Protein 2RH1 (pdb70)

Nearest PDB structures (foldseek):
  5d5a-assembly1_A  TM=1.002E+00  e=2.823E-59  Homo sapiens
  3pds-assembly1_A  TM=9.934E-01  e=1.084E-55  Homo sapiens
  6ps6-assembly1_A  TM=9.244E-01  e=1.200E-56  Homo sapiens
  5cxv-assembly1_A  TM=6.012E-01  e=7.253E-35  Homo sapiens
  8jwy-assembly1_A  TM=5.780E-01  e=2.180E-34  Homo sapiens

InterPro domains:
  IPR000276 G protein-coupled receptor, rhodopsin-like [PF00001] (50-326)
  IPR000276 G protein-coupled receptor, rhodopsin-like [PR00237] (35-59)
  IPR000276 G protein-coupled receptor, rhodopsin-like [PR00237] (68-89)
  IPR000276 G protein-coupled receptor, rhodopsin-like [PR00237] (113-135)
  IPR000276 G protein-coupled receptor, rhodopsin-like [PR00237] (149-170)
  IPR000276 G protein-coupled receptor, rhodopsin-like [PR00237] (200-223)
  IPR000276 G protein-coupled receptor, rhodopsin-like [PR00237] (271-295)
  IPR000276 G protein-coupled receptor, rhodopsin-like [PR00237] (308-334)
  IPR000276 G protein-coupled receptor, rhodopsin-like [PS00237] (119-135)
  IPR000276 G protein-coupled receptor, rhodopsin-like [SM01381] (45-340)
  IPR000332 Beta 2 adrenoceptor [PR00562] (10-30)
  IPR000332 Beta 2 adrenoceptor [PR00562] (234-251)
  IPR000332 Beta 2 adrenoceptor [PR00562] (252-268)
  IPR000332 Beta 2 adrenoceptor [PR00562] (294-310)
  IPR000332 Beta 2 adrenoceptor [PR00562] (342-360)
  IPR000332 Beta 2 adrenoceptor [PR00562] (361-380)
  IPR000332 Beta 2 adrenoceptor [PR00562] (387-406)
  IPR000332 Beta 2 adrenoceptor [cd15957] (34-336)
  IPR002233 Adrenoceptor family [PR01103] (88-99)
  IPR002233 Adrenoceptor family [PR01103] (141-149)

B-factor: mean 77.23, std 9.37, range [45.65, 137.48]

Radius of gyration: 29.07 Å; Cα contacts (8 Å, |Δi|>4): 532; chains: 1; bounding box: 46×91×55 Å

Sequence (442 aa):
DEVWVVGMGIVMSLIVLAIVFGNVLVITAIAKFERLQTVTNYFITSLACADLVMGLAVVPFGAAHILMKMWTFGNFWCEFWTSIDVLCVTASIETLCVIAVDRYFAITSPFKYQSLLTKNKARVIILMVWIVSGLTSFLPIQMHWYRATHQEAINCYAEETCCDFFTNQAYAIASSIVSFYVPLVIMVFVYSRVFQEAKRQLNIFEMLRIDEGLRLKIYKDTEGYYTIGIGHLLTKSPSLNAAKSELDKAIGRNTNGVITKDEAEKLFNQDVDAAVRGILRNAKLKPVYDSLDAVRRAALINMVFQMGETGVAGFTNSLRMLQQKRWDEAAVNLAKSRWYNQTPNRAKRVITTFRTGTWDAYKFCLKEHKALKTLGIIMGTFTLCWLPFFIVNIVHVIQDNLIRKEVYILLNWIGYVNSGFNPLIYCRSPDFRIAFQELLCL

Secondary structure (P-SEA, 3-state):
caaaaaaaaaaaaaaaaaaaaaaaaaaaaaacccccccaaaaaaaaaaaaaaaaacccaaaaaaaaaaccccccaaaaaaaaaaaaaaaaaaaaaaaaaaaaaaaaaaccccccccccaaaaaaaaaaaaaaaaaacaaaaaacccccccaaaaaaaaccccccccccaaaaaaaaaaacaaaaaaaaaaaaaaaaaaaaaccaaaaaaaacccccbbbbcccccccccccccccccccaaaaaaaaaaaacccccccccaaaaaaaaaaaaaaaaaaaaacccaaaaaaaccaaaaaaaaaaaacccaaaaaaaaaaaaaaaacaaaaaaaaaaacccccccaaaaaaaaaaaacccccccccccaaaaaaaaaaaaaaaaaaacaaaaaaaaaaaaccccccaaaaaaaaaaaaaccccccccccccaaaaaaaaaaacc

Organism: Homo sapiens (NCBI:txid9606)

Foldseek 3Di:
DLVVLVVLLVVLVVLLVLLQVLLVLLLCLCVPDPVNVALLSVLVNLLSVLLNCLSPLASVQLSVCVSVVWHDPWLVSLLVNQLSLQLSLLLNLLSLLVSLVQLLCQCVPPVHNRGPDDNVVSVVVSVVSSVVSSVLRVCCSVVVVFFDDDDVRVCLNPDTTHRDRHGDLVCLVVSLCVRPVVSLVSSVVSLVSSQVSVQVVDDLLLLLCLLQNAAFFWDQPPVGFTAHTSRHGQDRDNDPVSSQVSVCVQQVHRQVGGDDNVSSVVSVVVVLVVLVVVLCVDPQRNLLLVQDDRQLVSLLSSVCSVQNPVRSSVLNVLSVCSSVLVLVVSLVSLCPDPVCVVRVLSSVQSSVCSNPVGNVSSQCSDLVNVVSVLSVCLSVQLCVLQVVLSVLSNVCSVPNPPDPPVVNSVSVVSNSSSSSCSSVSCCSHPSSVVSSCVVVVD

Solvent-accessible surface area: 22737 Å² total; per-residue (Å²): 123,145,129,124,44,99,39,58,14,104,75,18,67,108,40,28,116,56,1,29,107,8,2,66,25,0,41,53,0,7,72,124,51,153,155,5,59,59,13,22,15,39,2,4,35,7,3,3,48,0,6,33,54,4,0,101,18,0,0,39,52,5,9,23,38,51,35,110,151,77,0,68,75,25,58,154,61,17,42,65,24,14,0,16,19,31,26,0,13,2,0,4,0,26,3,1,12,32,0,0,55,11,25,72,97,0,2,56,7,119,140,107,54,124,21,97,51,70,82,106,102,0,128,80,63,29,104,103,14,60,84,70,0,15,105,39,0,48,80,15,0,72,113,76,149,16,74,11,126,87,123,118,0,77,86,7,34,84,77,109,45,31,9,47,90,54,38,44,116,75,22,17,71,52,20,4,75,80,8,1,38,72,10,13,96,74,4,78,115,24,8,49,106,0,70,100,35,6,86,162,20,9,67,36,12,18,0,0,32,39,19,72,26,37,127,77,134,29,35,131,41,141,130,37,68,23,3,0,1,3,33,33,81,18,28,146,38,124,48,72,116,33,0,42,65,65,0,34,155,47,35,65,100,131,9,123,5,69,2,73,86,93,33,1,57,130,4,3,77,107,33,24,64,58,13,31,139,3,0,73,190,34,90,136,0,90,54,3,21,70,42,4,57,83,27,22,79,5,0,0,9,0,2,14,53,58,53,32,51,119,35,0,10,59,35,81,91,3,10,124,17,2,82,101,93,111,44,85,73,0,10,84,53,2,41,173,20,171,15,77,90,106,52,57,106,16,0,131,55,0,12,47,0,0,121,69,18,48,41,70,25,1,88,62,40,9,164,32,4,102,55,4,80,13,16,17,61,2,6,30,30,8,20,136,13,8,52,45,22,19,81,7,26,56,42,32,24,144,108,83,133,123,48,153,134,107,61,64,58,109,30,28,23,67,0,8,41,4,4,11,70,7,10,127,22,8,48,92,27,81,44,15,116,84,4,14,73,90,38,78,119,158

GO terms:
  GO:0005886 plasma membrane (C, IDA)
  GO:0071880 adenylate cyclase-activating adrenergic receptor signaling pathway (P, IC)
  GO:0004941 beta2-adrenergic receptor activity (F, IMP)
  GO:0001540 amyloid-beta binding (F, IDA)
  GO:1904646 cellular response to amyloid-beta (P, IGI)
  GO:1990911 response to psychosocial stress (P, TAS)
  GO:1900451 positive regulation of glutamate receptor signaling pathway (P, IGI)
  GO:0098990 AMPA selective glutamate receptor signaling pathway (P, IGI)
  GO:0071875 adrenergic receptor signaling pathway (P, IGI)
  GO:0071880 adenylate cyclase-activating adrenergic receptor signaling pathway (P, IGI)
  GO:0044877 protein-containing complex binding (F, IPI)
  GO:0043235 signaling receptor complex (C, IDA)
  GO:0051380 norepinephrine binding (F, IDA)
  GO:0004941 beta2-adrenergic receptor activity (F, IDA)
  GO:0043410 positive regulation of MAPK cascade (P, IDA)
  GO:0045744 negative regulation of G protein-coupled receptor signaling pathway (P, IDA)
  GO:0071880 adenylate cyclase-activating adrenergic receptor signaling pathway (P, IDA)
  GO:0006898 receptor-mediated endocytosis (P, IDA)
  GO:0005515 protein binding (F, IPI)
  GO:0042803 protein homodimerization activity (F, IPI)

Structure (mmCIF, N/CA/C/O backbone):
data_2RH1
#
_entry.id   2RH1
#
_cell.length_a   106.318
_cell.length_b   169.240
_cell.length_c   40.154
_cell.angle_alpha   90.00
_cell.angle_beta   105.62
_cell.angle_gamma   90.00
#
_symmetry.space_group_name_H-M   'C 1 2 1'
#
loop_
_entity.id
_entity.type
_entity.pdbx_description
1 polymer 'beta-2-adrenergic receptor/T4-lysozyme chimera'
2 branched alpha-D-glucopyranose-(1-4)-alpha-D-glucopyranose
3 non-polymer 'SULFATE ION'
4 non-polymer (2S)-1-(9H-Carbazol-4-yloxy)-3-(isopropylamino)propan-2-ol
5 non-polymer 1,4-BUTANEDIOL
6 non-polymer ACETAMIDE
7 non-polymer CHOLESTEROL
8 non-polymer 'PALMITIC ACID'
9 non-polymer 'DODECAETHYLENE GLYCOL'
10 water water
#
loop_
_atom_site.group_PDB
_atom_site.id
_atom_site.type_symbol
_atom_site.label_atom_id
_atom_site.label_alt_id
_atom_site.label_comp_id
_atom_site.label_asym_id
_atom_site.label_entity_id
_atom_site.label_seq_id
_atom_site.pdbx_PDB_ins_code
_atom_site.Cartn_x
_atom_site.Cartn_y
_atom_site.Cartn_z
_atom_site.occupancy
_atom_site.B_iso_or_equiv
_atom_site.auth_seq_id
_atom_site.auth_comp_id
_atom_site.auth_asym_id
_atom_site.auth_atom_id
_atom_site.pdbx_PDB_model_num
ATOM 1 N N . ASP A 1 36 ? -52.822 -1.611 23.137 1.00 98.48 29 ASP A N 1
ATOM 2 C CA . ASP A 1 36 ? -51.922 -2.262 22.148 1.00 98.06 29 ASP A CA 1
ATOM 3 C C . ASP A 1 36 ? -52.178 -1.713 20.742 1.00 97.74 29 ASP A C 1
ATOM 4 O O . ASP A 1 36 ? -51.291 -1.100 20.143 1.00 96.54 29 ASP A O 1
ATOM 6 N N . GLU A 1 37 ? -53.394 -1.944 20.236 1.00 98.37 30 GLU A N 1
ATOM 7 C CA . GLU A 1 37 ? -53.821 -1.515 18.887 1.00 98.17 30 GLU A CA 1
ATOM 8 C C . GLU A 1 37 ? -54.424 -0.104 18.879 1.00 98.57 30 GLU A C 1
ATOM 9 O O . GLU A 1 37 ? -54.197 0.649 17.943 1.00 99.79 30 GLU A O 1
ATOM 15 N N . VAL A 1 38 ? -55.190 0.248 19.918 1.00 97.89 31 VAL A N 1
ATOM 16 C CA . VAL A 1 38 ? -55.757 1.618 20.079 1.00 96.48 31 VAL A CA 1
ATOM 17 C C . VAL A 1 38 ? -54.643 2.678 20.185 1.00 95.12 31 VAL A C 1
ATOM 18 O O . VAL A 1 38 ? -54.838 3.837 19.803 1.00 93.37 31 VAL A O 1
ATOM 22 N N . TRP A 1 39 ? -53.486 2.259 20.709 1.00 95.21 32 TRP A N 1
ATOM 23 C CA . TRP A 1 39 ? -52.267 3.063 20.735 1.00 94.60 32 TRP A CA 1
ATOM 24 C C . TRP A 1 39 ? -51.837 3.491 19.319 1.00 93.60 32 TRP A C 1
ATOM 25 O O . TRP A 1 39 ? -51.335 4.603 19.140 1.00 91.48 32 TRP A O 1
ATOM 36 N N . VAL A 1 40 ? -52.036 2.600 18.332 1.00 92.39 33 VAL A N 1
ATOM 37 C CA . VAL A 1 40 ? -51.667 2.852 16.922 1.00 91.10 33 VAL A CA 1
ATOM 38 C C . VAL A 1 40 ? -52.435 4.017 16.332 1.00 89.89 33 VAL A C 1
ATOM 39 O O . VAL A 1 40 ? -51.827 4.918 15.748 1.00 88.01 33 VAL A O 1
ATOM 43 N N . VAL A 1 41 ? -53.762 3.986 16.490 1.00 88.20 34 VAL A N 1
ATOM 44 C CA . VAL A 1 41 ? -54.638 5.078 16.041 1.00 87.62 34 VAL A CA 1
ATOM 45 C C . VAL A 1 41 ? -54.145 6.388 16.649 1.00 87.34 34 VAL A C 1
ATOM 46 O O . VAL A 1 41 ? -53.871 7.334 15.921 1.00 88.42 34 VAL A O 1
ATOM 50 N N . GLY A 1 42 ? -54.036 6.413 17.981 1.00 86.61 35 GLY A N 1
ATOM 51 C CA . GLY A 1 42 ? -53.524 7.576 18.738 1.00 86.08 35 GLY A CA 1
ATOM 52 C C . GLY A 1 42 ? -52.123 8.048 18.358 1.00 85.30 35 GLY A C 1
ATOM 53 O O . GLY A 1 42 ? -51.837 9.245 18.408 1.00 85.51 35 GLY A O 1
ATOM 54 N N . MET A 1 43 ? -51.257 7.110 17.981 1.00 85.55 36 MET A N 1
ATOM 55 C CA . MET A 1 43 ? -49.919 7.431 17.486 1.00 84.86 36 MET A CA 1
ATOM 56 C C . MET A 1 43 ? -50.004 7.888 16.029 1.00 85.06 36 MET A C 1
ATOM 57 O O . MET A 1 43 ? -49.216 8.733 15.590 1.00 86.04 36 MET A O 1
ATOM 62 N N . GLY A 1 44 ? -50.959 7.324 15.287 1.00 83.06 37 GLY A N 1
ATOM 63 C CA . GLY A 1 44 ? -51.227 7.713 13.911 1.00 82.58 37 GLY A CA 1
ATOM 64 C C . GLY A 1 44 ? -51.710 9.144 13.811 1.00 81.74 37 GLY A C 1
ATOM 65 O O . GLY A 1 44 ? -51.171 9.912 13.024 1.00 83.08 37 GLY A O 1
ATOM 66 N N . ILE A 1 45 ? -52.724 9.494 14.611 1.00 81.34 38 ILE A N 1
ATOM 67 C CA . ILE A 1 45 ? -53.260 10.869 14.659 1.00 80.88 38 ILE A CA 1
ATOM 68 C C . ILE A 1 45 ? -52.153 11.874 15.003 1.00 80.13 38 ILE A C 1
ATOM 69 O O . ILE A 1 45 ? -52.121 12.964 14.453 1.00 81.84 38 ILE A O 1
ATOM 74 N N . VAL A 1 46 ? -51.255 11.496 15.911 1.00 79.45 39 VAL A N 1
ATOM 75 C CA . VAL A 1 46 ? -50.128 12.346 16.306 1.00 79.67 39 VAL A CA 1
ATOM 76 C C . VAL A 1 46 ? -49.166 12.575 15.154 1.00 79.83 39 VAL A C 1
ATOM 77 O O . VAL A 1 46 ? -48.803 13.717 14.863 1.00 81.09 39 VAL A O 1
ATOM 81 N N . MET A 1 47 ? -48.754 11.492 14.506 1.00 80.50 40 MET A N 1
ATOM 82 C CA . MET A 1 47 ? -47.881 11.589 13.320 1.00 80.67 40 MET A CA 1
ATOM 83 C C . MET A 1 47 ? -48.575 12.333 12.155 1.00 80.62 40 MET A C 1
ATOM 84 O O . MET A 1 47 ? -47.915 13.033 11.390 1.00 78.80 40 MET A O 1
ATOM 89 N N . SER A 1 48 ? -49.896 12.177 12.034 1.00 79.41 41 SER A N 1
ATOM 90 C CA . SER A 1 48 ? -50.672 12.898 11.020 1.00 79.83 41 SER A CA 1
ATOM 91 C C . SER A 1 48 ? -50.651 14.403 11.269 1.00 80.21 41 SER A C 1
ATOM 92 O O . SER A 1 48 ? -50.521 15.181 10.324 1.00 82.42 41 SER A O 1
ATOM 95 N N . LEU A 1 49 ? -50.778 14.805 12.534 1.00 79.85 42 LEU A N 1
ATOM 96 C CA . LEU A 1 49 ? -50.675 16.219 12.908 1.00 79.83 42 LEU A CA 1
ATOM 97 C C . LEU A 1 49 ? -49.256 16.752 12.687 1.00 78.29 42 LEU A C 1
ATOM 98 O O . LEU A 1 49 ? -49.093 17.917 12.355 1.00 80.15 42 LEU A O 1
ATOM 103 N N . ILE A 1 50 ? -48.243 15.902 12.876 1.00 77.38 43 ILE A N 1
ATOM 104 C CA . ILE A 1 50 ? -46.850 16.274 12.593 1.00 77.38 43 ILE A CA 1
ATOM 105 C C . ILE A 1 50 ? -46.683 16.604 11.112 1.00 77.46 43 ILE A C 1
ATOM 106 O O . ILE A 1 50 ? -46.072 17.608 10.771 1.00 77.58 43 ILE A O 1
ATOM 111 N N . VAL A 1 51 ? -47.229 15.750 10.247 1.00 77.58 44 VAL A N 1
ATOM 112 C CA . VAL A 1 51 ? -47.195 15.967 8.801 1.00 76.60 44 VAL A CA 1
ATOM 113 C C . VAL A 1 51 ? -47.951 17.251 8.416 1.00 78.14 44 VAL A C 1
ATOM 114 O O . VAL A 1 51 ? -47.445 18.053 7.629 1.00 76.84 44 VAL A O 1
ATOM 118 N N . LEU A 1 52 ? -49.150 17.434 8.972 1.00 78.66 45 LEU A N 1
ATOM 119 C CA . LEU A 1 52 ? -49.954 18.638 8.719 1.00 78.89 45 LEU A CA 1
ATOM 120 C C . LEU A 1 52 ? -49.219 19.901 9.163 1.00 79.68 45 LEU A C 1
ATOM 121 O O . LEU A 1 52 ? -49.246 20.900 8.460 1.00 80.46 45 LEU A O 1
ATOM 126 N N . ALA A 1 53 ? -48.571 19.830 10.330 1.00 78.89 46 ALA A N 1
ATOM 127 C CA . ALA A 1 53 ? -47.783 20.933 10.893 1.00 76.32 46 ALA A CA 1
ATOM 128 C C . ALA A 1 53 ? -46.639 21.352 9.985 1.00 75.76 46 ALA A C 1
ATOM 129 O O . ALA A 1 53 ? -46.453 22.539 9.731 1.00 78.99 46 ALA A O 1
ATOM 131 N N . ILE A 1 54 ? -45.885 20.371 9.505 1.00 72.82 47 ILE A N 1
ATOM 132 C CA . ILE A 1 54 ? -44.751 20.613 8.596 1.00 72.71 47 ILE A CA 1
ATOM 133 C C . ILE A 1 54 ? -45.206 21.216 7.267 1.00 69.65 47 ILE A C 1
ATOM 134 O O . ILE A 1 54 ? -44.651 22.209 6.815 1.00 68.44 47 ILE A O 1
ATOM 139 N N . VAL A 1 55 ? -46.216 20.606 6.659 1.00 68.32 48 VAL A N 1
ATOM 140 C CA . VAL A 1 55 ? -46.721 21.051 5.360 1.00 69.33 48 VAL A CA 1
ATOM 141 C C . VAL A 1 55 ? -47.390 22.440 5.463 1.00 71.00 48 VAL A C 1
ATOM 142 O O . VAL A 1 55 ? -47.115 23.305 4.638 1.00 72.48 48 VAL A O 1
ATOM 146 N N . PHE A 1 56 ? -48.248 22.640 6.468 1.00 70.84 49 PHE A N 1
ATOM 147 C CA . PHE A 1 56 ? -48.951 23.916 6.654 1.00 69.45 49 PHE A CA 1
ATOM 148 C C . PHE A 1 56 ? -47.994 25.077 6.803 1.00 71.34 49 PHE A C 1
ATOM 149 O O . PHE A 1 56 ? -48.039 26.025 6.017 1.00 71.00 49 PHE A O 1
ATOM 157 N N . GLY A 1 57 ? -47.133 24.985 7.821 1.00 71.43 50 GLY A N 1
ATOM 158 C CA . GLY A 1 57 ? -46.193 26.040 8.158 1.00 67.82 50 GLY A CA 1
ATOM 159 C C . GLY A 1 57 ? -45.210 26.409 7.066 1.00 68.17 50 GLY A C 1
ATOM 160 O O . GLY A 1 57 ? -44.952 27.592 6.852 1.00 67.71 50 GLY A O 1
ATOM 161 N N . ASN A 1 58 ? -44.662 25.402 6.381 1.00 66.99 51 ASN A N 1
ATOM 162 C CA . ASN A 1 58 ? -43.713 25.636 5.273 1.00 67.98 51 ASN A CA 1
ATOM 163 C C . ASN A 1 58 ? -44.414 26.145 3.998 1.00 71.16 51 ASN A C 1
ATOM 164 O O . ASN A 1 58 ? -43.847 26.968 3.274 1.00 69.41 51 ASN A O 1
ATOM 169 N N . VAL A 1 59 ? -45.631 25.656 3.730 1.00 67.56 52 VAL A N 1
ATOM 170 C CA . VAL A 1 59 ? -46.453 26.245 2.687 1.00 70.68 52 VAL A CA 1
ATOM 171 C C . VAL A 1 59 ? -46.616 27.731 2.994 1.00 71.64 52 VAL A C 1
ATOM 172 O O . VAL A 1 59 ? -46.463 28.558 2.108 1.00 72.88 52 VAL A O 1
ATOM 176 N N . LEU A 1 60 ? -46.921 28.049 4.256 1.00 73.15 53 LEU A N 1
ATOM 177 C CA . LEU A 1 60 ? -47.156 29.441 4.688 1.00 72.57 53 LEU A CA 1
ATOM 178 C C . LEU A 1 60 ? -45.913 30.335 4.500 1.00 73.72 53 LEU A C 1
ATOM 179 O O . LEU A 1 60 ? -46.043 31.494 4.120 1.00 76.55 53 LEU A O 1
ATOM 184 N N . VAL A 1 61 ? -44.723 29.789 4.765 1.00 72.68 54 VAL A N 1
ATOM 185 C CA . VAL A 1 61 ? -43.458 30.517 4.563 1.00 70.92 54 VAL A CA 1
ATOM 186 C C . VAL A 1 61 ? -43.183 30.795 3.076 1.00 72.46 54 VAL A C 1
ATOM 187 O O . VAL A 1 61 ? -42.786 31.903 2.711 1.00 72.67 54 VAL A O 1
ATOM 191 N N . ILE A 1 62 ? -43.395 29.787 2.233 1.00 69.98 55 ILE A N 1
ATOM 192 C CA . ILE A 1 62 ? -43.164 29.906 0.791 1.00 68.58 55 ILE A CA 1
ATOM 193 C C . ILE A 1 62 ? -44.076 30.960 0.177 1.00 69.05 55 ILE A C 1
ATOM 194 O O . ILE A 1 62 ? -43.606 31.844 -0.552 1.00 65.40 55 ILE A O 1
ATOM 199 N N . THR A 1 63 ? -45.369 30.840 0.491 1.00 70.28 56 THR A N 1
ATOM 200 C CA . THR A 1 63 ? -46.403 31.770 0.067 1.00 69.62 56 THR A CA 1
ATOM 201 C C . THR A 1 63 ? -46.078 33.211 0.454 1.00 71.19 56 THR A C 1
ATOM 202 O O . THR A 1 63 ? -46.188 34.089 -0.372 1.00 72.89 56 THR A O 1
ATOM 206 N N . ALA A 1 64 ? -45.678 33.423 1.714 1.00 71.45 57 ALA A N 1
ATOM 207 C CA . ALA A 1 64 ? -45.368 34.762 2.263 1.00 70.84 57 ALA A CA 1
ATOM 208 C C . ALA A 1 64 ? -44.180 35.464 1.584 1.00 71.90 57 ALA A C 1
ATOM 209 O O . ALA A 1 64 ? -44.220 36.665 1.339 1.00 70.99 57 ALA A O 1
ATOM 211 N N . ILE A 1 65 ? -43.128 34.712 1.289 1.00 71.62 58 ILE A N 1
ATOM 212 C CA . ILE A 1 65 ? -41.960 35.250 0.586 1.00 71.02 58 ILE A CA 1
ATOM 213 C C . ILE A 1 65 ? -42.294 35.462 -0.910 1.00 76.54 58 ILE A C 1
ATOM 214 O O . ILE A 1 65 ? -41.898 36.471 -1.503 1.00 79.19 58 ILE A O 1
ATOM 219 N N . ALA A 1 66 ? -43.016 34.511 -1.505 1.00 74.84 59 ALA A N 1
ATOM 220 C CA . ALA A 1 66 ? -43.420 34.599 -2.913 1.00 75.72 59 ALA A CA 1
ATOM 221 C C . ALA A 1 66 ? -44.422 35.722 -3.174 1.00 76.56 59 ALA A C 1
ATOM 222 O O . ALA A 1 66 ? -44.416 36.311 -4.256 1.00 77.62 59 ALA A O 1
ATOM 224 N N . LYS A 1 67 ? -45.271 36.012 -2.184 1.00 76.98 60 LYS A N 1
ATOM 225 C CA . LYS A 1 67 ? -46.336 37.010 -2.323 1.00 76.24 60 LYS A CA 1
ATOM 226 C C . LYS A 1 67 ? -45.932 38.438 -1.965 1.00 77.94 60 LYS A C 1
ATOM 227 O O . LYS A 1 67 ? -46.282 39.371 -2.694 1.00 75.40 60 LYS A O 1
ATOM 233 N N . PHE A 1 68 ? -45.209 38.597 -0.856 1.00 78.18 61 PHE A N 1
ATOM 234 C CA . PHE A 1 68 ? -44.861 39.919 -0.334 1.00 79.67 61 PHE A CA 1
ATOM 235 C C . PHE A 1 68 ? -43.457 40.379 -0.743 1.00 81.98 61 PHE A C 1
ATOM 236 O O . PHE A 1 68 ? -42.443 39.855 -0.253 1.00 78.47 61 PHE A O 1
ATOM 244 N N . GLU A 1 69 ? -43.450 41.369 -1.648 1.00 84.43 62 GLU A N 1
ATOM 245 C CA . GLU A 1 69 ? -42.247 42.031 -2.208 1.00 86.75 62 GLU A CA 1
ATOM 246 C C . GLU A 1 69 ? -41.256 42.491 -1.122 1.00 89.37 62 GLU A C 1
ATOM 247 O O . GLU A 1 69 ? -40.040 42.414 -1.313 1.00 90.84 62 GLU A O 1
ATOM 253 N N . ARG A 1 70 ? -41.798 42.964 0.003 1.00 90.60 63 ARG A N 1
ATOM 254 C CA . ARG A 1 70 ? -41.036 43.318 1.207 1.00 88.93 63 ARG A CA 1
ATOM 255 C C . ARG A 1 70 ? -40.139 42.177 1.705 1.00 88.02 63 ARG A C 1
ATOM 256 O O . ARG A 1 70 ? -39.007 42.409 2.131 1.00 88.49 63 ARG A O 1
ATOM 264 N N . LEU A 1 71 ? -40.658 40.955 1.648 1.00 85.74 64 LEU A N 1
ATOM 265 C CA . LEU A 1 71 ? -39.932 39.775 2.097 1.00 82.11 64 LEU A CA 1
ATOM 266 C C . LEU A 1 71 ? -39.032 39.168 1.011 1.00 81.55 64 LEU A C 1
ATOM 267 O O . LEU A 1 71 ? -38.378 38.184 1.272 1.00 78.38 64 LEU A O 1
ATOM 272 N N . GLN A 1 72 ? -38.992 39.745 -0.198 1.00 82.04 65 GLN A N 1
ATOM 273 C CA . GLN A 1 72 ? -38.174 39.189 -1.308 1.00 83.43 65 GLN A CA 1
ATOM 274 C C . GLN A 1 72 ? -36.720 39.672 -1.264 1.00 83.31 65 GLN A C 1
ATOM 275 O O . GLN A 1 72 ? -36.305 40.518 -2.060 1.00 86.84 65 GLN A O 1
ATOM 281 N N . THR A 1 73 ? -35.973 39.113 -0.320 1.00 80.37 66 THR A N 1
ATOM 282 C CA . THR A 1 73 ? -34.561 39.413 -0.090 1.00 79.80 66 THR A CA 1
ATOM 283 C C . THR A 1 73 ? -33.747 38.170 -0.355 1.00 79.26 66 THR A C 1
ATOM 284 O O . THR A 1 73 ? -34.306 37.105 -0.428 1.00 82.12 66 THR A O 1
ATOM 288 N N . VAL A 1 74 ? -32.431 38.303 -0.492 1.00 76.86 67 VAL A N 1
ATOM 289 C CA . VAL A 1 74 ? -31.561 37.138 -0.771 1.00 76.42 67 VAL A CA 1
ATOM 290 C C . VAL A 1 74 ? -31.679 36.080 0.342 1.00 76.58 67 VAL A C 1
ATOM 291 O O . VAL A 1 74 ? -31.869 34.888 0.050 1.00 76.26 67 VAL A O 1
ATOM 295 N N . THR A 1 75 ? -31.568 36.512 1.597 1.00 71.98 68 THR A N 1
ATOM 296 C CA . THR A 1 75 ? -31.754 35.609 2.736 1.00 72.07 68 THR A CA 1
ATOM 297 C C . THR A 1 75 ? -33.028 34.797 2.566 1.00 71.33 68 THR A C 1
ATOM 298 O O . THR A 1 75 ? -33.001 33.564 2.645 1.00 69.01 68 THR A O 1
ATOM 302 N N . ASN A 1 76 ? -34.139 35.488 2.321 1.00 71.44 69 ASN A N 1
ATOM 303 C CA . ASN A 1 76 ? -35.438 34.810 2.146 1.00 70.87 69 ASN A CA 1
ATOM 304 C C . ASN A 1 76 ? -35.534 33.842 0.957 1.00 71.14 69 ASN A C 1
ATOM 305 O O . ASN A 1 76 ? -36.425 32.981 0.941 1.00 73.32 69 ASN A O 1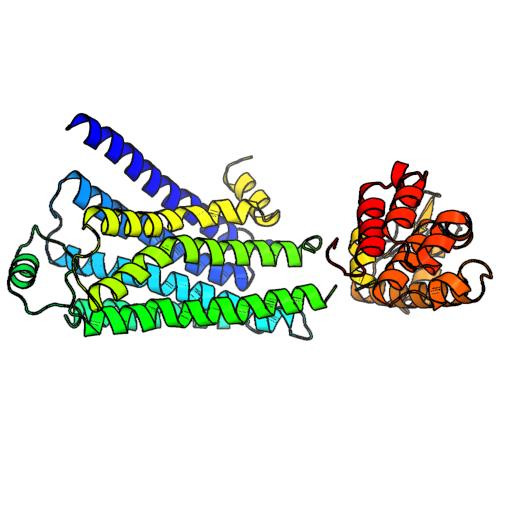
ATOM 310 N N . TYR A 1 77 ? -34.640 33.969 -0.023 1.00 72.21 70 TYR A N 1
ATOM 311 C CA . TYR A 1 77 ? -34.578 33.002 -1.133 1.00 73.01 70 TYR A CA 1
ATOM 312 C C . TYR A 1 77 ? -33.995 31.695 -0.599 1.00 73.34 70 TYR A C 1
ATOM 313 O O . TYR A 1 77 ? -34.479 30.630 -0.942 1.00 77.66 70 TYR A O 1
ATOM 322 N N . PHE A 1 78 ? -32.961 31.788 0.238 1.00 75.67 71 PHE A N 1
ATOM 323 C CA . PHE A 1 78 ? -32.384 30.609 0.904 1.00 73.91 71 PHE A CA 1
ATOM 324 C C . PHE A 1 78 ? -33.360 30.004 1.903 1.00 75.76 71 PHE A C 1
ATOM 325 O O . PHE A 1 78 ? -33.426 28.779 2.046 1.00 72.03 71 PHE A O 1
ATOM 333 N N . ILE A 1 79 ? -34.111 30.863 2.595 1.00 71.39 72 ILE A N 1
ATOM 334 C CA . ILE A 1 79 ? -35.160 30.393 3.485 1.00 71.36 72 ILE A CA 1
ATOM 335 C C . ILE A 1 79 ? -36.192 29.597 2.692 1.00 73.02 72 ILE A C 1
ATOM 336 O O . ILE A 1 79 ? -36.652 28.546 3.151 1.00 70.62 72 ILE A O 1
ATOM 341 N N . THR A 1 80 ? -36.554 30.100 1.506 1.00 70.93 73 THR A N 1
ATOM 342 C CA . THR A 1 80 ? -37.500 29.397 0.644 1.00 71.88 73 THR A CA 1
ATOM 343 C C . THR A 1 80 ? -36.937 28.040 0.264 1.00 73.34 73 THR A C 1
ATOM 344 O O . THR A 1 80 ? -37.663 27.045 0.296 1.00 77.13 73 THR A O 1
ATOM 348 N N . SER A 1 81 ? -35.654 28.000 -0.091 1.00 73.09 74 SER A N 1
ATOM 349 C CA . SER A 1 81 ? -34.981 26.740 -0.409 1.00 74.48 74 SER A CA 1
ATOM 350 C C . SER A 1 81 ? -35.030 25.775 0.800 1.00 74.98 74 SER A C 1
ATOM 351 O O . SER A 1 81 ? -35.270 24.570 0.638 1.00 78.94 74 SER A O 1
ATOM 354 N N . LEU A 1 82 ? -34.810 26.318 1.995 1.00 73.74 75 LEU A N 1
ATOM 355 C CA . LEU A 1 82 ? -34.911 25.567 3.255 1.00 72.08 75 LEU A CA 1
ATOM 356 C C . LEU A 1 82 ? -36.351 25.067 3.482 1.00 71.55 75 LEU A C 1
ATOM 357 O O . LEU A 1 82 ? -36.565 23.897 3.819 1.00 71.52 75 LEU A O 1
ATOM 362 N N . ALA A 1 83 ? -37.326 25.958 3.290 1.00 69.20 76 ALA A N 1
ATOM 363 C CA . ALA A 1 83 ? -38.758 25.610 3.373 1.00 70.43 76 ALA A CA 1
ATOM 364 C C . ALA A 1 83 ? -39.206 24.520 2.362 1.00 70.45 76 ALA A C 1
ATOM 365 O O . ALA A 1 83 ? -40.112 23.747 2.658 1.00 73.21 76 ALA A O 1
ATOM 367 N N . CYS A 1 84 ? -38.578 24.461 1.184 1.00 72.62 77 CYS A N 1
ATOM 368 C CA . CYS A 1 84 ? -38.911 23.411 0.176 1.00 72.54 77 CYS A CA 1
ATOM 369 C C . CYS A 1 84 ? -38.399 22.039 0.601 1.00 71.97 77 CYS A C 1
ATOM 370 O O . CYS A 1 84 ? -39.084 21.047 0.401 1.00 75.84 77 CYS A O 1
ATOM 373 N N . ALA A 1 85 ? -37.197 22.000 1.181 1.00 71.07 78 ALA A N 1
ATOM 374 C CA . ALA A 1 85 ? -36.609 20.774 1.704 1.00 70.88 78 ALA A CA 1
ATOM 375 C C . ALA A 1 85 ? -37.457 20.206 2.846 1.00 71.74 78 ALA A C 1
ATOM 376 O O . ALA A 1 85 ? -37.644 18.997 2.947 1.00 72.80 78 ALA A O 1
ATOM 378 N N . ASP A 1 86 ? -37.964 21.083 3.698 1.00 71.88 79 ASP A N 1
ATOM 379 C CA . ASP A 1 86 ? -38.859 20.676 4.783 1.00 71.72 79 ASP A CA 1
ATOM 380 C C . ASP A 1 86 ? -40.240 20.312 4.244 1.00 70.22 79 ASP A C 1
ATOM 381 O O . ASP A 1 86 ? -40.872 19.384 4.743 1.00 70.23 79 ASP A O 1
ATOM 386 N N . LEU A 1 87 ? -40.712 21.034 3.237 1.00 67.28 80 LEU A N 1
ATOM 387 C CA . LEU A 1 87 ? -42.008 20.683 2.616 1.00 68.96 80 LEU A CA 1
ATOM 388 C C . LEU A 1 87 ? -41.960 19.284 2.009 1.00 65.98 80 LEU A C 1
ATOM 389 O O . LEU A 1 87 ? -42.889 18.505 2.184 1.00 70.25 80 LEU A O 1
ATOM 394 N N . VAL A 1 88 ? -40.877 18.972 1.302 1.00 66.65 81 VAL A N 1
ATOM 395 C CA . VAL A 1 88 ? -40.686 17.628 0.713 1.00 68.44 81 VAL A CA 1
ATOM 396 C C . VAL A 1 88 ? -40.559 16.537 1.815 1.00 68.93 81 VAL A C 1
ATOM 397 O O . VAL A 1 88 ? -41.066 15.426 1.647 1.00 71.60 81 VAL A O 1
ATOM 401 N N . MET A 1 89 ? -39.889 16.859 2.923 1.00 67.67 82 MET A N 1
ATOM 402 C CA . MET A 1 89 ? -39.862 15.968 4.099 1.00 69.67 82 MET A CA 1
ATOM 403 C C . MET A 1 89 ? -41.282 15.658 4.578 1.00 67.76 82 MET A C 1
ATOM 404 O O . MET A 1 89 ? -41.632 14.503 4.804 1.00 66.68 82 MET A O 1
ATOM 409 N N . GLY A 1 90 ? -42.089 16.703 4.725 1.00 66.27 83 GLY A N 1
ATOM 410 C CA . GLY A 1 90 ? -43.480 16.564 5.170 1.00 68.36 83 GLY A CA 1
ATOM 411 C C . GLY A 1 90 ? -44.416 15.795 4.250 1.00 71.02 83 GLY A C 1
ATOM 412 O O . GLY A 1 90 ? -45.350 15.161 4.730 1.00 72.14 83 GLY A O 1
ATOM 413 N N . LEU A 1 91 ? -44.169 15.853 2.939 1.00 71.19 84 LEU A N 1
ATOM 414 C CA . LEU A 1 91 ? -45.010 15.170 1.939 1.00 73.59 84 LEU A CA 1
ATOM 415 C C . LEU A 1 91 ? -44.469 13.816 1.460 1.00 73.92 84 LEU A C 1
ATOM 416 O O . LEU A 1 91 ? -45.224 12.859 1.294 1.00 72.70 84 LEU A O 1
ATOM 421 N N . ALA A 1 92 ? -43.166 13.751 1.237 1.00 73.21 85 ALA A N 1
ATOM 422 C CA . ALA A 1 92 ? -42.540 12.584 0.628 1.00 73.60 85 ALA A CA 1
ATOM 423 C C . ALA A 1 92 ? -41.858 11.673 1.615 1.00 72.66 85 ALA A C 1
ATOM 424 O O . ALA A 1 92 ? -41.825 10.482 1.377 1.00 78.23 85 ALA A O 1
ATOM 426 N N . VAL A 1 93 ? -41.319 12.218 2.710 1.00 74.33 86 VAL A N 1
ATOM 427 C CA . VAL A 1 93 ? -40.544 11.419 3.678 1.00 71.85 86 VAL A CA 1
ATOM 428 C C . VAL A 1 93 ? -41.349 11.025 4.910 1.00 71.02 86 VAL A C 1
ATOM 429 O O . VAL A 1 93 ? -41.584 9.860 5.132 1.00 73.11 86 VAL A O 1
ATOM 433 N N . VAL A 1 94 ? -41.773 11.995 5.707 1.00 71.04 87 VAL A N 1
ATOM 434 C CA . VAL A 1 94 ? -42.455 11.692 7.002 1.00 71.84 87 VAL A CA 1
ATOM 435 C C . VAL A 1 94 ? -43.718 10.799 6.915 1.00 72.51 87 VAL A C 1
ATOM 436 O O . VAL A 1 94 ? -43.894 9.940 7.783 1.00 76.50 87 VAL A O 1
ATOM 440 N N . PRO A 1 95 ? -44.588 10.984 5.886 1.00 74.57 88 PRO A N 1
ATOM 441 C CA . PRO A 1 95 ? -45.792 10.131 5.828 1.00 73.89 88 PRO A CA 1
ATOM 442 C C . PRO A 1 95 ? -45.514 8.629 5.696 1.00 74.31 88 PRO A C 1
ATOM 443 O O . PRO A 1 95 ? -46.204 7.831 6.322 1.00 72.95 88 PRO A O 1
ATOM 447 N N . PHE A 1 96 ? -44.517 8.266 4.895 1.00 75.27 89 PHE A N 1
ATOM 448 C CA . PHE A 1 96 ? -44.153 6.857 4.707 1.00 76.82 89 PHE A CA 1
ATOM 449 C C . PHE A 1 96 ? -43.325 6.300 5.850 1.00 75.58 89 PHE A C 1
ATOM 450 O O . PHE A 1 96 ? -43.466 5.124 6.182 1.00 76.46 89 PHE A O 1
ATOM 458 N N . GLY A 1 97 ? -42.468 7.125 6.444 1.00 74.71 90 GLY A N 1
ATOM 459 C CA . GLY A 1 97 ? -41.738 6.731 7.650 1.00 75.06 90 GLY A CA 1
ATOM 460 C C . GLY A 1 97 ? -42.728 6.369 8.749 1.00 74.16 90 GLY A C 1
ATOM 461 O O . GLY A 1 97 ? -42.572 5.341 9.402 1.00 77.84 90 GLY A O 1
ATOM 462 N N . ALA A 1 98 ? -43.747 7.223 8.939 1.00 72.72 91 ALA A N 1
ATOM 463 C CA . ALA A 1 98 ? -44.835 6.994 9.912 1.00 72.43 91 ALA A CA 1
ATOM 464 C C . ALA A 1 98 ? -45.543 5.664 9.680 1.00 74.22 91 ALA A C 1
ATOM 465 O O . ALA A 1 98 ? -45.668 4.853 10.604 1.00 74.73 91 ALA A O 1
ATOM 467 N N . ALA A 1 99 ? -45.999 5.464 8.437 1.00 73.35 92 ALA A N 1
ATOM 468 C CA . ALA A 1 99 ? -46.699 4.241 8.013 1.00 74.78 92 ALA A CA 1
ATOM 469 C C . ALA A 1 99 ? -45.850 2.998 8.219 1.00 73.86 92 ALA A C 1
ATOM 470 O O . ALA A 1 99 ? -46.355 1.985 8.671 1.00 76.34 92 ALA A O 1
ATOM 472 N N . HIS A 1 100 ? -44.566 3.098 7.881 1.00 75.22 93 HIS A N 1
ATOM 473 C CA . HIS A 1 100 ? -43.592 2.022 8.080 1.00 75.74 93 HIS A CA 1
ATOM 474 C C . HIS A 1 100 ? -43.521 1.575 9.543 1.00 76.69 93 HIS A C 1
ATOM 475 O O . HIS A 1 100 ? -43.429 0.383 9.818 1.00 80.31 93 HIS A O 1
ATOM 482 N N . ILE A 1 101 ? -43.568 2.533 10.464 1.00 77.24 94 ILE A N 1
ATOM 483 C CA . ILE A 1 101 ? -43.534 2.243 11.901 1.00 77.99 94 ILE A CA 1
ATOM 484 C C . ILE A 1 101 ? -44.855 1.668 12.417 1.00 78.57 94 ILE A C 1
ATOM 485 O O . ILE A 1 101 ? -44.853 0.680 13.162 1.00 80.24 94 ILE A O 1
ATOM 490 N N . LEU A 1 102 ? -45.967 2.283 12.024 1.00 78.45 95 LEU A N 1
ATOM 491 C CA . LEU A 1 102 ? -47.302 1.855 12.478 1.00 79.09 95 LEU A CA 1
ATOM 492 C C . LEU A 1 102 ? -47.729 0.492 11.925 1.00 80.71 95 LEU A C 1
ATOM 493 O O . LEU A 1 102 ? -48.401 -0.271 12.626 1.00 82.74 95 LEU A O 1
ATOM 498 N N . MET A 1 103 ? -47.346 0.195 10.685 1.00 80.36 96 MET A N 1
ATOM 499 C CA . MET A 1 103 ? -47.635 -1.103 10.066 1.00 80.57 96 MET A CA 1
ATOM 500 C C . MET A 1 103 ? -46.592 -2.157 10.421 1.00 78.70 96 MET A C 1
ATOM 501 O O . MET A 1 103 ? -46.849 -3.336 10.242 1.00 75.20 96 MET A O 1
ATOM 506 N N . LYS A 1 104 ? -45.429 -1.717 10.918 1.00 80.00 97 LYS A N 1
ATOM 507 C CA . LYS A 1 104 ? -44.302 -2.598 11.317 1.00 81.41 97 LYS A CA 1
ATOM 508 C C . LYS A 1 104 ? -43.720 -3.385 10.128 1.00 79.08 97 LYS A C 1
ATOM 509 O O . LYS A 1 104 ? -43.216 -4.494 10.294 1.00 78.90 97 LYS A O 1
ATOM 515 N N . MET A 1 105 ? -43.797 -2.788 8.941 1.00 78.37 98 MET A N 1
ATOM 516 C CA . MET A 1 105 ? -43.317 -3.387 7.703 1.00 78.62 98 MET A CA 1
ATOM 517 C C . MET A 1 105 ? -43.508 -2.378 6.592 1.00 78.05 98 MET A C 1
ATOM 518 O O . MET A 1 105 ? -44.326 -1.458 6.720 1.00 80.11 98 MET A O 1
ATOM 523 N N . TRP A 1 106 ? -42.754 -2.552 5.510 1.00 77.49 99 TRP A N 1
ATOM 524 C CA . TRP A 1 106 ? -42.823 -1.681 4.333 1.00 75.69 99 TRP A CA 1
ATOM 525 C C . TRP A 1 106 ? -43.856 -2.268 3.372 1.00 73.64 99 TRP A C 1
ATOM 526 O O . TRP A 1 106 ? -43.802 -3.441 3.079 1.00 77.31 99 TRP A O 1
ATOM 537 N N . THR A 1 107 ? -44.795 -1.451 2.892 1.00 73.03 100 THR A N 1
ATOM 538 C CA . THR A 1 107 ? -45.840 -1.896 1.924 1.00 72.98 100 THR A CA 1
ATOM 539 C C . THR A 1 107 ? -45.766 -1.236 0.546 1.00 71.23 100 THR A C 1
ATOM 540 O O . THR A 1 107 ? -46.562 -1.571 -0.333 1.00 71.17 100 THR A O 1
ATOM 544 N N . PHE A 1 108 ? -44.829 -0.312 0.355 1.00 70.30 101 PHE A N 1
ATOM 545 C CA . PHE A 1 108 ? -44.748 0.499 -0.870 1.00 72.26 101 PHE A CA 1
ATOM 546 C C . PHE A 1 108 ? -43.772 -0.083 -1.920 1.00 74.09 101 PHE A C 1
ATOM 547 O O . PHE A 1 108 ? -43.621 0.485 -3.018 1.00 74.48 101 PHE A O 1
ATOM 555 N N . GLY A 1 109 ? -43.122 -1.207 -1.581 1.00 73.14 102 GLY A N 1
ATOM 556 C CA . GLY A 1 109 ? -42.234 -1.922 -2.502 1.00 73.21 102 GLY A CA 1
ATOM 557 C C . GLY A 1 109 ? -40.821 -1.391 -2.546 1.00 72.86 102 GLY A C 1
ATOM 558 O O . GLY A 1 109 ? -40.552 -0.299 -2.091 1.00 72.40 102 GLY A O 1
ATOM 559 N N . ASN A 1 110 ? -39.916 -2.184 -3.114 1.00 74.31 103 ASN A N 1
ATOM 560 C CA . ASN A 1 110 ? -38.484 -1.824 -3.165 1.00 74.88 103 ASN A CA 1
ATOM 561 C C . ASN A 1 110 ? -38.129 -0.574 -3.956 1.00 74.74 103 ASN A C 1
ATOM 562 O O . ASN A 1 110 ? -37.251 0.175 -3.515 1.00 76.17 103 ASN A O 1
ATOM 567 N N . PHE A 1 111 ? -38.782 -0.339 -5.098 1.00 74.65 104 PHE A N 1
ATOM 568 C CA . PHE A 1 111 ? -38.478 0.860 -5.884 1.00 75.28 104 PHE A CA 1
ATOM 569 C C . PHE A 1 111 ? -38.644 2.100 -5.041 1.00 75.71 104 PHE A C 1
ATOM 570 O O . PHE A 1 111 ? -37.710 2.895 -4.906 1.00 77.93 104 PHE A O 1
ATOM 578 N N . TRP A 1 112 ? -39.839 2.255 -4.478 1.00 76.21 105 TRP A N 1
ATOM 579 C CA . TRP A 1 112 ? -40.134 3.416 -3.670 1.00 75.91 105 TRP A CA 1
ATOM 580 C C . TRP A 1 112 ? -39.295 3.456 -2.357 1.00 76.37 105 TRP A C 1
ATOM 581 O O . TRP A 1 112 ? -38.972 4.534 -1.899 1.00 74.11 105 TRP A O 1
ATOM 592 N N . CYS A 1 113 ? -38.952 2.302 -1.775 1.00 74.15 106 CYS A N 1
ATOM 593 C CA . CYS A 1 113 ? -38.086 2.278 -0.573 1.00 75.23 106 CYS A CA 1
ATOM 594 C C . CYS A 1 113 ? -36.763 2.982 -0.834 1.00 74.63 106 CYS A C 1
ATOM 595 O O . CYS A 1 113 ? -36.332 3.831 -0.045 1.00 72.22 106 CYS A O 1
ATOM 598 N N . GLU A 1 114 ? -36.137 2.618 -1.946 1.00 74.18 107 GLU A N 1
ATOM 599 C CA . GLU A 1 114 ? -34.882 3.219 -2.380 1.00 73.95 107 GLU A CA 1
ATOM 600 C C . GLU A 1 114 ? -35.054 4.698 -2.773 1.00 73.77 107 GLU A C 1
ATOM 601 O O . GLU A 1 114 ? -34.185 5.521 -2.469 1.00 69.11 107 GLU A O 1
ATOM 607 N N . PHE A 1 115 ? -36.166 5.025 -3.445 1.00 72.86 108 PHE A N 1
ATOM 608 C CA . PHE A 1 115 ? -36.458 6.414 -3.816 1.00 70.73 108 PHE A CA 1
ATOM 609 C C . PHE A 1 115 ? -36.705 7.236 -2.556 1.00 68.58 108 PHE A C 1
ATOM 610 O O . PHE A 1 115 ? -36.073 8.275 -2.357 1.00 66.92 108 PHE A O 1
ATOM 618 N N . TRP A 1 116 ? -37.628 6.752 -1.723 1.00 66.71 109 TRP A N 1
ATOM 619 C CA . TRP A 1 116 ? -37.960 7.358 -0.431 1.00 68.89 109 TRP A CA 1
ATOM 620 C C . TRP A 1 116 ? -36.701 7.635 0.361 1.00 69.04 109 TRP A C 1
ATOM 621 O O . TRP A 1 116 ? -36.504 8.752 0.807 1.00 68.71 109 TRP A O 1
ATOM 632 N N . THR A 1 117 ? -35.861 6.607 0.518 1.00 64.06 110 THR A N 1
ATOM 633 C CA . THR A 1 117 ? -34.570 6.747 1.190 1.00 66.65 110 THR A CA 1
ATOM 634 C C . THR A 1 117 ? -33.707 7.863 0.621 1.00 68.41 110 THR A C 1
ATOM 635 O O . THR A 1 117 ? -33.116 8.624 1.385 1.00 71.70 110 THR A O 1
ATOM 639 N N . SER A 1 118 ? -33.636 7.959 -0.709 1.00 69.98 111 SER A N 1
ATOM 640 C CA . SER A 1 118 ? -32.849 9.017 -1.387 1.00 70.65 111 SER A CA 1
ATOM 641 C C . SER A 1 118 ? -33.343 10.443 -1.092 1.00 73.21 111 SER A C 1
ATOM 642 O O . SER A 1 118 ? -32.524 11.356 -0.899 1.00 76.91 111 SER A O 1
ATOM 645 N N . ILE A 1 119 ? -34.669 10.626 -1.063 1.00 72.31 112 ILE A N 1
ATOM 646 C CA . ILE A 1 119 ? -35.290 11.938 -0.786 1.00 70.06 112 ILE A CA 1
ATOM 647 C C . ILE A 1 119 ? -35.011 12.365 0.650 1.00 69.36 112 ILE A C 1
ATOM 648 O O . ILE A 1 119 ? -34.706 13.535 0.916 1.00 68.07 112 ILE A O 1
ATOM 653 N N . ASP A 1 120 ? -35.126 11.403 1.557 1.00 68.09 113 ASP A N 1
ATOM 654 C CA . ASP A 1 120 ? -34.823 11.584 2.973 1.00 69.93 113 ASP A CA 1
ATOM 655 C C . ASP A 1 120 ? -33.435 12.218 3.102 1.00 68.24 113 ASP A C 1
ATOM 656 O O . ASP A 1 120 ? -33.311 13.328 3.600 1.00 69.08 113 ASP A O 1
ATOM 661 N N . VAL A 1 121 ? -32.415 11.501 2.640 1.00 69.76 114 VAL A N 1
ATOM 662 C CA . VAL A 1 121 ? -31.016 11.951 2.687 1.00 69.79 114 VAL A CA 1
ATOM 663 C C . VAL A 1 121 ? -30.790 13.289 1.934 1.00 70.38 114 VAL A C 1
ATOM 664 O O . VAL A 1 121 ? -30.022 14.132 2.409 1.00 66.61 114 VAL A O 1
ATOM 668 N N . LEU A 1 122 ? -31.455 13.467 0.780 1.00 69.66 115 LEU A N 1
ATOM 669 C CA . LEU A 1 122 ? -31.356 14.717 -0.015 1.00 70.60 115 LEU A CA 1
ATOM 670 C C . LEU A 1 122 ? -31.817 15.929 0.773 1.00 72.08 115 LEU A C 1
ATOM 671 O O . LEU A 1 122 ? -31.084 16.909 0.895 1.00 71.75 115 LEU A O 1
ATOM 676 N N . CYS A 1 123 ? -33.039 15.841 1.297 1.00 72.44 116 CYS A N 1
ATOM 677 C CA . CYS A 1 123 ? -33.670 16.941 2.034 1.00 73.77 116 CYS A CA 1
ATOM 678 C C . CYS A 1 123 ? -32.868 17.364 3.251 1.00 74.35 116 CYS A C 1
ATOM 679 O O . CYS A 1 123 ? -32.711 18.570 3.492 1.00 75.14 116 CYS A O 1
ATOM 682 N N . VAL A 1 124 ? -32.365 16.391 4.010 1.00 72.36 117 VAL A N 1
ATOM 683 C CA . VAL A 1 124 ? -31.509 16.695 5.167 1.00 73.25 117 VAL A CA 1
ATOM 684 C C . VAL A 1 124 ? -30.188 17.351 4.725 1.00 75.09 117 VAL A C 1
ATOM 685 O O . VAL A 1 124 ? -29.729 18.311 5.369 1.00 76.15 117 VAL A O 1
ATOM 689 N N . THR A 1 125 ? -29.592 16.837 3.635 1.00 71.84 118 THR A N 1
ATOM 690 C CA . THR A 1 125 ? -28.329 17.366 3.096 1.00 71.32 118 THR A CA 1
ATOM 691 C C . THR A 1 125 ? -28.501 18.788 2.575 1.00 73.72 118 THR A C 1
ATOM 692 O O . THR A 1 125 ? -27.710 19.656 2.916 1.00 78.08 118 THR A O 1
ATOM 696 N N . ALA A 1 126 ? -29.534 19.013 1.752 1.00 72.84 119 ALA A N 1
ATOM 697 C CA . ALA A 1 126 ? -29.857 20.351 1.220 1.00 71.95 119 ALA A CA 1
ATOM 698 C C . ALA A 1 126 ? -30.142 21.361 2.334 1.00 71.48 119 ALA A C 1
ATOM 699 O O . ALA A 1 126 ? -29.750 22.521 2.226 1.00 73.66 119 ALA A O 1
ATOM 701 N N . SER A 1 127 ? -30.818 20.920 3.394 1.00 71.79 120 SER A N 1
ATOM 702 C CA . SER A 1 127 ? -31.124 21.803 4.531 1.00 71.94 120 SER A CA 1
ATOM 703 C C . SER A 1 127 ? -29.861 22.374 5.153 1.00 73.64 120 SER A C 1
ATOM 704 O O . SER A 1 127 ? -29.724 23.598 5.252 1.00 74.21 120 SER A O 1
ATOM 707 N N . ILE A 1 128 ? -28.945 21.500 5.562 1.00 74.66 121 ILE A N 1
ATOM 708 C CA . ILE A 1 128 ? -27.694 21.946 6.223 1.00 72.09 121 ILE A CA 1
ATOM 709 C C . ILE A 1 128 ? -26.767 22.684 5.253 1.00 74.47 121 ILE A C 1
ATOM 710 O O . ILE A 1 128 ? -26.066 23.606 5.668 1.00 72.06 121 ILE A O 1
ATOM 715 N N . GLU A 1 129 ? -26.758 22.289 3.977 1.00 71.61 122 GLU A N 1
ATOM 716 C CA . GLU A 1 129 ? -25.957 23.013 2.976 1.00 73.61 122 GLU A CA 1
ATOM 717 C C . GLU A 1 129 ? -26.477 24.430 2.815 1.00 71.97 122 GLU A C 1
ATOM 718 O O . GLU A 1 129 ? -25.684 25.357 2.719 1.00 73.76 122 GLU A O 1
ATOM 724 N N . THR A 1 130 ? -27.804 24.585 2.788 1.00 71.94 123 THR A N 1
ATOM 725 C CA . THR A 1 130 ? -28.437 25.916 2.693 1.00 71.90 123 THR A CA 1
ATOM 726 C C . THR A 1 130 ? -28.141 26.762 3.909 1.00 71.32 123 THR A C 1
ATOM 727 O O . THR A 1 130 ? -27.722 27.903 3.768 1.00 70.52 123 THR A O 1
ATOM 731 N N . LEU A 1 131 ? -28.364 26.197 5.099 1.00 69.53 124 LEU A N 1
ATOM 732 C CA . LEU A 1 131 ? -28.044 26.877 6.330 1.00 70.49 124 LEU A CA 1
ATOM 733 C C . LEU A 1 131 ? -26.624 27.353 6.294 1.00 69.98 124 LEU A C 1
ATOM 734 O O . LEU A 1 131 ? -26.349 28.465 6.684 1.00 72.08 124 LEU A O 1
ATOM 739 N N . CYS A 1 132 ? -25.726 26.509 5.822 1.00 72.50 125 CYS A N 1
ATOM 740 C CA . CYS A 1 132 ? -24.319 26.880 5.727 1.00 75.56 125 CYS A CA 1
ATOM 741 C C . CYS A 1 132 ? -24.087 28.030 4.746 1.00 73.80 125 CYS A C 1
ATOM 742 O O . CYS A 1 132 ? -23.222 28.868 4.985 1.00 74.28 125 CYS A O 1
ATOM 745 N N . VAL A 1 133 ? -24.860 28.059 3.652 1.00 76.58 126 VAL A N 1
ATOM 746 C CA . VAL A 1 133 ? -24.803 29.161 2.654 1.00 74.32 126 VAL A CA 1
ATOM 747 C C . VAL A 1 133 ? -25.327 30.458 3.269 1.00 74.06 126 VAL A C 1
ATOM 748 O O . VAL A 1 133 ? -24.820 31.529 2.959 1.00 74.99 126 VAL A O 1
ATOM 752 N N . ILE A 1 134 ? -26.341 30.352 4.138 1.00 73.19 127 ILE A N 1
ATOM 753 C CA . ILE A 1 134 ? -26.902 31.527 4.840 1.00 71.30 127 ILE A CA 1
ATOM 754 C C . ILE A 1 134 ? -25.846 32.137 5.724 1.00 69.71 127 ILE A C 1
ATOM 755 O O . ILE A 1 134 ? -25.706 33.342 5.750 1.00 73.08 127 ILE A O 1
ATOM 760 N N . ALA A 1 135 ? -25.105 31.298 6.440 1.00 70.03 128 ALA A N 1
ATOM 761 C CA . ALA A 1 135 ? -24.031 31.756 7.323 1.00 70.78 128 ALA A CA 1
ATOM 762 C C . ALA A 1 135 ? -22.929 32.481 6.577 1.00 70.23 128 ALA A C 1
ATOM 763 O O . ALA A 1 135 ? -22.493 33.544 7.004 1.00 70.16 128 ALA A O 1
ATOM 765 N N . VAL A 1 136 ? -22.480 31.905 5.463 1.00 73.67 129 VAL A N 1
ATOM 766 C CA . VAL A 1 136 ? -21.415 32.529 4.657 1.00 70.68 129 VAL A CA 1
ATOM 767 C C . VAL A 1 136 ? -21.923 33.853 4.062 1.00 70.47 129 VAL A C 1
ATOM 768 O O . VAL A 1 136 ? -21.212 34.853 4.092 1.00 73.60 129 VAL A O 1
ATOM 772 N N . ASP A 1 137 ? -23.149 33.836 3.536 1.00 72.22 130 ASP A N 1
ATOM 773 C CA . ASP A 1 137 ? -23.812 35.034 2.993 1.00 69.02 130 ASP A CA 1
ATOM 774 C C . ASP A 1 137 ? -23.965 36.125 4.036 1.00 68.79 130 ASP A C 1
ATOM 775 O O . ASP A 1 137 ? -23.668 37.270 3.758 1.00 66.69 130 ASP A O 1
ATOM 780 N N . ARG A 1 138 ? -24.434 35.770 5.243 1.00 69.55 131 ARG A N 1
ATOM 781 C CA . ARG A 1 138 ? -24.520 36.762 6.342 1.00 67.36 131 ARG A CA 1
ATOM 782 C C . ARG A 1 138 ? -23.143 37.268 6.778 1.00 67.63 131 ARG A C 1
ATOM 783 O O . ARG A 1 138 ? -23.021 38.445 7.169 1.00 65.43 131 ARG A O 1
ATOM 791 N N . TYR A 1 139 ? -22.112 36.414 6.716 1.00 66.25 132 TYR A N 1
ATOM 792 C CA . TYR A 1 139 ? -20.772 36.872 7.091 1.00 66.91 132 TYR A CA 1
ATOM 793 C C . TYR A 1 139 ? -20.300 37.951 6.123 1.00 69.24 132 TYR A C 1
ATOM 794 O O . TYR A 1 139 ? -19.816 38.995 6.553 1.00 74.15 132 TYR A O 1
ATOM 803 N N . PHE A 1 140 ? -20.435 37.715 4.827 1.00 69.93 133 PHE A N 1
ATOM 804 C CA . PHE A 1 140 ? -20.010 38.759 3.860 1.00 70.80 133 PHE A CA 1
ATOM 805 C C . PHE A 1 140 ? -20.920 39.992 3.920 1.00 69.98 133 PHE A C 1
ATOM 806 O O . PHE A 1 140 ? -20.427 41.103 3.794 1.00 70.63 133 PHE A O 1
ATOM 814 N N . ALA A 1 141 ? -22.221 39.790 4.120 1.00 69.44 134 ALA A N 1
ATOM 815 C CA . ALA A 1 141 ? -23.141 40.911 4.273 1.00 68.56 134 ALA A CA 1
ATOM 816 C C . ALA A 1 141 ? -22.724 41.816 5.416 1.00 68.68 134 ALA A C 1
ATOM 817 O O . ALA A 1 141 ? -22.633 43.022 5.229 1.00 71.94 134 ALA A O 1
ATOM 819 N N . ILE A 1 142 ? -22.465 41.241 6.589 1.00 68.84 135 ILE A N 1
ATOM 820 C CA . ILE A 1 142 ? -22.145 42.039 7.792 1.00 70.46 135 ILE A CA 1
ATOM 821 C C . ILE A 1 142 ? -20.732 42.639 7.824 1.00 73.76 135 ILE A C 1
ATOM 822 O O . ILE A 1 142 ? -20.483 43.567 8.604 1.00 77.85 135 ILE A O 1
ATOM 827 N N . THR A 1 143 ? -19.819 42.123 6.998 1.00 72.13 136 THR A N 1
ATOM 828 C CA . THR A 1 143 ? -18.450 42.658 6.911 1.00 72.48 136 THR A CA 1
ATOM 829 C C . THR A 1 143 ? -18.272 43.602 5.722 1.00 73.00 136 THR A C 1
ATOM 830 O O . THR A 1 143 ? -17.205 44.194 5.560 1.00 76.38 136 THR A O 1
ATOM 834 N N . SER A 1 144 ? -19.312 43.743 4.890 1.00 73.57 137 SER A N 1
ATOM 835 C CA . SER A 1 144 ? -19.224 44.546 3.673 1.00 71.50 137 SER A CA 1
ATOM 836 C C . SER A 1 144 ? -19.370 46.004 4.020 1.00 70.30 137 SER A C 1
ATOM 837 O O . SER A 1 144 ? -20.079 46.302 4.923 1.00 72.29 137 SER A O 1
ATOM 840 N N . PRO A 1 145 ? -18.693 46.924 3.292 1.00 73.40 138 PRO A N 1
ATOM 841 C CA . PRO A 1 145 ? -18.908 48.362 3.552 1.00 71.10 138 PRO A CA 1
ATOM 842 C C . PRO A 1 145 ? -20.342 48.823 3.196 1.00 72.24 138 PRO A C 1
ATOM 843 O O . PRO A 1 145 ? -20.791 49.845 3.689 1.00 73.27 138 PRO A O 1
ATOM 847 N N . PHE A 1 146 ? -21.030 48.053 2.343 1.00 75.02 139 PHE A N 1
ATOM 848 C CA . PHE A 1 146 ? -22.436 48.228 2.012 1.00 75.94 139 PHE A CA 1
ATOM 849 C C . PHE A 1 146 ? -23.097 47.194 2.924 1.00 81.11 139 PHE A C 1
ATOM 850 O O . PHE A 1 146 ? -23.703 46.209 2.451 1.00 82.84 139 PHE A O 1
ATOM 858 N N . LYS A 1 147 ? -22.970 47.430 4.239 1.00 82.78 140 LYS A N 1
ATOM 859 C CA . LYS A 1 147 ? -23.326 46.437 5.288 1.00 86.29 140 LYS A CA 1
ATOM 860 C C . LYS A 1 147 ? -24.732 45.890 5.161 1.00 84.99 140 LYS A C 1
ATOM 861 O O . LYS A 1 147 ? -25.668 46.622 4.835 1.00 84.00 140 LYS A O 1
ATOM 867 N N . TYR A 1 148 ? -24.836 44.589 5.424 1.00 85.69 141 TYR A N 1
ATOM 868 C CA . TYR A 1 148 ? -26.070 43.783 5.383 1.00 87.34 141 TYR A CA 1
ATOM 869 C C . TYR A 1 148 ? -26.642 43.451 3.984 1.00 87.45 141 TYR A C 1
ATOM 870 O O . TYR A 1 148 ? -27.393 42.477 3.859 1.00 87.44 141 TYR A O 1
ATOM 879 N N . GLN A 1 149 ? -26.313 44.220 2.958 1.00 83.88 142 GLN A N 1
ATOM 880 C CA . GLN A 1 149 ? -26.686 43.826 1.640 1.00 87.53 142 GLN A CA 1
ATOM 881 C C . GLN A 1 149 ? -25.823 42.632 1.368 1.00 85.35 142 GLN A C 1
ATOM 882 O O . GLN A 1 149 ? -24.602 42.682 1.609 1.00 85.83 142 GLN A O 1
ATOM 888 N N . SER A 1 150 ? -26.446 41.562 0.879 1.00 81.37 143 SER A N 1
ATOM 889 C CA . SER A 1 150 ? -25.716 40.420 0.415 1.00 78.53 143 SER A CA 1
ATOM 890 C C . SER A 1 150 ? -24.884 40.866 -0.772 1.00 77.76 143 SER A C 1
ATOM 891 O O . SER A 1 150 ? -25.320 41.731 -1.554 1.00 76.92 143 SER A O 1
ATOM 894 N N . LEU A 1 151 ? -23.695 40.284 -0.913 1.00 75.59 144 LEU A N 1
ATOM 895 C CA . LEU A 1 151 ? -22.854 40.541 -2.082 1.00 78.96 144 LEU A CA 1
ATOM 896 C C . LEU A 1 151 ? -23.461 39.937 -3.371 1.00 77.36 144 LEU A C 1
ATOM 897 O O . LEU A 1 151 ? -23.012 40.278 -4.477 1.00 79.84 144 LEU A O 1
ATOM 902 N N . LEU A 1 152 ? -24.466 39.056 -3.210 1.00 74.06 145 LEU A N 1
ATOM 903 C CA . LEU A 1 152 ? -25.162 38.394 -4.293 1.00 75.14 145 LEU A CA 1
ATOM 904 C C . LEU A 1 152 ? -26.417 39.116 -4.759 1.00 74.57 145 LEU A C 1
ATOM 905 O O . LEU A 1 152 ? -27.158 39.675 -3.951 1.00 76.73 145 LEU A O 1
ATOM 910 N N . THR A 1 153 ? -26.645 39.095 -6.070 1.00 74.52 146 THR A N 1
ATOM 911 C CA . THR A 1 153 ? -27.901 39.539 -6.654 1.00 76.04 146 THR A CA 1
ATOM 912 C C . THR A 1 153 ? -28.928 38.413 -6.482 1.00 75.70 146 THR A C 1
ATOM 913 O O . THR A 1 153 ? -28.574 37.282 -6.104 1.00 75.21 146 THR A O 1
ATOM 917 N N . LYS A 1 154 ? -30.193 38.719 -6.760 1.00 77.16 147 LYS A N 1
ATOM 918 C CA . LYS A 1 154 ? -31.279 37.718 -6.687 1.00 77.11 147 LYS A CA 1
ATOM 919 C C . LYS A 1 154 ? -30.999 36.539 -7.633 1.00 76.19 147 LYS A C 1
ATOM 920 O O . LYS A 1 154 ? -31.219 35.383 -7.267 1.00 73.96 147 LYS A O 1
ATOM 926 N N . ASN A 1 155 ? -30.512 36.843 -8.843 1.00 76.47 148 ASN A N 1
ATOM 927 C CA . ASN A 1 155 ? -30.199 35.809 -9.849 1.00 77.14 148 ASN A CA 1
ATOM 928 C C . ASN A 1 155 ? -29.023 34.912 -9.476 1.00 76.20 148 ASN A C 1
ATOM 929 O O . ASN A 1 155 ? -29.113 33.689 -9.647 1.00 74.96 148 ASN A O 1
ATOM 934 N N . LYS A 1 156 ? -27.933 35.503 -8.976 1.00 73.79 149 LYS A N 1
ATOM 935 C CA . LYS A 1 156 ? -26.801 34.706 -8.474 1.00 76.59 149 LYS A CA 1
ATOM 936 C C . LYS A 1 156 ? -27.254 33.809 -7.319 1.00 76.35 149 LYS A C 1
ATOM 937 O O . LYS A 1 156 ? -26.822 32.672 -7.232 1.00 81.05 149 LYS A O 1
ATOM 943 N N . ALA A 1 157 ? -28.120 34.331 -6.441 1.00 73.36 150 ALA A N 1
ATOM 944 C CA . ALA A 1 157 ? -28.684 33.545 -5.325 1.00 74.46 150 ALA A CA 1
ATOM 945 C C . ALA A 1 157 ? -29.457 32.309 -5.827 1.00 75.42 150 ALA A C 1
ATOM 946 O O . ALA A 1 157 ? -29.337 31.239 -5.245 1.00 79.11 150 AL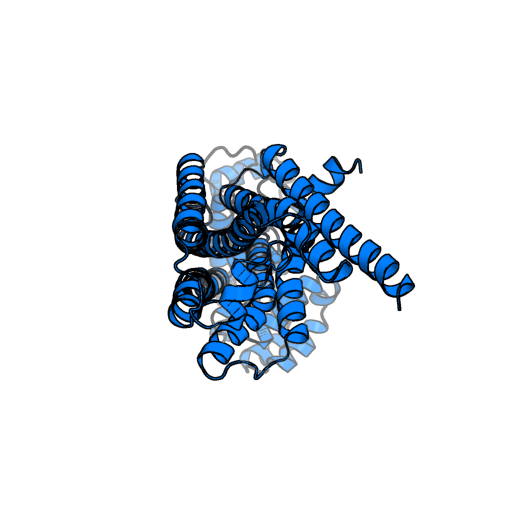A A O 1
ATOM 948 N N . ARG A 1 158 ? -30.243 32.465 -6.900 1.00 77.55 151 ARG A N 1
ATOM 949 C CA . ARG A 1 158 ? -30.945 31.314 -7.511 1.00 77.51 151 ARG A CA 1
ATOM 950 C C . ARG A 1 158 ? -29.983 30.249 -8.022 1.00 77.61 151 ARG A C 1
ATOM 951 O O . ARG A 1 158 ? -30.272 29.057 -7.913 1.00 77.15 151 ARG A O 1
ATOM 959 N N . VAL A 1 159 ? -28.852 30.684 -8.579 1.00 77.11 152 VAL A N 1
ATOM 960 C CA . VAL A 1 159 ? -27.825 29.767 -9.081 1.00 77.01 152 VAL A CA 1
ATOM 961 C C . VAL A 1 159 ? -27.144 29.030 -7.919 1.00 76.31 152 VAL A C 1
ATOM 962 O O . VAL A 1 159 ? -26.878 27.845 -8.023 1.00 73.81 152 VAL A O 1
ATOM 966 N N . ILE A 1 160 ? -26.874 29.734 -6.824 1.00 76.01 153 ILE A N 1
ATOM 967 C CA . ILE A 1 160 ? -26.278 29.102 -5.632 1.00 76.47 153 ILE A CA 1
ATOM 968 C C . ILE A 1 160 ? -27.235 28.053 -5.074 1.00 75.66 153 ILE A C 1
ATOM 969 O O . ILE A 1 160 ? -26.812 26.945 -4.733 1.00 74.99 153 ILE A O 1
ATOM 974 N N . ILE A 1 161 ? -28.517 28.416 -4.990 1.00 75.41 154 ILE A N 1
ATOM 975 C CA . ILE A 1 161 ? -29.570 27.497 -4.545 1.00 75.93 154 ILE A CA 1
ATOM 976 C C . ILE A 1 161 ? -29.645 26.286 -5.461 1.00 72.61 154 ILE A C 1
ATOM 977 O O . ILE A 1 161 ? -29.565 25.159 -5.001 1.00 70.17 154 ILE A O 1
ATOM 982 N N . LEU A 1 162 ? -29.793 26.521 -6.754 1.00 75.14 155 LEU A N 1
ATOM 983 C CA . LEU A 1 162 ? -29.826 25.411 -7.725 1.00 75.92 155 LEU A CA 1
ATOM 984 C C . LEU A 1 162 ? -28.604 24.497 -7.543 1.00 75.22 155 LEU A C 1
ATOM 985 O O . LEU A 1 162 ? -28.744 23.279 -7.543 1.00 73.02 155 LEU A O 1
ATOM 990 N N . MET A 1 163 ? -27.423 25.100 -7.384 1.00 76.89 156 MET A N 1
ATOM 991 C CA . MET A 1 163 ? -26.186 24.339 -7.184 1.00 77.43 156 MET A CA 1
ATOM 992 C C . MET A 1 163 ? -26.181 23.568 -5.871 1.00 76.37 156 MET A C 1
ATOM 993 O O . MET A 1 163 ? -25.571 22.504 -5.801 1.00 78.59 156 MET A O 1
ATOM 998 N N . VAL A 1 164 ? -26.851 24.094 -4.841 1.00 76.00 157 VAL A N 1
ATOM 999 C CA . VAL A 1 164 ? -27.000 23.370 -3.572 1.00 74.39 157 VAL A CA 1
ATOM 1000 C C . VAL A 1 164 ? -27.835 22.098 -3.784 1.00 74.09 157 VAL A C 1
ATOM 1001 O O . VAL A 1 164 ? -27.447 21.022 -3.327 1.00 74.06 157 VAL A O 1
ATOM 1005 N N . TRP A 1 165 ? -28.969 22.227 -4.472 1.00 74.10 158 TRP A N 1
ATOM 1006 C CA . TRP A 1 165 ? -29.817 21.046 -4.777 1.00 74.40 158 TRP A CA 1
ATOM 1007 C C . TRP A 1 165 ? -29.131 20.024 -5.683 1.00 75.32 158 TRP A C 1
ATOM 1008 O O . TRP A 1 165 ? -29.313 18.824 -5.482 1.00 78.30 158 TRP A O 1
ATOM 1019 N N . ILE A 1 166 ? -28.354 20.495 -6.663 1.00 76.28 159 ILE A N 1
ATOM 1020 C CA . ILE A 1 166 ? -27.572 19.595 -7.526 1.00 75.87 159 ILE A CA 1
ATOM 1021 C C . ILE A 1 166 ? -26.509 18.840 -6.713 1.00 76.85 159 ILE A C 1
ATOM 1022 O O . ILE A 1 166 ? -26.416 17.626 -6.830 1.00 76.71 159 ILE A O 1
ATOM 1027 N N . VAL A 1 167 ? -25.725 19.564 -5.903 1.00 74.32 160 VAL A N 1
ATOM 1028 C CA . VAL A 1 167 ? -24.672 18.947 -5.073 1.00 74.37 160 VAL A CA 1
ATOM 1029 C C . VAL A 1 167 ? -25.257 17.970 -4.047 1.00 76.12 160 VAL A C 1
ATOM 1030 O O . VAL A 1 167 ? -24.738 16.864 -3.877 1.00 72.86 160 VAL A O 1
ATOM 1034 N N . SER A 1 168 ? -26.332 18.388 -3.376 1.00 76.74 161 SER A N 1
ATOM 1035 C CA . SER A 1 168 ? -27.052 17.522 -2.436 1.00 76.33 161 SER A CA 1
ATOM 1036 C C . SER A 1 168 ? -27.588 16.253 -3.127 1.00 80.12 161 SER A C 1
ATOM 1037 O O . SER A 1 168 ? -27.565 15.175 -2.540 1.00 81.12 161 SER A O 1
ATOM 1040 N N . GLY A 1 169 ? -28.067 16.399 -4.367 1.00 78.97 162 GLY A N 1
ATOM 1041 C CA . GLY A 1 169 ? -28.559 15.268 -5.165 1.00 77.45 162 GLY A CA 1
ATOM 1042 C C . GLY A 1 169 ? -27.418 14.346 -5.559 1.00 75.17 162 GLY A C 1
ATOM 1043 O O . GLY A 1 169 ? -27.536 13.134 -5.495 1.00 72.75 162 GLY A O 1
ATOM 1044 N N . LEU A 1 170 ? -26.313 14.958 -5.965 1.00 76.45 163 LEU A N 1
ATOM 1045 C CA . LEU A 1 170 ? -25.098 14.253 -6.355 1.00 78.44 163 LEU A CA 1
ATOM 1046 C C . LEU A 1 170 ? -24.517 13.473 -5.171 1.00 79.50 163 LEU A C 1
ATOM 1047 O O . LEU A 1 170 ? -23.962 12.407 -5.356 1.00 80.46 163 LEU A O 1
ATOM 1052 N N . THR A 1 171 ? -24.650 14.007 -3.958 1.00 82.19 164 THR A N 1
ATOM 1053 C CA . THR A 1 171 ? -24.150 13.328 -2.751 1.00 84.31 164 THR A CA 1
ATOM 1054 C C . THR A 1 171 ? -25.196 12.399 -2.061 1.00 85.47 164 THR A C 1
ATOM 1055 O O . THR A 1 171 ? -24.814 11.585 -1.225 1.00 83.60 164 THR A O 1
ATOM 1059 N N . SER A 1 172 ? -26.485 12.525 -2.415 1.00 87.63 165 SER A N 1
ATOM 1060 C CA . SER A 1 172 ? -27.562 11.705 -1.832 1.00 88.01 165 SER A CA 1
ATOM 1061 C C . SER A 1 172 ? -28.057 10.621 -2.778 1.00 90.10 165 SER A C 1
ATOM 1062 O O . SER A 1 172 ? -28.029 9.438 -2.432 1.00 94.95 165 SER A O 1
ATOM 1065 N N . PHE A 1 173 ? -28.512 11.027 -3.967 1.00 87.60 166 PHE A N 1
ATOM 1066 C CA . PHE A 1 173 ? -29.078 10.078 -4.951 1.00 85.74 166 PHE A CA 1
ATOM 1067 C C . PHE A 1 173 ? -28.042 9.150 -5.573 1.00 85.31 166 PHE A C 1
ATOM 1068 O O . PHE A 1 173 ? -28.313 7.967 -5.704 1.00 85.33 166 PHE A O 1
ATOM 1076 N N . LEU A 1 174 ? -26.870 9.673 -5.954 1.00 83.84 167 LEU A N 1
ATOM 1077 C CA . LEU A 1 174 ? -25.839 8.813 -6.579 1.00 83.08 167 LEU A CA 1
ATOM 1078 C C . LEU A 1 174 ? -25.510 7.568 -5.738 1.00 83.34 167 LEU A C 1
ATOM 1079 O O . LEU A 1 174 ? -25.725 6.477 -6.235 1.00 84.70 167 LEU A O 1
ATOM 1084 N N . PRO A 1 175 ? -25.003 7.727 -4.480 1.00 82.18 168 PRO A N 1
ATOM 1085 C CA . PRO A 1 175 ? -24.657 6.540 -3.663 1.00 81.22 168 PRO A CA 1
ATOM 1086 C C . PRO A 1 175 ? -25.803 5.561 -3.419 1.00 80.15 168 PRO A C 1
ATOM 1087 O O . PRO A 1 175 ? -25.578 4.352 -3.439 1.00 79.49 168 PRO A O 1
ATOM 1091 N N . ILE A 1 176 ? -27.007 6.086 -3.191 1.00 80.34 169 ILE A N 1
ATOM 1092 C CA . ILE A 1 176 ? -28.181 5.246 -2.931 1.00 81.83 169 ILE A CA 1
ATOM 1093 C C . ILE A 1 176 ? -28.670 4.542 -4.207 1.00 83.09 169 ILE A C 1
ATOM 1094 O O . ILE A 1 176 ? -28.974 3.347 -4.167 1.00 85.69 169 ILE A O 1
ATOM 1099 N N . GLN A 1 177 ? -28.743 5.274 -5.322 1.00 83.76 170 GLN A N 1
ATOM 1100 C CA . GLN A 1 177 ? -29.161 4.691 -6.617 1.00 83.63 170 GLN A CA 1
ATOM 1101 C C . GLN A 1 177 ? -28.056 3.817 -7.243 1.00 83.39 170 GLN A C 1
ATOM 1102 O O . GLN A 1 177 ? -28.374 2.864 -7.960 1.00 86.11 170 GLN A O 1
ATOM 1108 N N . MET A 1 178 ? -26.777 4.134 -6.981 1.00 82.82 171 MET A N 1
ATOM 1109 C CA . MET A 1 178 ? -25.636 3.286 -7.436 1.00 83.78 171 MET A CA 1
ATOM 1110 C C . MET A 1 178 ? -25.340 2.113 -6.493 1.00 83.40 171 MET A C 1
ATOM 1111 O O . MET A 1 178 ? -24.487 1.279 -6.816 1.00 79.60 171 MET A O 1
ATOM 1116 N N . HIS A 1 179 ? -26.032 2.056 -5.346 1.00 83.18 172 HIS A N 1
ATOM 1117 C CA . HIS A 1 179 ? -25.909 0.954 -4.373 1.00 83.41 172 HIS A CA 1
ATOM 1118 C C . HIS A 1 179 ? -24.544 0.943 -3.621 1.00 83.06 172 HIS A C 1
ATOM 1119 O O . HIS A 1 179 ? -24.082 -0.107 -3.168 1.00 83.35 172 HIS A O 1
ATOM 1126 N N . TRP A 1 180 ? -23.915 2.116 -3.495 1.00 83.44 173 TRP A N 1
ATOM 1127 C CA . TRP A 1 180 ? -22.647 2.253 -2.758 1.00 83.86 173 TRP A CA 1
ATOM 1128 C C . TRP A 1 180 ? -22.823 2.178 -1.244 1.00 83.60 173 TRP A C 1
ATOM 1129 O O . TRP A 1 180 ? -21.888 1.833 -0.520 1.00 83.83 173 TRP A O 1
ATOM 1140 N N . TYR A 1 181 ? -24.018 2.505 -0.777 1.00 81.87 174 TYR A N 1
ATOM 1141 C CA . TYR A 1 181 ? -24.330 2.478 0.643 1.00 82.95 174 TYR A CA 1
ATOM 1142 C C . TYR A 1 181 ? -24.461 1.103 1.261 1.00 84.39 174 TYR A C 1
ATOM 1143 O O . TYR A 1 181 ? -24.328 0.993 2.451 1.00 85.16 174 TYR A O 1
ATOM 1152 N N . ARG A 1 182 ? -24.709 0.070 0.457 1.00 82.91 175 ARG A N 1
ATOM 1153 C CA . ARG A 1 182 ? -25.158 -1.227 0.984 1.00 81.71 175 ARG A CA 1
ATOM 1154 C C . ARG A 1 182 ? -24.093 -2.047 1.678 1.00 80.96 175 ARG A C 1
ATOM 1155 O O . ARG A 1 182 ? -22.922 -1.998 1.313 1.00 80.38 175 ARG A O 1
ATOM 1163 N N . ALA A 1 183 ? -24.539 -2.793 2.689 1.00 81.02 176 ALA A N 1
ATOM 1164 C CA . ALA A 1 183 ? -23.696 -3.687 3.454 1.00 81.16 176 ALA A CA 1
ATOM 1165 C C . ALA A 1 183 ? -23.664 -5.020 2.737 1.00 81.72 176 ALA A C 1
ATOM 1166 O O . ALA A 1 183 ? -24.541 -5.308 1.920 1.00 81.33 176 ALA A O 1
ATOM 1168 N N . THR A 1 184 ? -22.651 -5.821 3.056 1.00 81.43 177 THR A N 1
ATOM 1169 C CA . THR A 1 184 ? -22.421 -7.128 2.422 1.00 80.81 177 THR A CA 1
ATOM 1170 C C . THR A 1 184 ? -22.741 -8.348 3.319 1.00 81.25 177 THR A C 1
ATOM 1171 O O . THR A 1 184 ? -22.430 -9.481 2.947 1.00 81.14 177 THR A O 1
ATOM 1175 N N . HIS A 1 185 ? -23.358 -8.123 4.482 1.00 80.75 178 HIS A N 1
ATOM 1176 C CA . HIS A 1 185 ? -23.719 -9.227 5.397 1.00 80.59 178 HIS A CA 1
ATOM 1177 C C . HIS A 1 185 ? -25.129 -9.723 5.047 1.00 79.62 178 HIS A C 1
ATOM 1178 O O . HIS A 1 185 ? -25.924 -8.985 4.473 1.00 80.66 178 HIS A O 1
ATOM 1185 N N . GLN A 1 186 ? -25.413 -10.973 5.405 1.00 79.51 179 GLN A N 1
ATOM 1186 C CA . GLN A 1 186 ? -26.652 -11.670 4.994 1.00 79.05 179 GLN A CA 1
ATOM 1187 C C . GLN A 1 186 ? -27.968 -11.024 5.453 1.00 77.54 179 GLN A C 1
ATOM 1188 O O . GLN A 1 186 ? -28.903 -10.937 4.667 1.00 76.07 179 GLN A O 1
ATOM 1194 N N . GLU A 1 187 ? -28.026 -10.587 6.713 1.00 76.40 180 GLU A N 1
ATOM 1195 C CA . GLU A 1 187 ? -29.224 -9.915 7.278 1.00 76.08 180 GLU A CA 1
ATOM 1196 C C . GLU A 1 187 ? -29.656 -8.694 6.441 1.00 74.97 180 GLU A C 1
ATOM 1197 O O . GLU A 1 187 ? -30.854 -8.437 6.268 1.00 72.77 180 GLU A O 1
ATOM 1203 N N . ALA A 1 188 ? -28.666 -7.962 5.929 1.00 73.84 181 ALA A N 1
ATOM 1204 C CA . ALA A 1 188 ? -28.887 -6.814 5.061 1.00 74.58 181 ALA A CA 1
ATOM 1205 C C . ALA A 1 188 ? -29.359 -7.291 3.699 1.00 74.81 181 ALA A C 1
ATOM 1206 O O . ALA A 1 188 ? -30.389 -6.828 3.201 1.00 74.62 181 ALA A O 1
ATOM 1208 N N . ILE A 1 189 ? -28.592 -8.218 3.110 1.00 76.12 182 ILE A N 1
ATOM 1209 C CA . ILE A 1 189 ? -28.905 -8.843 1.800 1.00 76.87 182 ILE A CA 1
ATOM 1210 C C . ILE A 1 189 ? -30.356 -9.336 1.743 1.00 77.84 182 ILE A C 1
ATOM 1211 O O . ILE A 1 189 ? -31.047 -9.109 0.745 1.00 78.53 182 ILE A O 1
ATOM 1216 N N . ASN A 1 190 ? -30.796 -10.000 2.817 1.00 79.14 183 ASN A N 1
ATOM 1217 C CA . ASN A 1 190 ? -32.185 -10.442 2.958 1.00 79.97 183 ASN A CA 1
ATOM 1218 C C . ASN A 1 190 ? -33.152 -9.263 2.924 1.00 81.18 183 ASN A C 1
ATOM 1219 O O . ASN A 1 190 ? -34.160 -9.323 2.232 1.00 81.85 183 ASN A O 1
ATOM 1224 N N . CYS A 1 191 ? -32.835 -8.200 3.671 1.00 81.90 184 CYS A N 1
ATOM 1225 C CA . CYS A 1 191 ? -33.675 -6.990 3.698 1.00 81.53 184 CYS A CA 1
ATOM 1226 C C . CYS A 1 191 ? -33.742 -6.278 2.348 1.00 80.40 184 CYS A C 1
ATOM 1227 O O . CYS A 1 191 ? -34.791 -5.743 1.982 1.00 80.62 184 CYS A O 1
ATOM 1230 N N . TYR A 1 192 ? -32.630 -6.270 1.614 1.00 80.51 185 TYR A N 1
ATOM 1231 C CA . TYR A 1 192 ? -32.588 -5.626 0.289 1.00 80.30 185 TYR A CA 1
ATOM 1232 C C . TYR A 1 192 ? -33.500 -6.328 -0.693 1.00 80.59 185 TYR A C 1
ATOM 1233 O O . TYR A 1 192 ? -34.322 -5.683 -1.354 1.00 82.14 185 TYR A O 1
ATOM 1242 N N . ALA A 1 193 ? -33.344 -7.645 -0.776 1.00 79.03 186 ALA A N 1
ATOM 1243 C CA . ALA A 1 193 ? -34.189 -8.489 -1.622 1.00 78.43 186 ALA A CA 1
ATOM 1244 C C . ALA A 1 193 ? -35.659 -8.474 -1.178 1.00 78.71 186 ALA A C 1
ATOM 1245 O O . ALA A 1 193 ? -36.557 -8.506 -2.023 1.00 79.49 186 ALA A O 1
ATOM 1247 N N . GLU A 1 194 ? -35.887 -8.422 0.140 1.00 79.25 187 GLU A N 1
ATOM 1248 C CA . GLU A 1 194 ? -37.237 -8.399 0.713 1.00 79.62 187 GLU A CA 1
ATOM 1249 C C . GLU A 1 194 ? -37.976 -7.085 0.400 1.00 79.69 187 GLU A C 1
ATOM 1250 O O . GLU A 1 194 ? -37.549 -5.998 0.814 1.00 80.47 187 GLU A O 1
ATOM 1256 N N . GLU A 1 195 ? -39.081 -7.216 -0.334 1.00 79.07 188 GLU A N 1
ATOM 1257 C CA . GLU A 1 195 ? -39.930 -6.085 -0.751 1.00 79.55 188 GLU A CA 1
ATOM 1258 C C . GLU A 1 195 ? -40.619 -5.361 0.404 1.00 79.89 188 GLU A C 1
ATOM 1259 O O . GLU A 1 195 ? -40.897 -4.161 0.292 1.00 79.15 188 GLU A O 1
ATOM 1265 N N . THR A 1 196 ? -40.891 -6.089 1.496 1.00 77.96 189 THR A N 1
ATOM 1266 C CA . THR A 1 196 ? -41.533 -5.512 2.676 1.00 75.91 189 THR A CA 1
ATOM 1267 C C . THR A 1 196 ? -40.541 -5.063 3.755 1.00 76.43 189 THR A C 1
ATOM 1268 O O . THR A 1 196 ? -40.961 -4.656 4.836 1.00 76.97 189 THR A O 1
ATOM 1272 N N . CYS A 1 197 ? -39.242 -5.131 3.464 1.00 78.00 190 CYS A N 1
ATOM 1273 C CA . CYS A 1 197 ? -38.209 -4.690 4.377 1.00 77.37 190 CYS A CA 1
ATOM 1274 C C . CYS A 1 197 ? -37.588 -3.443 3.799 1.00 74.95 190 CYS A C 1
ATOM 1275 O O . CYS A 1 197 ? -37.131 -3.464 2.658 1.00 75.26 190 CYS A O 1
ATOM 1278 N N . CYS A 1 198 ? -37.574 -2.368 4.582 1.00 75.05 191 CYS A N 1
ATOM 1279 C CA . CYS A 1 198 ? -36.955 -1.110 4.175 1.00 77.17 191 CYS A CA 1
ATOM 1280 C C . CYS A 1 198 ? -36.140 -0.537 5.329 1.00 77.29 191 CYS A C 1
ATOM 1281 O O . CYS A 1 198 ? -36.450 0.523 5.856 1.00 81.42 191 CYS A O 1
ATOM 1284 N N . ASP A 1 199 ? -35.091 -1.270 5.703 1.00 78.03 192 ASP A N 1
ATOM 1285 C CA . ASP A 1 199 ? -34.141 -0.851 6.741 1.00 76.97 192 ASP A CA 1
ATOM 1286 C C . ASP A 1 199 ? -32.909 -0.347 6.054 1.00 75.94 192 ASP A C 1
ATOM 1287 O O . ASP A 1 199 ? -32.428 -0.979 5.114 1.00 77.63 192 ASP A O 1
ATOM 1292 N N . PHE A 1 200 ? -32.388 0.785 6.517 1.00 75.48 193 PHE A N 1
ATOM 1293 C CA . PHE A 1 200 ? -31.237 1.416 5.890 1.00 75.22 193 PHE A CA 1
ATOM 1294 C C . PHE A 1 200 ? -29.909 0.865 6.443 1.00 75.43 193 PHE A C 1
ATOM 1295 O O . PHE A 1 200 ? -29.160 1.573 7.133 1.00 73.54 193 PHE A O 1
ATOM 1303 N N . PHE A 1 201 ? -29.641 -0.409 6.127 1.00 74.51 194 PHE A N 1
ATOM 1304 C CA . PHE A 1 201 ? -28.376 -1.061 6.455 1.00 74.06 194 PHE A CA 1
ATOM 1305 C C . PHE A 1 201 ? -27.340 -0.493 5.527 1.00 74.74 194 PHE A C 1
ATOM 1306 O O . PHE A 1 201 ? -27.542 -0.522 4.308 1.00 73.83 194 PHE A O 1
ATOM 1314 N N . THR A 1 202 ? -26.241 0.022 6.087 1.00 73.91 195 THR A N 1
ATOM 1315 C CA . THR A 1 202 ? -25.157 0.559 5.278 1.00 72.89 195 THR A CA 1
ATOM 1316 C C . THR A 1 202 ? -23.811 -0.039 5.644 1.00 71.51 195 THR A C 1
ATOM 1317 O O . THR A 1 202 ? -23.636 -0.565 6.748 1.00 70.29 195 THR A O 1
ATOM 1321 N N . ASN A 1 203 ? -22.863 0.047 4.709 1.00 69.76 196 ASN A N 1
ATOM 1322 C CA . ASN A 1 203 ? -21.483 -0.332 4.996 1.00 70.25 196 ASN A CA 1
ATOM 1323 C C . ASN A 1 203 ? -20.870 0.823 5.783 1.00 70.56 196 ASN A C 1
ATOM 1324 O O . ASN A 1 203 ? -21.350 1.967 5.694 1.00 73.34 196 ASN A O 1
ATOM 1329 N N . GLN A 1 204 ? -19.824 0.524 6.544 1.00 69.71 197 GLN A N 1
ATOM 1330 C CA . GLN A 1 204 ? -19.195 1.507 7.446 1.00 69.84 197 GLN A CA 1
ATOM 1331 C C . GLN A 1 204 ? -18.570 2.687 6.711 1.00 68.45 197 GLN A C 1
ATOM 1332 O O . GLN A 1 204 ? -18.745 3.832 7.137 1.00 68.34 197 GLN A O 1
ATOM 1338 N N . ALA A 1 205 ? -17.855 2.400 5.617 1.00 67.03 198 ALA A N 1
ATOM 1339 C CA . ALA A 1 205 ? -17.222 3.430 4.772 1.00 67.06 198 ALA A CA 1
ATOM 1340 C C . ALA A 1 205 ? -18.229 4.480 4.309 1.00 68.00 198 ALA A C 1
ATOM 1341 O O . ALA A 1 205 ? -17.926 5.672 4.310 1.00 67.52 198 ALA A O 1
ATOM 1343 N N . TYR A 1 206 ? -19.420 4.027 3.916 1.00 67.41 199 TYR A N 1
ATOM 1344 C CA . TYR A 1 206 ? -20.503 4.925 3.544 1.00 68.01 199 TYR A CA 1
ATOM 1345 C C . TYR A 1 206 ? -21.001 5.678 4.753 1.00 66.60 199 TYR A C 1
ATOM 1346 O O . TYR A 1 206 ? -21.162 6.889 4.697 1.00 64.41 199 TYR A O 1
ATOM 1355 N N . ALA A 1 207 ? -21.245 4.942 5.840 1.00 67.80 200 ALA A N 1
ATOM 1356 C CA . ALA A 1 207 ? -21.723 5.531 7.100 1.00 66.98 200 ALA A CA 1
ATOM 1357 C C . ALA A 1 207 ? -20.840 6.697 7.533 1.00 65.35 200 ALA A C 1
ATOM 1358 O O . ALA A 1 207 ? -21.354 7.739 7.890 1.00 62.59 200 ALA A O 1
ATOM 1360 N N . ILE A 1 208 ? -19.520 6.505 7.489 1.00 66.75 201 ILE A N 1
ATOM 1361 C CA . ILE A 1 208 ? -18.559 7.565 7.830 1.00 69.39 201 ILE A CA 1
ATOM 1362 C C . ILE A 1 208 ? -18.514 8.680 6.785 1.00 70.99 201 ILE A C 1
ATOM 1363 O O . ILE A 1 208 ? -18.768 9.836 7.107 1.00 71.46 201 ILE A O 1
ATOM 1368 N N . ALA A 1 209 ? -18.191 8.311 5.542 1.00 71.53 202 ALA A N 1
ATOM 1369 C CA . ALA A 1 209 ? -18.001 9.273 4.438 1.00 70.39 202 ALA A CA 1
ATOM 1370 C C . ALA A 1 209 ? -19.228 10.112 4.136 1.00 71.21 202 ALA A C 1
ATOM 1371 O O . ALA A 1 209 ? -19.112 11.331 3.979 1.00 72.58 202 ALA A O 1
ATOM 1373 N N . SER A 1 210 ? -20.395 9.474 4.054 1.00 71.88 203 SER A N 1
ATOM 1374 C CA . SER A 1 210 ? -21.633 10.202 3.748 1.00 72.73 203 SER A CA 1
ATOM 1375 C C . SER A 1 210 ? -22.030 11.160 4.861 1.00 75.38 203 SER A C 1
ATOM 1376 O O . SER A 1 210 ? -22.457 12.274 4.579 1.00 76.69 203 SER A O 1
ATOM 1379 N N . SER A 1 211 ? -21.890 10.730 6.114 1.00 72.53 204 SER A N 1
ATOM 1380 C CA . SER A 1 211 ? -22.266 11.570 7.250 1.00 71.77 204 SER A CA 1
ATOM 1381 C C . SER A 1 211 ? -21.283 12.742 7.442 1.00 73.36 204 SER A C 1
ATOM 1382 O O . SER A 1 211 ? -21.695 13.822 7.863 1.00 73.43 204 SER A O 1
ATOM 1385 N N . ILE A 1 212 ? -19.998 12.537 7.137 1.00 73.22 205 ILE A N 1
ATOM 1386 C CA . ILE A 1 212 ? -19.020 13.638 7.213 1.00 73.31 205 ILE A CA 1
ATOM 1387 C C . ILE A 1 212 ? -19.284 14.674 6.118 1.00 76.06 205 ILE A C 1
ATOM 1388 O O . ILE A 1 212 ? -19.399 15.872 6.405 1.00 76.12 205 ILE A O 1
ATOM 1393 N N . VAL A 1 213 ? -19.380 14.201 4.877 1.00 74.65 206 VAL A N 1
ATOM 1394 C CA . VAL A 1 213 ? -19.591 15.081 3.713 1.00 77.11 206 VAL A CA 1
ATOM 1395 C C . VAL A 1 213 ? -20.972 15.757 3.665 1.00 75.89 206 VAL A C 1
ATOM 1396 O O . VAL A 1 213 ? -21.071 16.933 3.317 1.00 75.71 206 VAL A O 1
ATOM 1400 N N . SER A 1 214 ? -22.023 15.025 4.009 1.00 76.66 207 SER A N 1
ATOM 1401 C CA . SER A 1 214 ? -23.377 15.585 3.972 1.00 77.79 207 SER A CA 1
ATOM 1402 C C . SER A 1 214 ? -23.720 16.457 5.165 1.00 78.97 207 SER A C 1
ATOM 1403 O O . SER A 1 214 ? -24.437 17.437 4.995 1.00 83.06 207 SER A O 1
ATOM 1406 N N . PHE A 1 215 ? -23.216 16.103 6.356 1.00 79.98 208 PHE A N 1
ATOM 1407 C CA . PHE A 1 215 ? -23.601 16.771 7.609 1.00 77.07 208 PHE A CA 1
ATOM 1408 C C . PHE A 1 215 ? -22.463 17.477 8.319 1.00 78.35 208 PHE A C 1
ATOM 1409 O O . PHE A 1 215 ? -22.511 18.695 8.470 1.00 79.76 208 PHE A O 1
ATOM 1417 N N . TYR A 1 216 ? -21.450 16.739 8.756 1.00 78.29 209 TYR A N 1
ATOM 1418 C CA . TYR A 1 216 ? -20.386 17.351 9.593 1.00 78.96 209 TYR A CA 1
ATOM 1419 C C . TYR A 1 216 ? -19.583 18.463 8.941 1.00 78.89 209 TYR A C 1
ATOM 1420 O O . TYR A 1 216 ? -19.222 19.422 9.625 1.00 79.13 209 TYR A O 1
ATOM 1429 N N . VAL A 1 217 ? -19.304 18.351 7.645 1.00 78.18 210 VAL A N 1
ATOM 1430 C CA . VAL A 1 217 ? -18.557 19.404 6.944 1.00 77.41 210 VAL A CA 1
ATOM 1431 C C . VAL A 1 217 ? -19.350 20.740 6.944 1.00 77.38 210 VAL A C 1
ATOM 1432 O O . VAL A 1 217 ? -18.853 21.716 7.495 1.00 80.02 210 VAL A O 1
ATOM 1436 N N . PRO A 1 218 ? -20.557 20.780 6.339 1.00 75.78 211 PRO A N 1
ATOM 1437 C CA . PRO A 1 218 ? -21.304 22.033 6.379 1.00 76.70 211 PRO A CA 1
ATOM 1438 C C . PRO A 1 218 ? -21.721 22.509 7.793 1.00 78.77 211 PRO A C 1
ATOM 1439 O O . PRO A 1 218 ? -21.917 23.707 7.967 1.00 81.95 211 PRO A O 1
ATOM 1443 N N . LEU A 1 219 ? -21.848 21.598 8.767 1.00 77.02 212 LEU A N 1
ATOM 1444 C CA . LEU A 1 219 ? -22.178 21.965 10.159 1.00 75.25 212 LEU A CA 1
ATOM 1445 C C . LEU A 1 219 ? -21.034 22.723 10.815 1.00 75.40 212 LEU A C 1
ATOM 1446 O O . LEU A 1 219 ? -21.248 23.765 11.404 1.00 76.71 212 LEU A O 1
ATOM 1451 N N . VAL A 1 220 ? -19.826 22.183 10.711 1.00 76.14 213 VAL A N 1
ATOM 1452 C CA . VAL A 1 220 ? -18.636 22.808 11.311 1.00 76.70 213 VAL A CA 1
ATOM 1453 C C . VAL A 1 220 ? -18.372 24.190 10.713 1.00 77.08 213 VAL A C 1
ATOM 1454 O O . VAL A 1 220 ? -18.039 25.132 11.437 1.00 76.69 213 VAL A O 1
ATOM 1458 N N . ILE A 1 221 ? -18.528 24.295 9.396 1.00 74.65 214 ILE A N 1
ATOM 1459 C CA . ILE A 1 221 ? -18.372 25.561 8.690 1.00 74.83 214 ILE A CA 1
ATOM 1460 C C . ILE A 1 221 ? -19.423 26.574 9.162 1.00 72.99 214 ILE A C 1
ATOM 1461 O O . ILE A 1 221 ? -19.075 27.692 9.502 1.00 72.81 214 ILE A O 1
ATOM 1466 N N . MET A 1 222 ? -20.692 26.159 9.171 1.00 73.55 215 MET A N 1
ATOM 1467 C CA . MET A 1 222 ? -21.824 26.990 9.611 1.00 75.44 215 MET A CA 1
ATOM 1468 C C . MET A 1 222 ? -21.589 27.580 10.979 1.00 77.02 215 MET A C 1
ATOM 1469 O O . MET A 1 222 ? -21.690 28.787 11.150 1.00 79.77 215 MET A O 1
ATOM 1474 N N . VAL A 1 223 ? -21.281 26.709 11.938 1.00 73.57 216 VAL A N 1
ATOM 1475 C CA . VAL A 1 223 ? -21.029 27.111 13.319 1.00 77.98 216 VAL A CA 1
ATOM 1476 C C . VAL A 1 223 ? -19.847 28.077 13.424 1.00 78.25 216 VAL A C 1
ATOM 1477 O O . VAL A 1 223 ? -19.960 29.124 14.061 1.00 82.48 216 VAL A O 1
ATOM 1481 N N . PHE A 1 224 ? -18.724 27.724 12.802 1.00 78.36 217 PHE A N 1
ATOM 1482 C CA . PHE A 1 224 ? -17.559 28.595 12.820 1.00 77.83 217 PHE A CA 1
ATOM 1483 C C . PHE A 1 224 ? -17.880 29.962 12.227 1.00 74.98 217 PHE A C 1
ATOM 1484 O O . PHE A 1 224 ? -17.661 30.981 12.862 1.00 74.40 217 PHE A O 1
ATOM 1492 N N . VAL A 1 225 ? -18.400 29.958 11.009 1.00 72.95 218 VAL A N 1
ATOM 1493 C CA . VAL A 1 225 ? -18.693 31.202 10.299 1.00 72.35 218 VAL A CA 1
ATOM 1494 C C . VAL A 1 225 ? -19.739 32.039 11.007 1.00 70.18 218 VAL A C 1
ATOM 1495 O O . VAL A 1 225 ? -19.547 33.238 11.123 1.00 72.08 218 VAL A O 1
ATOM 1499 N N . TYR A 1 226 ? -20.822 31.428 11.479 1.00 69.91 219 TYR A N 1
ATOM 1500 C CA . TYR A 1 226 ? -21.867 32.204 12.154 1.00 70.79 219 TYR A CA 1
ATOM 1501 C C . TYR A 1 226 ? -21.482 32.646 13.561 1.00 72.41 219 TYR A C 1
ATOM 1502 O O . TYR A 1 226 ? -22.135 33.532 14.094 1.00 73.85 219 TYR A O 1
ATOM 1511 N N . SER A 1 227 ? -20.451 32.053 14.170 1.00 71.26 220 SER A N 1
ATOM 1512 C CA . SER A 1 227 ? -19.982 32.579 15.456 1.00 72.46 220 SER A CA 1
ATOM 1513 C C . SER A 1 227 ? -19.265 33.886 15.124 1.00 73.33 220 SER A C 1
ATOM 1514 O O . SER A 1 227 ? -19.384 34.833 15.876 1.00 71.17 220 SER A O 1
ATOM 1517 N N . ARG A 1 228 ? -18.539 33.924 13.990 1.00 71.00 221 ARG A N 1
ATOM 1518 C CA . ARG A 1 228 ? -17.878 35.164 13.507 1.00 71.92 221 ARG A CA 1
ATOM 1519 C C . ARG A 1 228 ? -18.847 36.268 13.102 1.00 71.03 221 ARG A C 1
ATOM 1520 O O . ARG A 1 228 ? -18.485 37.440 13.144 1.00 75.74 221 ARG A O 1
ATOM 1528 N N . VAL A 1 229 ? -20.065 35.898 12.705 1.00 72.12 222 VAL A N 1
ATOM 1529 C CA . VAL A 1 229 ? -21.114 36.862 12.390 1.00 70.08 222 VAL A CA 1
ATOM 1530 C C . VAL A 1 229 ? -21.544 37.555 13.680 1.00 72.52 222 VAL A C 1
ATOM 1531 O O . VAL A 1 229 ? -21.666 38.787 13.704 1.00 74.66 222 VAL A O 1
ATOM 1535 N N . PHE A 1 230 ? -21.771 36.782 14.752 1.00 72.29 223 PHE A N 1
ATOM 1536 C CA . PHE A 1 230 ? -22.115 37.388 16.054 1.00 71.42 223 PHE A CA 1
ATOM 1537 C C . PHE A 1 230 ? -21.020 38.303 16.562 1.00 69.83 223 PHE A C 1
ATOM 1538 O O . PHE A 1 230 ? -21.324 39.411 16.970 1.00 71.03 223 PHE A O 1
ATOM 1546 N N . GLN A 1 231 ? -19.766 37.854 16.534 1.00 70.23 224 GLN A N 1
ATOM 1547 C CA . GLN A 1 231 ? -18.632 38.724 16.916 1.00 71.28 224 GLN A CA 1
ATOM 1548 C C . GLN A 1 231 ? -18.655 40.034 16.155 1.00 72.34 224 GLN A C 1
ATOM 1549 O O . GLN A 1 231 ? -18.462 41.077 16.742 1.00 76.18 224 GLN A O 1
ATOM 1555 N N . GLU A 1 232 ? -18.892 39.969 14.839 1.00 74.23 225 GLU A N 1
ATOM 1556 C CA . GLU A 1 232 ? -18.986 41.187 14.026 1.00 73.90 225 GLU A CA 1
ATOM 1557 C C . GLU A 1 232 ? -20.161 42.043 14.442 1.00 72.00 225 GLU A C 1
ATOM 1558 O O . GLU A 1 232 ? -19.987 43.221 14.670 1.00 69.39 225 GLU A O 1
ATOM 1564 N N . ALA A 1 233 ? -21.336 41.439 14.537 1.00 70.43 226 ALA A N 1
ATOM 1565 C CA . ALA A 1 233 ? -22.521 42.145 14.988 1.00 71.14 226 ALA A CA 1
ATOM 1566 C C . ALA A 1 233 ? -22.238 42.861 16.326 1.00 70.13 226 ALA A C 1
ATOM 1567 O O . ALA A 1 233 ? -22.513 44.040 16.455 1.00 69.11 226 ALA A O 1
ATOM 1569 N N . LYS A 1 234 ? -21.686 42.139 17.298 1.00 70.92 227 LYS A N 1
ATOM 1570 C CA . LYS A 1 234 ? -21.345 42.716 18.619 1.00 72.35 227 LYS A CA 1
ATOM 1571 C C . LYS A 1 234 ? -20.374 43.880 18.510 1.00 70.68 227 LYS A C 1
ATOM 1572 O O . LYS A 1 234 ? -20.498 44.860 19.238 1.00 71.56 227 LYS A O 1
ATOM 1578 N N . ARG A 1 235 ? -19.419 43.749 17.591 1.00 71.06 228 ARG A N 1
ATOM 1579 C CA . ARG A 1 235 ? -18.380 44.749 17.349 1.00 71.67 228 ARG A CA 1
ATOM 1580 C C . ARG A 1 235 ? -18.909 46.028 16.696 1.00 66.45 228 ARG A C 1
ATOM 1581 O O . ARG A 1 235 ? -18.234 47.031 16.714 1.00 70.70 228 ARG A O 1
ATOM 1589 N N . GLN A 1 236 ? -20.105 46.002 16.127 1.00 67.44 229 GLN A N 1
ATOM 1590 C CA . GLN A 1 236 ? -20.718 47.217 15.562 1.00 69.07 229 GLN A CA 1
ATOM 1591 C C . GLN A 1 236 ? -21.324 48.107 16.630 1.00 68.99 229 GLN A C 1
ATOM 1592 O O . GLN A 1 236 ? -21.550 49.299 16.388 1.00 73.07 229 GLN A O 1
ATOM 1598 N N . LEU A 1 237 ? -21.594 47.546 17.804 1.00 65.76 230 LEU A N 1
ATOM 1599 C CA . LEU A 1 237 ? -22.180 48.318 18.887 1.00 66.37 230 LEU A CA 1
ATOM 1600 C C . LEU A 1 237 ? -21.228 49.424 19.268 1.00 62.49 230 LEU A C 1
ATOM 1601 O O . LEU A 1 237 ? -20.068 49.184 19.517 1.00 63.24 230 LEU A O 1
ATOM 1606 N N . ASN A 1 238 ? -21.745 50.645 19.298 1.00 65.96 1002 ASN A N 1
ATOM 1607 C CA . ASN A 1 238 ? -20.959 51.846 19.632 1.00 68.64 1002 ASN A CA 1
ATOM 1608 C C . ASN A 1 238 ? -21.911 52.946 20.059 1.00 68.56 1002 ASN A C 1
ATOM 1609 O O . ASN A 1 238 ? -23.125 52.706 20.134 1.00 70.46 1002 ASN A O 1
ATOM 1614 N N . ILE A 1 239 ? -21.390 54.139 20.330 1.00 69.49 1003 ILE A N 1
ATOM 1615 C CA . ILE A 1 239 ? -22.224 55.203 20.901 1.00 70.87 1003 ILE A CA 1
ATOM 1616 C C . ILE A 1 239 ? -23.404 55.572 20.013 1.00 70.78 1003 ILE A C 1
ATOM 1617 O O . ILE A 1 239 ? -24.472 55.886 20.521 1.00 74.04 1003 ILE A O 1
ATOM 1622 N N . PHE A 1 240 ? -23.204 55.527 18.695 1.00 73.63 1004 PHE A N 1
ATOM 1623 C CA . PHE A 1 240 ? -24.261 55.801 17.719 1.00 72.72 1004 PHE A CA 1
ATOM 1624 C C . PHE A 1 240 ? -25.409 54.841 17.835 1.00 73.43 1004 PHE A C 1
ATOM 1625 O O . PHE A 1 240 ? -26.574 55.255 17.872 1.00 71.77 1004 PHE A O 1
ATOM 1633 N N . GLU A 1 241 ? -25.074 53.559 17.889 1.00 72.98 1005 GLU A N 1
ATOM 1634 C CA . GLU A 1 241 ? -26.063 52.517 18.064 1.00 72.41 1005 GLU A CA 1
ATOM 1635 C C . GLU A 1 241 ? -26.733 52.619 19.416 1.00 74.97 1005 GLU A C 1
ATOM 1636 O O . GLU A 1 241 ? -27.949 52.434 19.517 1.00 74.19 1005 GLU A O 1
ATOM 1642 N N . MET A 1 242 ? -25.939 52.913 20.453 1.00 71.72 1006 MET A N 1
ATOM 1643 C CA . MET A 1 242 ? -26.467 53.101 21.783 1.00 72.95 1006 MET A CA 1
ATOM 1644 C C . MET A 1 242 ? -27.562 54.182 21.796 1.00 73.35 1006 MET A C 1
ATOM 1645 O O . MET A 1 242 ? -28.639 53.963 22.356 1.00 73.69 1006 MET A O 1
ATOM 1650 N N . LEU A 1 243 ? -27.286 55.335 21.179 1.00 72.95 1007 LEU A N 1
ATOM 1651 C CA . LEU A 1 243 ? -28.235 56.464 21.209 1.00 73.25 1007 LEU A CA 1
ATOM 1652 C C . LEU A 1 243 ? -29.347 56.268 20.193 1.00 74.44 1007 LEU A C 1
ATOM 1653 O O . LEU A 1 243 ? -30.441 56.795 20.352 1.00 75.83 1007 LEU A O 1
ATOM 1658 N N . ARG A 1 244 ? -29.069 55.514 19.149 1.00 77.47 1008 ARG A N 1
ATOM 1659 C CA . ARG A 1 244 ? -30.095 55.137 18.183 1.00 77.36 1008 ARG A CA 1
ATOM 1660 C C . ARG A 1 244 ? -31.138 54.231 18.865 1.00 76.88 1008 ARG A C 1
ATOM 1661 O O . ARG A 1 244 ? -32.311 54.329 18.575 1.00 75.51 1008 ARG A O 1
ATOM 1669 N N . ILE A 1 245 ? -30.678 53.355 19.773 1.00 78.10 1009 ILE A N 1
ATOM 1670 C CA . ILE A 1 245 ? -31.548 52.465 20.543 1.00 75.58 1009 ILE A CA 1
ATOM 1671 C C . ILE A 1 245 ? -32.251 53.251 21.658 1.00 78.69 1009 ILE A C 1
ATOM 1672 O O . ILE A 1 245 ? -33.455 53.134 21.826 1.00 81.42 1009 ILE A O 1
ATOM 1677 N N . ASP A 1 246 ? -31.492 54.049 22.412 1.00 81.55 1010 ASP A N 1
ATOM 1678 C CA . ASP A 1 246 ? -32.048 54.813 23.555 1.00 80.99 1010 ASP A CA 1
ATOM 1679 C C . ASP A 1 246 ? -32.892 56.045 23.199 1.00 82.41 1010 ASP A C 1
ATOM 1680 O O . ASP A 1 246 ? -33.892 56.302 23.876 1.00 83.53 1010 ASP A O 1
ATOM 1685 N N . GLU A 1 247 ? -32.499 56.790 22.163 1.00 81.15 1011 GLU A N 1
ATOM 1686 C CA . GLU A 1 247 ? -33.206 58.046 21.749 1.00 82.09 1011 GLU A CA 1
ATOM 1687 C C . GLU A 1 247 ? -34.075 57.898 20.499 1.00 82.84 1011 GLU A C 1
ATOM 1688 O O . GLU A 1 247 ? -35.124 58.541 20.397 1.00 86.08 1011 GLU A O 1
ATOM 1694 N N . GLY A 1 248 ? -33.648 57.067 19.550 1.00 77.24 1012 GLY A N 1
ATOM 1695 C CA . GLY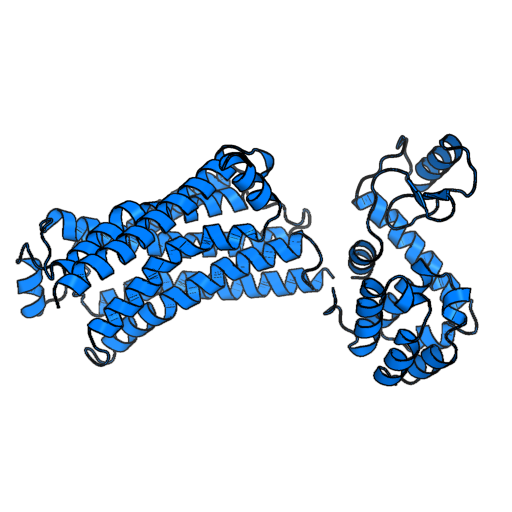 A 1 248 ? -34.407 56.839 18.336 1.00 75.19 1012 GLY A CA 1
ATOM 1696 C C . GLY A 1 248 ? -33.925 57.768 17.246 1.00 74.64 1012 GLY A C 1
ATOM 1697 O O . GLY A 1 248 ? -33.635 58.934 17.494 1.00 71.63 1012 GLY A O 1
ATOM 1698 N N . LEU A 1 249 ? -33.841 57.245 16.032 1.00 74.33 1013 LEU A N 1
ATOM 1699 C CA . LEU A 1 249 ? -33.402 58.024 14.892 1.00 73.75 1013 LEU A CA 1
ATOM 1700 C C . LEU A 1 249 ? -34.653 58.394 14.103 1.00 73.66 1013 LEU A C 1
ATOM 1701 O O . LEU A 1 249 ? -35.397 57.511 13.670 1.00 72.82 1013 LEU A O 1
ATOM 1706 N N . ARG A 1 250 ? -34.875 59.696 13.925 1.00 73.47 1014 ARG A N 1
ATOM 1707 C CA . ARG A 1 250 ? -36.005 60.206 13.143 1.00 75.08 1014 ARG A CA 1
ATOM 1708 C C . ARG A 1 250 ? -35.492 60.915 11.894 1.00 73.46 1014 ARG A C 1
ATOM 1709 O O . ARG A 1 250 ? -34.665 61.818 11.967 1.00 72.29 1014 ARG A O 1
ATOM 1717 N N . LEU A 1 251 ? -36.001 60.481 10.746 1.00 73.79 1015 LEU A N 1
ATOM 1718 C CA . LEU A 1 251 ? -35.566 60.969 9.444 1.00 73.57 1015 LEU A CA 1
ATOM 1719 C C . LEU A 1 251 ? -36.284 62.239 9.033 1.00 74.92 1015 LEU A C 1
ATOM 1720 O O . LEU A 1 251 ? -35.757 62.988 8.224 1.00 72.14 1015 LEU A O 1
ATOM 1725 N N . LYS A 1 252 ? -37.480 62.472 9.593 1.00 77.95 1016 LYS A N 1
ATOM 1726 C CA . LYS A 1 252 ? -38.274 63.678 9.327 1.00 75.82 1016 LYS A CA 1
ATOM 1727 C C . LYS A 1 252 ? -38.338 64.571 10.563 1.00 73.96 1016 LYS A C 1
ATOM 1728 O O . LYS A 1 252 ? -38.379 64.065 11.680 1.00 71.82 1016 LYS A O 1
ATOM 1734 N N . ILE A 1 253 ? -38.347 65.889 10.334 1.00 73.18 1017 ILE A N 1
ATOM 1735 C CA . ILE A 1 253 ? -38.511 66.900 11.372 1.00 72.14 1017 ILE A CA 1
ATOM 1736 C C . ILE A 1 253 ? -39.703 66.595 12.265 1.00 73.25 1017 ILE A C 1
ATOM 1737 O O . ILE A 1 253 ? -40.764 66.207 11.774 1.00 74.28 1017 ILE A O 1
ATOM 1742 N N . TYR A 1 254 ? -39.515 66.773 13.573 1.00 72.91 1018 TYR A N 1
ATOM 1743 C CA . TYR A 1 254 ? -40.571 66.562 14.552 1.00 74.12 1018 TYR A CA 1
ATOM 1744 C C . TYR A 1 254 ? -40.391 67.540 15.700 1.00 73.99 1018 TYR A C 1
ATOM 1745 O O . TYR A 1 254 ? -39.304 68.091 15.883 1.00 75.95 1018 TYR A O 1
ATOM 1754 N N . LYS A 1 255 ? -41.461 67.746 16.459 1.00 73.71 1019 LYS A N 1
ATOM 1755 C CA . LYS A 1 255 ? -41.427 68.597 17.636 1.00 74.41 1019 LYS A CA 1
ATOM 1756 C C . LYS A 1 255 ? -41.056 67.729 18.826 1.00 75.37 1019 LYS A C 1
ATOM 1757 O O . LYS A 1 255 ? -41.715 66.718 19.073 1.00 77.13 1019 LYS A O 1
ATOM 1763 N N . ASP A 1 256 ? -40.012 68.112 19.561 1.00 76.71 1020 ASP A N 1
ATOM 1764 C CA . ASP A 1 256 ? -39.610 67.388 20.776 1.00 78.54 1020 ASP A CA 1
ATOM 1765 C C . ASP A 1 256 ? -40.629 67.615 21.913 1.00 78.53 1020 ASP A C 1
ATOM 1766 O O . ASP A 1 256 ? -41.693 68.205 21.698 1.00 79.88 1020 ASP A O 1
ATOM 1771 N N . THR A 1 257 ? -40.297 67.147 23.112 1.00 81.31 1021 THR A N 1
ATOM 1772 C CA . THR A 1 257 ? -41.163 67.303 24.299 1.00 81.40 1021 THR A CA 1
ATOM 1773 C C . THR A 1 257 ? -41.464 68.771 24.674 1.00 81.89 1021 THR A C 1
ATOM 1774 O O . THR A 1 257 ? -42.562 69.085 25.152 1.00 83.48 1021 THR A O 1
ATOM 1778 N N . GLU A 1 258 ? -40.488 69.653 24.447 1.00 81.25 1022 GLU A N 1
ATOM 1779 C CA . GLU A 1 258 ? -40.617 71.091 24.720 1.00 80.42 1022 GLU A CA 1
ATOM 1780 C C . GLU A 1 258 ? -41.256 71.863 23.534 1.00 79.28 1022 GLU A C 1
ATOM 1781 O O . GLU A 1 258 ? -41.339 73.093 23.576 1.00 79.62 1022 GLU A O 1
ATOM 1787 N N . GLY A 1 259 ? -41.696 71.146 22.491 1.00 79.51 1023 GLY A N 1
ATOM 1788 C CA . GLY A 1 259 ? -42.310 71.743 21.302 1.00 78.42 1023 GLY A CA 1
ATOM 1789 C C . GLY A 1 259 ? -41.324 72.232 20.244 1.00 78.89 1023 GLY A C 1
ATOM 1790 O O . GLY A 1 259 ? -41.750 72.842 19.255 1.00 79.69 1023 GLY A O 1
ATOM 1791 N N . TYR A 1 260 ? -40.021 71.971 20.436 1.00 77.49 1024 TYR A N 1
ATOM 1792 C CA . TYR A 1 260 ? -38.981 72.476 19.532 1.00 76.94 1024 TYR A CA 1
ATOM 1793 C C . TYR A 1 260 ? -38.694 71.548 18.363 1.00 77.71 1024 TYR A C 1
ATOM 1794 O O . TYR A 1 260 ? -38.686 70.321 18.524 1.00 79.61 1024 TYR A O 1
ATOM 1803 N N . TYR A 1 261 ? -38.452 72.145 17.191 1.00 74.53 1025 TYR A N 1
ATOM 1804 C CA . TYR A 1 261 ? -38.176 71.387 15.969 1.00 73.53 1025 TYR A CA 1
ATOM 1805 C C . TYR A 1 261 ? -36.849 70.657 16.050 1.00 68.58 1025 TYR A C 1
ATOM 1806 O O . TYR A 1 261 ? -35.801 71.285 16.188 1.00 69.06 1025 TYR A O 1
ATOM 1815 N N . THR A 1 262 ? -36.923 69.330 15.960 1.00 68.83 1026 THR A N 1
ATOM 1816 C CA . THR A 1 262 ? -35.783 68.431 16.129 1.00 69.83 1026 THR A CA 1
ATOM 1817 C C . THR A 1 262 ? -35.730 67.408 15.000 1.00 71.01 1026 THR A C 1
ATOM 1818 O O . THR A 1 262 ? -36.752 67.153 14.338 1.00 75.69 1026 THR A O 1
ATOM 1822 N N . ILE A 1 263 ? -34.552 66.825 14.769 1.00 69.80 1027 ILE A N 1
ATOM 1823 C CA . ILE A 1 263 ? -34.397 65.788 13.737 1.00 72.31 1027 ILE A CA 1
ATOM 1824 C C . ILE A 1 263 ? -33.259 64.836 14.091 1.00 73.35 1027 ILE A C 1
ATOM 1825 O O . ILE A 1 263 ? -32.339 65.215 14.794 1.00 74.44 1027 ILE A O 1
ATOM 1830 N N . GLY A 1 264 ? -33.331 63.596 13.601 1.00 72.50 1028 GLY A N 1
ATOM 1831 C CA . GLY A 1 264 ? -32.287 62.599 13.863 1.00 71.73 1028 GLY A CA 1
ATOM 1832 C C . GLY A 1 264 ? -32.366 62.107 15.292 1.00 71.31 1028 GLY A C 1
ATOM 1833 O O . GLY A 1 264 ? -33.455 61.891 15.807 1.00 70.02 1028 GLY A O 1
ATOM 1834 N N . ILE A 1 265 ? -31.202 61.935 15.918 1.00 73.01 1029 ILE A N 1
ATOM 1835 C CA . ILE A 1 265 ? -31.090 61.460 17.295 1.00 72.52 1029 ILE A CA 1
ATOM 1836 C C . ILE A 1 265 ? -31.167 62.687 18.232 1.00 74.59 1029 ILE A C 1
ATOM 1837 O O . ILE A 1 265 ? -30.158 63.152 18.782 1.00 77.27 1029 ILE A O 1
ATOM 1842 N N . GLY A 1 266 ? -32.378 63.195 18.397 1.00 72.49 1030 GLY A N 1
ATOM 1843 C CA . GLY A 1 266 ? -32.622 64.375 19.197 1.00 72.04 1030 GLY A CA 1
ATOM 1844 C C . GLY A 1 266 ? -31.760 65.582 18.861 1.00 73.16 1030 GLY A C 1
ATOM 1845 O O . GLY A 1 266 ? -31.349 66.291 19.755 1.00 72.16 1030 GLY A O 1
ATOM 1846 N N . HIS A 1 267 ? -31.480 65.821 17.574 1.00 75.22 1031 HIS A N 1
ATOM 1847 C CA . HIS A 1 267 ? -30.705 67.007 17.192 1.00 74.36 1031 HIS A CA 1
ATOM 1848 C C . HIS A 1 267 ? -31.668 68.175 17.134 1.00 75.22 1031 HIS A C 1
ATOM 1849 O O . HIS A 1 267 ? -32.614 68.137 16.371 1.00 78.88 1031 HIS A O 1
ATOM 1856 N N . LEU A 1 268 ? -31.420 69.209 17.937 1.00 74.86 1032 LEU A N 1
ATOM 1857 C CA . LEU A 1 268 ? -32.271 70.400 17.966 1.00 75.57 1032 LEU A CA 1
ATOM 1858 C C . LEU A 1 268 ? -31.871 71.334 16.840 1.00 75.37 1032 LEU A C 1
ATOM 1859 O O . LEU A 1 268 ? -30.681 71.654 16.690 1.00 76.52 1032 LEU A O 1
ATOM 1864 N N . LEU A 1 269 ? -32.857 71.770 16.057 1.00 74.07 1033 LEU A N 1
ATOM 1865 C CA . LEU A 1 269 ? -32.610 72.675 14.928 1.00 73.31 1033 LEU A CA 1
ATOM 1866 C C . LEU A 1 269 ? -32.684 74.147 15.331 1.00 72.89 1033 LEU A C 1
ATOM 1867 O O . LEU A 1 269 ? -31.789 74.937 15.003 1.00 70.82 1033 LEU A O 1
ATOM 1872 N N . THR A 1 270 ? -33.751 74.502 16.039 1.00 73.89 1034 THR A N 1
ATOM 1873 C CA . THR A 1 270 ? -33.986 75.873 16.494 1.00 71.83 1034 THR A CA 1
ATOM 1874 C C . THR A 1 270 ? -35.070 75.849 17.538 1.00 73.47 1034 THR A C 1
ATOM 1875 O O . THR A 1 270 ? -35.849 74.896 17.591 1.00 74.91 1034 THR A O 1
ATOM 1879 N N . LYS A 1 271 ? -35.120 76.892 18.365 1.00 73.16 1035 LYS A N 1
ATOM 1880 C CA . LYS A 1 271 ? -36.190 77.037 19.352 1.00 74.56 1035 LYS A CA 1
ATOM 1881 C C . LYS A 1 271 ? -37.402 77.824 18.786 1.00 74.05 1035 LYS A C 1
ATOM 1882 O O . LYS A 1 271 ? -38.435 77.955 19.456 1.00 73.29 1035 LYS A O 1
ATOM 1888 N N . SER A 1 272 ? -37.256 78.330 17.559 1.00 73.73 1036 SER A N 1
ATOM 1889 C CA . SER A 1 272 ? -38.296 79.089 16.869 1.00 73.96 1036 SER A CA 1
ATOM 1890 C C . SER A 1 272 ? -39.540 78.248 16.553 1.00 73.14 1036 SER A C 1
ATOM 1891 O O . SER A 1 272 ? -39.420 77.055 16.331 1.00 75.32 1036 SER A O 1
ATOM 1894 N N . PRO A 1 273 ? -40.740 78.874 16.532 1.00 73.94 1037 PRO A N 1
ATOM 1895 C CA . PRO A 1 273 ? -41.968 78.169 16.153 1.00 73.36 1037 PRO A CA 1
ATOM 1896 C C . PRO A 1 273 ? -42.157 78.061 14.632 1.00 74.22 1037 PRO A C 1
ATOM 1897 O O . PRO A 1 273 ? -43.072 77.365 14.184 1.00 76.00 1037 PRO A O 1
ATOM 1901 N N . SER A 1 274 ? -41.308 78.744 13.855 1.00 73.88 1038 SER A N 1
ATOM 1902 C CA . SER A 1 274 ? -41.346 78.688 12.406 1.00 73.57 1038 SER A CA 1
ATOM 1903 C C . SER A 1 274 ? -40.709 77.399 11.934 1.00 74.14 1038 SER A C 1
ATOM 1904 O O . SER A 1 274 ? -39.552 77.122 12.271 1.00 73.16 1038 SER A O 1
ATOM 1907 N N . LEU A 1 275 ? -41.463 76.617 11.163 1.00 72.03 1039 LEU A N 1
ATOM 1908 C CA . LEU A 1 275 ? -40.961 75.378 10.590 1.00 72.88 1039 LEU A CA 1
ATOM 1909 C C . LEU A 1 275 ? -39.905 75.704 9.557 1.00 72.75 1039 LEU A C 1
ATOM 1910 O O . LEU A 1 275 ? -38.836 75.100 9.543 1.00 74.58 1039 LEU A O 1
ATOM 1915 N N . ASN A 1 276 ? -40.218 76.665 8.694 1.00 74.45 1040 ASN A N 1
ATOM 1916 C CA . ASN A 1 276 ? -39.282 77.148 7.665 1.00 74.48 1040 ASN A CA 1
ATOM 1917 C C . ASN A 1 276 ? -37.918 77.589 8.246 1.00 74.80 1040 ASN A C 1
ATOM 1918 O O . ASN A 1 276 ? -36.899 77.499 7.561 1.00 76.00 1040 ASN A O 1
ATOM 1923 N N . ALA A 1 277 ? -37.918 78.058 9.500 1.00 74.86 1041 ALA A N 1
ATOM 1924 C CA . ALA A 1 277 ? -36.689 78.402 10.228 1.00 75.02 1041 ALA A CA 1
ATOM 1925 C C . ALA A 1 277 ? -35.886 77.139 10.604 1.00 75.73 1041 ALA A C 1
ATOM 1926 O O . ALA A 1 277 ? -34.664 77.155 10.555 1.00 75.98 1041 ALA A O 1
ATOM 1928 N N . ALA A 1 278 ? -36.583 76.061 10.975 1.00 75.31 1042 ALA A N 1
ATOM 1929 C CA . ALA A 1 278 ? -35.953 74.762 11.236 1.00 74.13 1042 ALA A CA 1
ATOM 1930 C C . ALA A 1 278 ? -35.329 74.212 9.956 1.00 75.51 1042 ALA A C 1
ATOM 1931 O O . ALA A 1 278 ? -34.152 73.844 9.946 1.00 75.22 1042 ALA A O 1
ATOM 1933 N N . LYS A 1 279 ? -36.135 74.164 8.887 1.00 75.74 1043 LYS A N 1
ATOM 1934 C CA . LYS A 1 279 ? -35.689 73.728 7.547 1.00 76.54 1043 LYS A CA 1
ATOM 1935 C C . LYS A 1 279 ? -34.445 74.481 7.067 1.00 76.74 1043 LYS A C 1
ATOM 1936 O O . LYS A 1 279 ? -33.526 73.869 6.530 1.00 78.09 1043 LYS A O 1
ATOM 1942 N N . SER A 1 280 ? -34.430 75.798 7.267 1.00 75.27 1044 SER A N 1
ATOM 1943 C CA . SER A 1 280 ? -33.272 76.626 6.931 1.00 75.10 1044 SER A CA 1
ATOM 1944 C C . SER A 1 280 ? -32.023 76.175 7.694 1.00 75.62 1044 SER A C 1
ATOM 1945 O O . SER A 1 280 ? -30.957 76.023 7.097 1.00 77.80 1044 SER A O 1
ATOM 1948 N N . GLU A 1 281 ? -32.166 75.966 9.006 1.00 73.82 1045 GLU A N 1
ATOM 1949 C CA . GLU A 1 281 ? -31.062 75.471 9.836 1.00 73.20 1045 GLU A CA 1
ATOM 1950 C C . GLU A 1 281 ? -30.641 74.064 9.456 1.00 71.02 1045 GLU A C 1
ATOM 1951 O O . GLU A 1 281 ? -29.448 73.752 9.494 1.00 71.07 1045 GLU A O 1
ATOM 1957 N N . LEU A 1 282 ? -31.615 73.224 9.100 1.00 70.49 1046 LEU A N 1
ATOM 1958 C CA . LEU A 1 282 ? -31.342 71.839 8.710 1.00 73.29 1046 LEU A CA 1
ATOM 1959 C C . LEU A 1 282 ? -30.492 71.807 7.455 1.00 73.52 1046 LEU A C 1
ATOM 1960 O O . LEU A 1 282 ? -29.453 71.144 7.434 1.00 74.73 1046 LEU A O 1
ATOM 1965 N N . ASP A 1 283 ? -30.945 72.529 6.426 1.00 72.94 1047 ASP A N 1
ATOM 1966 C CA . ASP A 1 283 ? -30.225 72.645 5.148 1.00 75.39 1047 ASP A CA 1
ATOM 1967 C C . ASP A 1 283 ? -28.812 73.161 5.343 1.00 74.85 1047 ASP A C 1
ATOM 1968 O O . ASP A 1 283 ? -27.875 72.634 4.758 1.00 76.38 1047 ASP A O 1
ATOM 1973 N N . LYS A 1 284 ? -28.677 74.193 6.168 1.00 75.86 1048 LYS A N 1
ATOM 1974 C CA . LYS A 1 284 ? -27.379 74.779 6.494 1.00 75.59 1048 LYS A CA 1
ATOM 1975 C C . LYS A 1 284 ? -26.464 73.779 7.248 1.00 75.44 1048 LYS A C 1
ATOM 1976 O O . LYS A 1 284 ? -25.241 73.810 7.088 1.00 75.09 1048 LYS A O 1
ATOM 1982 N N . ALA A 1 285 ? -27.073 72.903 8.055 1.00 73.58 1049 ALA A N 1
ATOM 1983 C CA . ALA A 1 285 ? -26.345 71.870 8.804 1.00 74.82 1049 ALA A CA 1
ATOM 1984 C C . ALA A 1 285 ? -25.950 70.699 7.909 1.00 75.13 1049 ALA A C 1
ATOM 1985 O O . ALA A 1 285 ? -24.797 70.271 7.913 1.00 75.27 1049 ALA A O 1
ATOM 1987 N N . ILE A 1 286 ? -26.924 70.194 7.152 1.00 73.31 1050 ILE A N 1
ATOM 1988 C CA . ILE A 1 286 ? -26.746 69.038 6.255 1.00 73.24 1050 ILE A CA 1
ATOM 1989 C C . ILE A 1 286 ? -25.994 69.378 4.951 1.00 72.49 1050 ILE A C 1
ATOM 1990 O O . ILE A 1 286 ? -25.155 68.602 4.500 1.00 72.34 1050 ILE A O 1
ATOM 1995 N N . GLY A 1 287 ? -26.304 70.530 4.362 1.00 70.45 1051 GLY A N 1
ATOM 1996 C CA . GLY A 1 287 ? -25.628 71.022 3.152 1.00 69.29 1051 GLY A CA 1
ATOM 1997 C C . GLY A 1 287 ? -26.371 70.810 1.841 1.00 68.84 1051 GLY A C 1
ATOM 1998 O O . GLY A 1 287 ? -25.741 70.624 0.800 1.00 64.99 1051 GLY A O 1
ATOM 1999 N N . ARG A 1 288 ? -27.703 70.841 1.900 1.00 66.56 1052 ARG A N 1
ATOM 2000 C CA . ARG A 1 288 ? -28.563 70.680 0.730 1.00 67.90 1052 ARG A CA 1
ATOM 2001 C C . ARG A 1 288 ? -29.995 71.012 1.090 1.00 68.30 1052 ARG A C 1
ATOM 2002 O O . ARG A 1 288 ? -30.309 71.175 2.261 1.00 71.80 1052 ARG A O 1
ATOM 2010 N N . ASN A 1 289 ? -30.856 71.108 0.083 1.00 67.63 1053 ASN A N 1
ATOM 2011 C CA . ASN A 1 289 ? -32.289 71.307 0.299 1.00 69.73 1053 ASN A CA 1
ATOM 2012 C C . ASN A 1 289 ? -32.876 69.984 0.719 1.00 69.35 1053 ASN A C 1
ATOM 2013 O O . ASN A 1 289 ? -33.005 69.075 -0.095 1.00 69.80 1053 ASN A O 1
ATOM 2018 N N . THR A 1 290 ? -33.228 69.880 1.996 1.00 72.38 1054 THR A N 1
ATOM 2019 C CA . THR A 1 290 ? -33.753 68.647 2.552 1.00 72.53 1054 THR A CA 1
ATOM 2020 C C . THR A 1 290 ? -35.266 68.588 2.510 1.00 73.02 1054 THR A C 1
ATOM 2021 O O . THR A 1 290 ? -35.826 67.516 2.305 1.00 77.21 1054 THR A O 1
ATOM 2025 N N . ASN A 1 291 ? -35.908 69.737 2.702 1.00 75.24 1055 ASN A N 1
ATOM 2026 C CA . ASN A 1 291 ? -37.360 69.842 2.815 1.00 76.78 1055 ASN A CA 1
ATOM 2027 C C . ASN A 1 291 ? -37.876 69.053 4.046 1.00 76.94 1055 ASN A C 1
ATOM 2028 O O . ASN A 1 291 ? -38.985 68.522 4.044 1.00 82.59 1055 ASN A O 1
ATOM 2033 N N . GLY A 1 292 ? -37.054 68.984 5.091 1.00 76.49 1056 GLY A N 1
ATOM 2034 C CA . GLY A 1 292 ? -37.403 68.283 6.314 1.00 76.60 1056 GLY A CA 1
ATOM 2035 C C . GLY A 1 292 ? -36.995 66.832 6.409 1.00 74.80 1056 GLY A C 1
ATOM 2036 O O . GLY A 1 292 ? -37.028 66.298 7.489 1.00 77.03 1056 GLY A O 1
ATOM 2037 N N . VAL A 1 293 ? -36.610 66.192 5.301 1.00 74.21 1057 VAL A N 1
ATOM 2038 C CA . VAL A 1 293 ? -36.246 64.770 5.320 1.00 73.68 1057 VAL A CA 1
ATOM 2039 C C . VAL A 1 293 ? -34.745 64.554 5.095 1.00 73.15 1057 VAL A C 1
ATOM 2040 O O . VAL A 1 293 ? -34.181 65.114 4.151 1.00 77.13 1057 VAL A O 1
ATOM 2044 N N . ILE A 1 294 ? -34.120 63.742 5.963 1.00 71.83 1058 ILE A N 1
ATOM 2045 C CA . ILE A 1 294 ? -32.698 63.347 5.843 1.00 71.92 1058 ILE A CA 1
ATOM 2046 C C . ILE A 1 294 ? -32.520 61.833 5.872 1.00 73.30 1058 ILE A C 1
ATOM 2047 O O . ILE A 1 294 ? -33.382 61.111 6.370 1.00 76.64 1058 ILE A O 1
ATOM 2052 N N . THR A 1 295 ? -31.392 61.362 5.343 1.00 72.25 1059 THR A N 1
ATOM 2053 C CA . THR A 1 295 ? -31.070 59.932 5.345 1.00 71.10 1059 THR A CA 1
ATOM 2054 C C . THR A 1 295 ? -30.533 59.545 6.712 1.00 70.11 1059 THR A C 1
ATOM 2055 O O . THR A 1 295 ? -30.166 60.405 7.495 1.00 71.12 1059 THR A O 1
ATOM 2059 N N . LYS A 1 296 ? -30.493 58.244 6.972 1.00 70.88 1060 LYS A N 1
ATOM 2060 C CA . LYS A 1 296 ? -29.950 57.684 8.208 1.00 71.95 1060 LYS A CA 1
ATOM 2061 C C . LYS A 1 296 ? -28.481 58.087 8.416 1.00 72.94 1060 LYS A C 1
ATOM 2062 O O . LYS A 1 296 ? -28.082 58.452 9.536 1.00 71.54 1060 LYS A O 1
ATOM 2068 N N . ASP A 1 297 ? -27.706 58.010 7.330 1.00 68.84 1061 ASP A N 1
ATOM 2069 C CA . ASP A 1 297 ? -26.282 58.339 7.320 1.00 68.20 1061 ASP A CA 1
ATOM 2070 C C . ASP A 1 297 ? -26.043 59.814 7.586 1.00 66.58 1061 ASP A C 1
ATOM 2071 O O . ASP A 1 297 ? -25.076 60.148 8.255 1.00 70.66 1061 ASP A O 1
ATOM 2076 N N . GLU A 1 298 ? -26.909 60.687 7.071 1.00 60.10 1062 GLU A N 1
ATOM 2077 C CA . GLU A 1 298 ? -26.856 62.113 7.437 1.00 62.56 1062 GLU A CA 1
ATOM 2078 C C . GLU A 1 298 ? -27.203 62.317 8.955 1.00 64.45 1062 GLU A C 1
ATOM 2079 O O . GLU A 1 298 ? -26.559 63.127 9.619 1.00 62.28 1062 GLU A O 1
ATOM 2085 N N . ALA A 1 299 ? -28.197 61.590 9.485 1.00 64.40 1063 ALA A N 1
ATOM 2086 C CA . ALA A 1 299 ? -28.494 61.647 10.955 1.00 68.01 1063 ALA A CA 1
ATOM 2087 C C . ALA A 1 299 ? -27.251 61.296 11.748 1.00 69.72 1063 ALA A C 1
ATOM 2088 O O . ALA A 1 299 ? -26.948 61.940 12.745 1.00 79.20 1063 ALA A O 1
ATOM 2090 N N . GLU A 1 300 ? -26.529 60.269 11.298 1.00 73.91 1064 GLU A N 1
ATOM 2091 C CA . GLU A 1 300 ? -25.261 59.873 11.920 1.00 71.50 1064 GLU A CA 1
ATOM 2092 C C . GLU A 1 300 ? -24.218 60.973 11.815 1.00 72.04 1064 GLU A C 1
ATOM 2093 O O . GLU A 1 300 ? -23.465 61.158 12.747 1.00 76.73 1064 GLU A O 1
ATOM 2099 N N . LYS A 1 301 ? -24.168 61.701 10.695 1.00 73.67 1065 LYS A N 1
ATOM 2100 C CA . LYS A 1 301 ? -23.204 62.821 10.568 1.00 73.69 1065 LYS A CA 1
ATOM 2101 C C . LYS A 1 301 ? -23.466 63.903 11.620 1.00 70.10 1065 LYS A C 1
ATOM 2102 O O . LYS A 1 301 ? -22.553 64.325 12.310 1.00 68.11 1065 LYS A O 1
ATOM 2108 N N . LEU A 1 302 ? -24.718 64.335 11.723 1.00 69.54 1066 LEU A N 1
ATOM 2109 C CA . LEU A 1 302 ? -25.133 65.305 12.748 1.00 71.70 1066 LEU A CA 1
ATOM 2110 C C . LEU A 1 302 ? -24.854 64.804 14.165 1.00 70.08 1066 LEU A C 1
ATOM 2111 O O . LEU A 1 302 ? -24.476 65.572 15.033 1.00 68.08 1066 LEU A O 1
ATOM 2116 N N . PHE A 1 303 ? -25.049 63.513 14.373 1.00 71.17 1067 PHE A N 1
ATOM 2117 C CA . PHE A 1 303 ? -24.844 62.899 15.673 1.00 71.75 1067 PHE A CA 1
ATOM 2118 C C . PHE A 1 303 ? -23.383 62.902 16.104 1.00 71.56 1067 PHE A C 1
ATOM 2119 O O . PHE A 1 303 ? -23.098 63.171 17.275 1.00 76.85 1067 PHE A O 1
ATOM 2127 N N . ASN A 1 304 ? -22.464 62.611 15.188 1.00 72.06 1068 ASN A N 1
ATOM 2128 C CA . ASN A 1 304 ? -21.035 62.658 15.520 1.00 72.87 1068 ASN A CA 1
ATOM 2129 C C . ASN A 1 304 ? -20.611 64.092 15.888 1.00 74.75 1068 ASN A C 1
ATOM 2130 O O . ASN A 1 304 ? -19.722 64.272 16.716 1.00 76.41 1068 ASN A O 1
ATOM 2135 N N . GLN A 1 305 ? -21.244 65.094 15.275 1.00 73.62 1069 GLN A N 1
ATOM 2136 C CA . GLN A 1 305 ? -20.982 66.487 15.631 1.00 73.62 1069 GLN A CA 1
ATOM 2137 C C . GLN A 1 305 ? -21.541 66.803 17.020 1.00 73.06 1069 GLN A C 1
ATOM 2138 O O . GLN A 1 305 ? -20.874 67.455 17.802 1.00 68.92 1069 GLN A O 1
ATOM 2144 N N . ASP A 1 306 ? -22.759 66.341 17.304 1.00 69.64 1070 ASP A N 1
ATOM 2145 C CA . ASP A 1 306 ? -23.362 66.549 18.615 1.00 70.15 1070 ASP A CA 1
ATOM 2146 C C . ASP A 1 306 ? -22.510 65.879 19.689 1.00 70.56 1070 ASP A C 1
ATOM 2147 O O . ASP A 1 306 ? -22.272 66.486 20.737 1.00 71.26 1070 ASP A O 1
ATOM 2152 N N . VAL A 1 307 ? -22.058 64.649 19.426 1.00 67.27 1071 VAL A N 1
ATOM 2153 C CA . VAL A 1 307 ? -21.150 63.948 20.341 1.00 69.23 1071 VAL A CA 1
ATOM 2154 C C . VAL A 1 307 ? -19.906 64.780 20.577 1.00 70.51 1071 VAL A C 1
ATOM 2155 O O . VAL A 1 307 ? -19.509 64.968 21.714 1.00 71.56 1071 VAL A O 1
ATOM 2159 N N . ASP A 1 308 ? -19.294 65.280 19.500 1.00 74.44 1072 ASP A N 1
ATOM 2160 C CA . ASP A 1 308 ? -18.128 66.154 19.623 1.00 73.07 1072 ASP A CA 1
ATOM 2161 C C . ASP A 1 308 ? -18.410 67.321 20.555 1.00 74.85 1072 ASP A C 1
ATOM 2162 O O . ASP A 1 308 ? -17.628 67.585 21.464 1.00 78.47 1072 ASP A O 1
ATOM 2167 N N . ALA A 1 309 ? -19.530 68.003 20.316 1.00 70.34 1073 ALA A N 1
ATOM 2168 C CA . ALA A 1 309 ? -19.981 69.126 21.153 1.00 71.13 1073 ALA A CA 1
ATOM 2169 C C . ALA A 1 309 ? -20.178 68.742 22.643 1.00 72.31 1073 ALA A C 1
ATOM 2170 O O . ALA A 1 309 ? -19.771 69.495 23.520 1.00 72.64 1073 ALA A O 1
ATOM 2172 N N . ALA A 1 310 ? -20.797 67.584 22.890 1.00 69.54 1074 ALA A N 1
ATOM 2173 C CA . ALA A 1 310 ? -21.085 67.096 24.244 1.00 71.93 1074 ALA A CA 1
ATOM 2174 C C . ALA A 1 310 ? -19.795 66.903 25.028 1.00 72.36 1074 ALA A C 1
ATOM 2175 O O . ALA A 1 310 ? -19.684 67.378 26.149 1.00 77.33 1074 ALA A O 1
ATOM 2177 N N . VAL A 1 311 ? -18.836 66.207 24.415 1.00 72.46 1075 VAL A N 1
ATOM 2178 C CA . VAL A 1 311 ? -17.511 65.973 24.995 1.00 74.25 1075 VAL A CA 1
ATOM 2179 C C . VAL A 1 311 ? -16.752 67.262 25.348 1.00 74.70 1075 VAL A C 1
ATOM 2180 O O . VAL A 1 311 ? -16.163 67.345 26.429 1.00 74.40 1075 VAL A O 1
ATOM 2184 N N . ARG A 1 312 ? -16.768 68.246 24.455 1.00 72.53 1076 ARG A N 1
ATOM 2185 C CA . ARG A 1 312 ? -16.124 69.546 24.726 1.00 74.21 1076 ARG A CA 1
ATOM 2186 C C . ARG A 1 312 ? -16.766 70.230 25.911 1.00 74.53 1076 ARG A C 1
ATOM 2187 O O . ARG A 1 312 ? -16.070 70.838 26.735 1.00 74.38 1076 ARG A O 1
ATOM 2195 N N . GLY A 1 313 ? -18.091 70.120 25.977 1.00 72.90 1077 GLY A N 1
ATOM 2196 C CA . GLY A 1 313 ? -18.865 70.656 27.059 1.00 73.02 1077 GLY A CA 1
ATOM 2197 C C . GLY A 1 313 ? -18.543 69.995 28.392 1.00 72.32 1077 GLY A C 1
ATOM 2198 O O . GLY A 1 313 ? -18.322 70.690 29.387 1.00 73.12 1077 GLY A O 1
ATOM 2199 N N . ILE A 1 314 ? -18.523 68.661 28.399 1.00 72.41 1078 ILE A N 1
ATOM 2200 C CA . ILE A 1 314 ? -18.104 67.858 29.564 1.00 73.34 1078 ILE A CA 1
ATOM 2201 C C . ILE A 1 314 ? -16.739 68.293 30.083 1.00 71.54 1078 ILE A C 1
ATOM 2202 O O . ILE A 1 314 ? -16.577 68.522 31.280 1.00 76.16 1078 ILE A O 1
ATOM 2207 N N . LEU A 1 315 ? -15.775 68.407 29.177 1.00 72.22 1079 LEU A N 1
ATOM 2208 C CA . LEU A 1 315 ? -14.407 68.819 29.512 1.00 73.11 1079 LEU A CA 1
ATOM 2209 C C . LEU A 1 315 ? -14.278 70.275 30.001 1.00 73.92 1079 LEU A C 1
ATOM 2210 O O . LEU A 1 315 ? -13.281 70.613 30.627 1.00 78.75 1079 LEU A O 1
ATOM 2215 N N . ARG A 1 316 ? -15.269 71.118 29.714 1.00 73.61 1080 ARG A N 1
ATOM 2216 C CA . ARG A 1 316 ? -15.330 72.490 30.251 1.00 74.19 1080 ARG A CA 1
ATOM 2217 C C . ARG A 1 316 ? -16.039 72.537 31.609 1.00 72.82 1080 ARG A C 1
ATOM 2218 O O . ARG A 1 316 ? -15.894 73.505 32.331 1.00 72.73 1080 ARG A O 1
ATOM 2226 N N . ASN A 1 317 ? -16.800 71.495 31.946 1.00 72.20 1081 ASN A N 1
ATOM 2227 C CA . ASN A 1 317 ? -17.553 71.464 33.183 1.00 70.14 1081 ASN A CA 1
ATOM 2228 C C . ASN A 1 317 ? -16.680 70.903 34.293 1.00 70.99 1081 ASN A C 1
ATOM 2229 O O . ASN A 1 317 ? -16.295 69.733 34.252 1.00 70.87 1081 ASN A O 1
ATOM 2234 N N . ALA A 1 318 ? -16.374 71.750 35.281 1.00 69.81 1082 ALA A N 1
ATOM 2235 C CA . ALA A 1 318 ? -15.539 71.386 36.459 1.00 71.34 1082 ALA A CA 1
ATOM 2236 C C . ALA A 1 318 ? -15.942 70.101 37.203 1.00 70.68 1082 ALA A C 1
ATOM 2237 O O . ALA A 1 318 ? -15.081 69.426 37.748 1.00 77.40 1082 ALA A O 1
ATOM 2239 N N . LYS A 1 319 ? -17.233 69.784 37.213 1.00 68.55 1083 LYS A N 1
ATOM 2240 C CA . LYS A 1 319 ? -17.776 68.623 37.931 1.00 69.05 1083 LYS A CA 1
ATOM 2241 C C . LYS A 1 319 ? -17.798 67.337 37.093 1.00 72.30 1083 LYS A C 1
ATOM 2242 O O . LYS A 1 319 ? -17.732 66.243 37.649 1.00 76.42 1083 LYS A O 1
ATOM 2248 N N . LEU A 1 320 ? -17.891 67.460 35.765 1.00 68.40 1084 LEU A N 1
ATOM 2249 C CA . LEU A 1 320 ? -17.898 66.286 34.894 1.00 70.90 1084 LEU A CA 1
ATOM 2250 C C . LEU A 1 320 ? -16.518 65.924 34.402 1.00 70.17 1084 LEU A C 1
ATOM 2251 O O . LEU A 1 320 ? -16.247 64.740 34.205 1.00 72.79 1084 LEU A O 1
ATOM 2256 N N . LYS A 1 321 ? -15.650 66.917 34.205 1.00 68.34 1085 LYS A N 1
ATOM 2257 C CA . LYS A 1 321 ? -14.316 66.663 33.652 1.00 68.63 1085 LYS A CA 1
ATOM 2258 C C . LYS A 1 321 ? -13.538 65.559 34.383 1.00 68.76 1085 LYS A C 1
ATOM 2259 O O . LYS A 1 321 ? -13.070 64.643 33.723 1.00 75.06 1085 LYS A O 1
ATOM 2265 N N . PRO A 1 322 ? -13.399 65.636 35.740 1.00 69.24 1086 PRO A N 1
ATOM 2266 C CA . PRO A 1 322 ? -12.637 64.586 36.440 1.00 69.18 1086 PRO A CA 1
ATOM 2267 C C . PRO A 1 322 ? -13.226 63.190 36.261 1.00 68.97 1086 PRO A C 1
ATOM 2268 O O . PRO A 1 322 ? -12.488 62.197 36.199 1.00 69.99 1086 PRO A O 1
ATOM 2272 N N . VAL A 1 323 ? -14.549 63.136 36.184 1.00 68.84 1087 VAL A N 1
ATOM 2273 C CA . VAL A 1 323 ? -15.265 61.885 36.092 1.00 72.28 1087 VAL A CA 1
ATOM 2274 C C . VAL A 1 323 ? -14.985 61.291 34.743 1.00 73.91 1087 VAL A C 1
ATOM 2275 O O . VAL A 1 323 ? -14.480 60.176 34.672 1.00 77.11 1087 VAL A O 1
ATOM 2279 N N . TYR A 1 324 ? -15.310 62.047 33.691 1.00 76.42 1088 TYR A N 1
ATOM 2280 C CA . TYR A 1 324 ? -15.087 61.660 32.290 1.00 74.22 1088 TYR A CA 1
ATOM 2281 C C . TYR A 1 324 ? -13.655 61.241 32.054 1.00 73.79 1088 TYR A C 1
ATOM 2282 O O . TYR A 1 324 ? -13.414 60.184 31.502 1.00 71.26 1088 TYR A O 1
ATOM 2291 N N . ASP A 1 325 ? -12.708 62.082 32.483 1.00 73.28 1089 ASP A N 1
ATOM 2292 C CA . ASP A 1 325 ? -11.262 61.780 32.399 1.00 72.57 1089 ASP A CA 1
ATOM 2293 C C . ASP A 1 325 ? -10.880 60.403 32.936 1.00 71.20 1089 ASP A C 1
ATOM 2294 O O . ASP A 1 325 ? -9.987 59.755 32.407 1.00 70.55 1089 ASP A O 1
ATOM 2299 N N . SER A 1 326 ? -11.562 59.969 33.993 1.00 72.25 1090 SER A N 1
ATOM 2300 C CA . SER A 1 326 ? -11.244 58.711 34.670 1.00 71.13 1090 SER A CA 1
ATOM 2301 C C . SER A 1 326 ? -11.893 57.495 34.027 1.00 69.01 1090 SER A C 1
ATOM 2302 O O . SER A 1 326 ? -11.411 56.383 34.199 1.00 69.79 1090 SER A O 1
ATOM 2305 N N . LEU A 1 327 ? -12.979 57.703 33.293 1.00 72.26 1091 LEU A N 1
ATOM 2306 C CA . LEU A 1 327 ? -13.727 56.593 32.729 1.00 70.30 1091 LEU A CA 1
ATOM 2307 C C . LEU A 1 327 ? -13.092 56.023 31.462 1.00 73.59 1091 LEU A C 1
ATOM 2308 O O . LEU A 1 327 ? -12.420 56.715 30.705 1.00 75.14 1091 LEU A O 1
ATOM 2313 N N . ASP A 1 328 ? -13.324 54.735 31.257 1.00 73.36 1092 ASP A N 1
ATOM 2314 C CA . ASP A 1 328 ? -12.955 54.046 30.017 1.00 74.54 1092 ASP A CA 1
ATOM 2315 C C . ASP A 1 328 ? -13.910 54.480 28.927 1.00 72.07 1092 ASP A C 1
ATOM 2316 O O . ASP A 1 328 ? -14.938 55.088 29.230 1.00 69.09 1092 ASP A O 1
ATOM 2321 N N . ALA A 1 329 ? -13.561 54.156 27.677 1.00 71.26 1093 ALA A N 1
ATOM 2322 C CA . ALA A 1 329 ? -14.332 54.530 26.455 1.00 72.91 1093 ALA A CA 1
ATOM 2323 C C . ALA A 1 329 ? -15.817 54.185 26.482 1.00 72.49 1093 ALA A C 1
ATOM 2324 O O . ALA A 1 329 ? -16.642 55.016 26.143 1.00 77.77 1093 ALA A O 1
ATOM 2326 N N . VAL A 1 330 ? -16.152 52.959 26.882 1.00 74.25 1094 VAL A N 1
ATOM 2327 C CA . VAL A 1 330 ? -17.566 52.517 26.970 1.00 76.09 1094 VAL A CA 1
ATOM 2328 C C . VAL A 1 330 ? -18.388 53.297 28.021 1.00 74.99 1094 VAL A C 1
ATOM 2329 O O . VAL A 1 330 ? -19.550 53.686 27.760 1.00 74.98 1094 VAL A O 1
ATOM 2333 N N . ARG A 1 331 ? -17.804 53.527 29.192 1.00 74.55 1095 ARG A N 1
ATOM 2334 C CA . ARG A 1 331 ? -18.502 54.306 30.245 1.00 72.87 1095 ARG A CA 1
ATOM 2335 C C . ARG A 1 331 ? -18.564 55.792 29.877 1.00 70.86 1095 ARG A C 1
ATOM 2336 O O . ARG A 1 331 ? -19.529 56.471 30.224 1.00 70.60 1095 ARG A O 1
ATOM 2344 N N . ARG A 1 332 ? -17.550 56.304 29.176 1.00 70.40 1096 ARG A N 1
ATOM 2345 C CA . ARG A 1 332 ? -17.646 57.654 28.616 1.00 72.78 1096 ARG A CA 1
ATOM 2346 C C . ARG A 1 332 ? -18.895 57.781 27.683 1.00 75.95 1096 ARG A C 1
ATOM 2347 O O . ARG A 1 332 ? -19.603 58.790 27.741 1.00 76.20 1096 ARG A O 1
ATOM 2355 N N . ALA A 1 333 ? -19.154 56.767 26.842 1.00 74.52 1097 ALA A N 1
ATOM 2356 C CA . ALA A 1 333 ? -20.381 56.762 25.993 1.00 75.40 1097 ALA A CA 1
ATOM 2357 C C . ALA A 1 333 ? -21.606 56.787 26.899 1.00 74.68 1097 ALA A C 1
ATOM 2358 O O . ALA A 1 333 ? -22.596 57.444 26.594 1.00 75.19 1097 ALA A O 1
ATOM 2360 N N . ALA A 1 334 ? -21.538 56.068 28.019 1.00 77.29 1098 ALA A N 1
ATOM 2361 C CA . ALA A 1 334 ? -22.627 56.110 29.004 1.00 77.63 1098 ALA A CA 1
ATOM 2362 C C . ALA A 1 334 ? -22.855 57.549 29.425 1.00 75.46 1098 ALA A C 1
ATOM 2363 O O . ALA A 1 334 ? -23.953 58.037 29.306 1.00 77.90 1098 ALA A O 1
ATOM 2365 N N . LEU A 1 335 ? -21.808 58.215 29.906 1.00 74.27 1099 LEU A N 1
ATOM 2366 C CA . LEU A 1 335 ? -21.935 59.610 30.389 1.00 73.67 1099 LEU A CA 1
ATOM 2367 C C . LEU A 1 335 ? -22.493 60.542 29.329 1.00 73.73 1099 LEU A C 1
ATOM 2368 O O . LEU A 1 335 ? -23.412 61.328 29.602 1.00 73.92 1099 LEU A O 1
ATOM 2373 N N . ILE A 1 336 ? -21.941 60.454 28.115 1.00 72.03 1100 ILE A N 1
ATOM 2374 C CA . ILE A 1 336 ? -22.430 61.252 26.986 1.00 70.39 1100 ILE A CA 1
ATOM 2375 C C . ILE A 1 336 ? -23.908 60.998 26.758 1.00 69.34 1100 ILE A C 1
ATOM 2376 O O . ILE A 1 336 ? -24.674 61.941 26.552 1.00 70.67 1100 ILE A O 1
ATOM 2381 N N . ASN A 1 337 ? -24.305 59.727 26.798 1.00 69.64 1101 ASN A N 1
ATOM 2382 C CA . ASN A 1 337 ? -25.716 59.340 26.656 1.00 71.15 1101 ASN A CA 1
ATOM 2383 C C . ASN A 1 337 ? -26.587 60.154 27.596 1.00 73.26 1101 ASN A C 1
ATOM 2384 O O . ASN A 1 337 ? -27.606 60.720 27.158 1.00 73.01 1101 ASN A O 1
ATOM 2389 N N . MET A 1 338 ? -26.191 60.217 28.876 1.00 73.18 1102 MET A N 1
ATOM 2390 C CA . MET A 1 338 ? -26.922 60.986 29.894 1.00 73.53 1102 MET A CA 1
ATOM 2391 C C . MET A 1 338 ? -26.897 62.472 29.579 1.00 72.72 1102 MET A C 1
ATOM 2392 O O . MET A 1 338 ? -27.909 63.130 29.719 1.00 75.34 1102 MET A O 1
ATOM 2397 N N . VAL A 1 339 ? -25.743 62.997 29.160 1.00 73.08 1103 VAL A N 1
ATOM 2398 C CA . VAL A 1 339 ? -25.650 64.430 28.774 1.00 75.10 1103 VAL A CA 1
ATOM 2399 C C . VAL A 1 339 ? -26.605 64.736 27.585 1.00 74.50 1103 VAL A C 1
ATOM 2400 O O . VAL A 1 339 ? -27.280 65.769 27.587 1.00 74.33 1103 VAL A O 1
ATOM 2404 N N . PHE A 1 340 ? -26.648 63.838 26.598 1.00 72.50 1104 PHE A N 1
ATOM 2405 C CA . PHE A 1 340 ? -27.641 63.937 25.507 1.00 77.14 1104 PHE A CA 1
ATOM 2406 C C . PHE A 1 340 ? -29.050 64.133 26.087 1.00 77.59 1104 PHE A C 1
ATOM 2407 O O . PHE A 1 340 ? -29.746 65.023 25.684 1.00 78.04 1104 PHE A O 1
ATOM 2415 N N . GLN A 1 341 ? -29.446 63.296 27.039 1.00 76.01 1105 GLN A N 1
ATOM 2416 C CA . GLN A 1 341 ? -30.818 63.335 27.575 1.00 75.44 1105 GLN A CA 1
ATOM 2417 C C . GLN A 1 341 ? -31.159 64.480 28.544 1.00 74.63 1105 GLN A C 1
ATOM 2418 O O . GLN A 1 341 ? -32.249 65.043 28.455 1.00 75.26 1105 GLN A O 1
ATOM 2424 N N . MET A 1 342 ? -30.250 64.819 29.456 1.00 76.62 1106 MET A N 1
ATOM 2425 C CA . MET A 1 342 ? -30.529 65.838 30.524 1.00 77.20 1106 MET A CA 1
ATOM 2426 C C . MET A 1 342 ? -29.666 67.100 30.498 1.00 75.43 1106 MET A C 1
ATOM 2427 O O . MET A 1 342 ? -29.901 68.010 31.296 1.00 78.05 1106 MET A O 1
ATOM 2432 N N . GLY A 1 343 ? -28.675 67.166 29.609 1.00 75.52 1107 GLY A N 1
ATOM 2433 C CA . GLY A 1 343 ? -27.748 68.294 29.560 1.00 76.26 1107 GLY A CA 1
ATOM 2434 C C . GLY A 1 343 ? -26.702 68.166 30.651 1.00 78.60 1107 GLY A C 1
ATOM 2435 O O . GLY A 1 343 ? -26.827 67.330 31.555 1.00 78.11 1107 GLY A O 1
ATOM 2436 N N . GLU A 1 344 ? 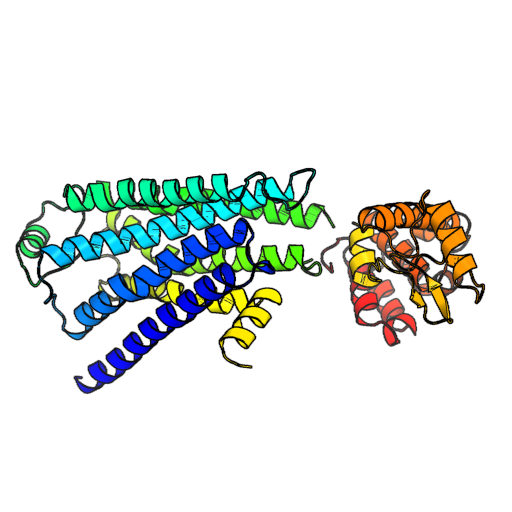-25.666 68.993 30.573 1.00 79.86 1108 GLU A N 1
ATOM 2437 C CA . GLU A 1 344 ? -24.556 68.931 31.548 1.00 82.66 1108 GLU A CA 1
ATOM 2438 C C . GLU A 1 344 ? -24.966 69.224 32.966 1.00 82.97 1108 GLU A C 1
ATOM 2439 O O . GLU A 1 344 ? -24.495 68.560 33.891 1.00 86.76 1108 GLU A O 1
ATOM 2445 N N . THR A 1 345 ? -25.837 70.214 33.132 1.00 82.33 1109 THR A N 1
ATOM 2446 C CA . THR A 1 345 ? -26.324 70.597 34.451 1.00 80.83 1109 THR A CA 1
ATOM 2447 C C . THR A 1 345 ? -27.061 69.455 35.112 1.00 79.03 1109 THR A C 1
ATOM 2448 O O . THR A 1 345 ? -26.755 69.098 36.247 1.00 84.70 1109 THR A O 1
ATOM 2452 N N . GLY A 1 346 ? -28.028 68.889 34.395 1.00 78.14 1110 GLY A N 1
ATOM 2453 C CA . GLY A 1 346 ? -28.794 67.749 34.888 1.00 77.59 1110 GLY A CA 1
ATOM 2454 C C . GLY A 1 346 ? -27.893 66.637 35.399 1.00 76.91 1110 GLY A C 1
ATOM 2455 O O . GLY A 1 346 ? -28.147 66.069 36.450 1.00 77.84 1110 GLY A O 1
ATOM 2456 N N . VAL A 1 347 ? -26.838 66.348 34.639 1.00 74.81 1111 VAL A N 1
ATOM 2457 C CA . VAL A 1 347 ? -25.901 65.274 34.952 1.00 73.76 1111 VAL A CA 1
ATOM 2458 C C . VAL A 1 347 ? -24.901 65.663 36.063 1.00 74.74 1111 VAL A C 1
ATOM 2459 O O . VAL A 1 347 ? -24.475 64.809 36.863 1.00 70.56 1111 VAL A O 1
ATOM 2463 N N . ALA A 1 348 ? -24.531 66.949 36.096 1.00 74.29 1112 ALA A N 1
ATOM 2464 C CA . ALA A 1 348 ? -23.631 67.491 37.119 1.00 77.63 1112 ALA A CA 1
ATOM 2465 C C . ALA A 1 348 ? -24.255 67.423 38.496 1.00 77.53 1112 ALA A C 1
ATOM 2466 O O . ALA A 1 348 ? -23.542 67.410 39.483 1.00 82.24 1112 ALA A O 1
ATOM 2468 N N . GLY A 1 349 ? -25.591 67.381 38.553 1.00 79.76 1113 GLY A N 1
ATOM 2469 C CA . GLY A 1 349 ? -26.323 67.270 39.808 1.00 77.64 1113 GLY A CA 1
ATOM 2470 C C . GLY A 1 349 ? -26.267 65.900 40.461 1.00 78.25 1113 GLY A C 1
ATOM 2471 O O . GLY A 1 349 ? -26.687 65.780 41.588 1.00 76.50 1113 GLY A O 1
ATOM 2472 N N . PHE A 1 350 ? -25.757 64.861 39.774 1.00 77.88 1114 PHE A N 1
ATOM 2473 C CA . PHE A 1 350 ? -25.586 63.533 40.383 1.00 76.03 1114 PHE A CA 1
ATOM 2474 C C . PHE A 1 350 ? -24.276 63.500 41.179 1.00 75.36 1114 PHE A C 1
ATOM 2475 O O . PHE A 1 350 ? -23.399 62.693 40.887 1.00 73.89 1114 PHE A O 1
ATOM 2483 N N . THR A 1 351 ? -24.139 64.364 42.186 1.00 70.77 1115 THR A N 1
ATOM 2484 C CA . THR A 1 351 ? -22.860 64.550 42.845 1.00 71.53 1115 THR A CA 1
ATOM 2485 C C . THR A 1 351 ? -22.292 63.256 43.420 1.00 72.52 1115 THR A C 1
ATOM 2486 O O . THR A 1 351 ? -21.124 62.964 43.206 1.00 74.92 1115 THR A O 1
ATOM 2490 N N . ASN A 1 352 ? -23.112 62.494 44.138 1.00 73.53 1116 ASN A N 1
ATOM 2491 C CA . ASN A 1 352 ? -22.644 61.260 44.779 1.00 74.43 1116 ASN A CA 1
ATOM 2492 C C . ASN A 1 352 ? -22.327 60.176 43.753 1.00 74.36 1116 ASN A C 1
ATOM 2493 O O . ASN A 1 352 ? -21.286 59.523 43.854 1.00 73.98 1116 ASN A O 1
ATOM 2498 N N . SER A 1 353 ? -23.218 59.986 42.776 1.00 71.66 1117 SER A N 1
ATOM 2499 C CA . SER A 1 353 ? -22.990 59.014 41.697 1.00 71.35 1117 SER A CA 1
ATOM 2500 C C . SER A 1 353 ? -21.736 59.307 40.895 1.00 72.60 1117 SER A C 1
ATOM 2501 O O . SER A 1 353 ? -21.010 58.386 40.567 1.00 73.79 1117 SER A O 1
ATOM 2504 N N . LEU A 1 354 ? -21.484 60.580 40.586 1.00 74.22 1118 LEU A N 1
ATOM 2505 C CA . LEU A 1 354 ? -20.253 60.997 39.863 1.00 74.12 1118 LEU A CA 1
ATOM 2506 C C . LEU A 1 354 ? -18.961 60.660 40.618 1.00 73.96 1118 LEU A C 1
ATOM 2507 O O . LEU A 1 354 ? -17.984 60.195 40.025 1.00 78.17 1118 LEU A O 1
ATOM 2512 N N . ARG A 1 355 ? -18.972 60.901 41.917 1.00 73.81 1119 ARG A N 1
ATOM 2513 C CA . ARG A 1 355 ? -17.857 60.571 42.806 1.00 76.37 1119 ARG A CA 1
ATOM 2514 C C . ARG A 1 355 ? -17.586 59.069 42.837 1.00 73.72 1119 ARG A C 1
ATOM 2515 O O . ARG A 1 355 ? -16.439 58.633 42.760 1.00 71.54 1119 ARG A O 1
ATOM 2523 N N . MET A 1 356 ? -18.653 58.296 42.958 1.00 72.40 1120 MET A N 1
ATOM 2524 C CA . MET A 1 356 ? -18.554 56.843 42.948 1.00 75.44 1120 MET A CA 1
ATOM 2525 C C . MET A 1 356 ? -18.059 56.323 41.610 1.00 72.59 1120 MET A C 1
ATOM 2526 O O . MET A 1 356 ? -17.199 55.455 41.580 1.00 74.45 1120 MET A O 1
ATOM 2531 N N . LEU A 1 357 ? -18.592 56.851 40.516 1.00 70.51 1121 LEU A N 1
ATOM 2532 C CA . LEU A 1 357 ? -18.067 56.495 39.211 1.00 73.43 1121 LEU A CA 1
ATOM 2533 C C . LEU A 1 357 ? -16.581 56.816 39.149 1.00 71.65 1121 LEU A C 1
ATOM 2534 O O . LEU A 1 357 ? -15.810 55.970 38.728 1.00 74.87 1121 LEU A O 1
ATOM 2539 N N . GLN A 1 358 ? -16.186 58.020 39.565 1.00 69.51 1122 GLN A N 1
ATOM 2540 C CA . GLN A 1 358 ? -14.760 58.419 39.551 1.00 69.43 1122 GLN A CA 1
ATOM 2541 C C . GLN A 1 358 ? -13.852 57.422 40.302 1.00 69.96 1122 GLN A C 1
ATOM 2542 O O . GLN A 1 358 ? -12.726 57.188 39.889 1.00 72.67 1122 GLN A O 1
ATOM 2548 N N . GLN A 1 359 ? -14.364 56.850 41.395 1.00 66.33 1123 GLN A N 1
ATOM 2549 C CA . GLN A 1 359 ? -13.659 55.833 42.182 1.00 71.40 1123 GLN A CA 1
ATOM 2550 C C . GLN A 1 359 ? -13.857 54.373 41.688 1.00 70.37 1123 GLN A C 1
ATOM 2551 O O . GLN A 1 359 ? -13.323 53.450 42.300 1.00 68.04 1123 GLN A O 1
ATOM 2557 N N . LYS A 1 360 ? -14.609 54.174 40.604 1.00 69.50 1124 LYS A N 1
ATOM 2558 C CA . LYS A 1 360 ? -14.896 52.830 40.066 1.00 74.09 1124 LYS A CA 1
ATOM 2559 C C . LYS A 1 360 ? -15.719 51.959 41.048 1.00 75.70 1124 LYS A C 1
ATOM 2560 O O . LYS A 1 360 ? -15.562 50.733 41.084 1.00 75.06 1124 LYS A O 1
ATOM 2566 N N . ARG A 1 361 ? -16.586 52.609 41.828 1.00 74.41 1125 ARG A N 1
ATOM 2567 C CA . ARG A 1 361 ? -17.489 51.958 42.758 1.00 73.39 1125 ARG A CA 1
ATOM 2568 C C . ARG A 1 361 ? -18.787 51.862 41.975 1.00 72.92 1125 ARG A C 1
ATOM 2569 O O . ARG A 1 361 ? -19.755 52.569 42.238 1.00 75.78 1125 ARG A O 1
ATOM 2577 N N . TRP A 1 362 ? -18.778 50.963 41.005 1.00 74.20 1126 TRP A N 1
ATOM 2578 C CA . TRP A 1 362 ? -19.839 50.847 39.981 1.00 72.97 1126 TRP A CA 1
ATOM 2579 C C . TRP A 1 362 ? -21.220 50.507 40.541 1.00 71.90 1126 TRP A C 1
ATOM 2580 O O . TRP A 1 362 ? -22.203 51.187 40.232 1.00 67.72 1126 TRP A O 1
ATOM 2591 N N . ASP A 1 363 ? -21.273 49.458 41.357 1.00 72.11 1127 ASP A N 1
ATOM 2592 C CA . ASP A 1 363 ? -22.537 49.012 41.994 1.00 74.28 1127 ASP A CA 1
ATOM 2593 C C . ASP A 1 363 ? -23.168 50.100 42.830 1.00 72.96 1127 ASP A C 1
ATOM 2594 O O . ASP A 1 363 ? -24.377 50.283 42.781 1.00 77.35 1127 ASP A O 1
ATOM 2599 N N . GLU A 1 364 ? -22.349 50.813 43.586 1.00 70.74 1128 GLU A N 1
ATOM 2600 C CA . GLU A 1 364 ? -22.840 51.886 44.452 1.00 72.33 1128 GLU A CA 1
ATOM 2601 C C . GLU A 1 364 ? -23.299 53.089 43.646 1.00 70.63 1128 GLU A C 1
ATOM 2602 O O . GLU A 1 364 ? -24.276 53.740 44.017 1.00 70.95 1128 GLU A O 1
ATOM 2608 N N . ALA A 1 365 ? -22.587 53.372 42.561 1.00 67.55 1129 ALA A N 1
ATOM 2609 C CA . ALA A 1 365 ? -23.000 54.375 41.574 1.00 71.98 1129 ALA A CA 1
ATOM 2610 C C . ALA A 1 365 ? -24.378 54.000 41.058 1.00 70.13 1129 ALA A C 1
ATOM 2611 O O . ALA A 1 365 ? -25.263 54.827 41.057 1.00 76.48 1129 ALA A O 1
ATOM 2613 N N . ALA A 1 366 ? -24.534 52.742 40.634 1.00 72.74 1130 ALA A N 1
ATOM 2614 C CA . ALA A 1 366 ? -25.821 52.182 40.126 1.00 70.99 1130 ALA A CA 1
ATOM 2615 C C . ALA A 1 366 ? -26.956 52.249 41.142 1.00 70.01 1130 ALA A C 1
ATOM 2616 O O . ALA A 1 366 ? -28.122 52.487 40.776 1.00 68.38 1130 ALA A O 1
ATOM 2618 N N . VAL A 1 367 ? -26.632 52.039 42.416 1.00 68.58 1131 VAL A N 1
ATOM 2619 C CA . VAL A 1 367 ? -27.663 52.124 43.473 1.00 67.85 1131 VAL A CA 1
ATOM 2620 C C . VAL A 1 367 ? -28.222 53.535 43.503 1.00 69.11 1131 VAL A C 1
ATOM 2621 O O . VAL A 1 367 ? -29.445 53.719 43.551 1.00 67.62 1131 VAL A O 1
ATOM 2625 N N . ASN A 1 368 ? -27.323 54.517 43.466 1.00 71.57 1132 ASN A N 1
ATOM 2626 C CA . ASN A 1 368 ? -27.706 55.935 43.510 1.00 73.21 1132 ASN A CA 1
ATOM 2627 C C . ASN A 1 368 ? -28.408 56.412 42.232 1.00 70.74 1132 ASN A C 1
ATOM 2628 O O . ASN A 1 368 ? -29.422 57.104 42.307 1.00 68.21 1132 ASN A O 1
ATOM 2633 N N . LEU A 1 369 ? -27.869 56.040 41.076 1.00 69.80 1133 LEU A N 1
ATOM 2634 C CA . LE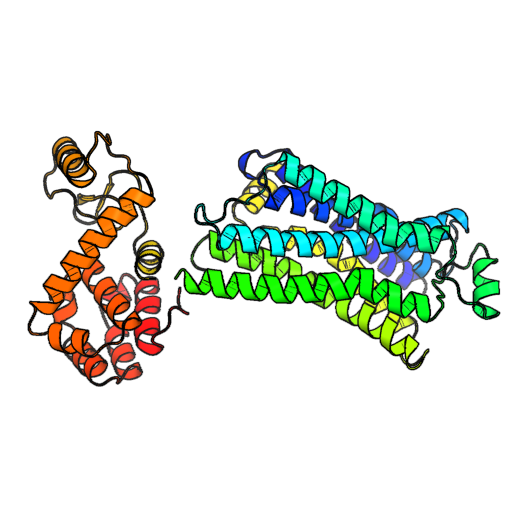U A 1 369 ? -28.465 56.421 39.798 1.00 72.25 1133 LEU A CA 1
ATOM 2635 C C . LEU A 1 369 ? -29.883 55.859 39.633 1.00 73.77 1133 LEU A C 1
ATOM 2636 O O . LEU A 1 369 ? -30.748 56.528 39.065 1.00 78.51 1133 LEU A O 1
ATOM 2641 N N . ALA A 1 370 ? -30.121 54.639 40.132 1.00 72.16 1134 ALA A N 1
ATOM 2642 C CA . ALA A 1 370 ? -31.455 54.022 40.090 1.00 71.47 1134 ALA A CA 1
ATOM 2643 C C . ALA A 1 370 ? -32.505 54.776 40.950 1.00 72.41 1134 ALA A C 1
ATOM 2644 O O . ALA A 1 370 ? -33.701 54.586 40.741 1.00 70.87 1134 ALA A O 1
ATOM 2646 N N . LYS A 1 371 ? -32.052 55.620 41.901 1.00 68.74 1135 LYS A N 1
ATOM 2647 C CA . LYS A 1 371 ? -32.946 56.436 42.773 1.00 72.99 1135 LYS A CA 1
ATOM 2648 C C . LYS A 1 371 ? -33.266 57.857 42.231 1.00 72.10 1135 LYS A C 1
ATOM 2649 O O . LYS A 1 371 ? -33.585 58.762 43.000 1.00 74.92 1135 LYS A O 1
ATOM 2655 N N . SER A 1 372 ? -33.185 58.051 40.916 1.00 76.65 1136 SER A N 1
ATOM 2656 C CA . SER A 1 372 ? -33.404 59.364 40.298 1.00 74.00 1136 SER A CA 1
ATOM 2657 C C . SER A 1 372 ? -34.753 59.516 39.594 1.00 76.99 1136 SER A C 1
ATOM 2658 O O . SER A 1 372 ? -35.464 58.536 39.320 1.00 79.35 1136 SER A O 1
ATOM 2661 N N . ARG A 1 373 ? -35.081 60.775 39.313 1.00 74.80 1137 ARG A N 1
ATOM 2662 C CA . ARG A 1 373 ? -36.216 61.141 38.485 1.00 72.91 1137 ARG A CA 1
ATOM 2663 C C . ARG A 1 373 ? -35.965 60.639 37.043 1.00 71.62 1137 ARG A C 1
ATOM 2664 O O . ARG A 1 373 ? -36.884 60.312 36.325 1.00 70.32 1137 ARG A O 1
ATOM 2672 N N . TRP A 1 374 ? -34.703 60.592 36.651 1.00 70.67 1138 TRP A N 1
ATOM 2673 C CA . TRP A 1 374 ? -34.289 60.023 35.392 1.00 72.64 1138 TRP A CA 1
ATOM 2674 C C . TRP A 1 374 ? -34.759 58.569 35.248 1.00 74.44 1138 TRP A C 1
ATOM 2675 O O . TRP A 1 374 ? -35.428 58.233 34.279 1.00 74.91 1138 TRP A O 1
ATOM 2686 N N . TYR A 1 375 ? -34.407 57.727 36.212 1.00 73.44 1139 TYR A N 1
ATOM 2687 C CA . TYR A 1 375 ? -34.828 56.318 36.196 1.00 70.88 1139 TYR A CA 1
ATOM 2688 C C . TYR A 1 375 ? -36.337 56.170 36.397 1.00 71.38 1139 TYR A C 1
ATOM 2689 O O . TYR A 1 375 ? -36.940 55.218 35.922 1.00 72.03 1139 TYR A O 1
ATOM 2698 N N . ASN A 1 376 ? -36.943 57.111 37.106 1.00 72.72 1140 ASN A N 1
ATOM 2699 C CA . ASN A 1 376 ? -38.381 57.111 37.312 1.00 71.50 1140 ASN A CA 1
ATOM 2700 C C . ASN A 1 376 ? -39.175 57.391 36.028 1.00 70.46 1140 ASN A C 1
ATOM 2701 O O . ASN A 1 376 ? -40.307 56.929 35.882 1.00 72.15 1140 ASN A O 1
ATOM 2706 N N . GLN A 1 377 ? -38.573 58.145 35.111 1.00 71.15 1141 GLN A N 1
ATOM 2707 C CA . GLN A 1 377 ? -39.248 58.616 33.896 1.00 71.46 1141 GLN A CA 1
ATOM 2708 C C . GLN A 1 377 ? -38.919 57.755 32.677 1.00 72.46 1141 GLN A C 1
ATOM 2709 O O . GLN A 1 377 ? -39.828 57.378 31.930 1.00 69.45 1141 GLN A O 1
ATOM 2715 N N . THR A 1 378 ? -37.633 57.454 32.490 1.00 69.68 1142 THR A N 1
ATOM 2716 C CA . THR A 1 378 ? -37.167 56.582 31.409 1.00 71.24 1142 THR A CA 1
ATOM 2717 C C . THR A 1 378 ? -36.399 55.382 31.997 1.00 71.57 1142 THR A C 1
ATOM 2718 O O . THR A 1 378 ? -35.177 55.274 31.783 1.00 73.67 1142 THR A O 1
ATOM 2722 N N . PRO A 1 379 ? -37.120 54.475 32.744 1.00 68.91 1143 PRO A N 1
ATOM 2723 C CA . PRO A 1 379 ? -36.537 53.299 33.404 1.00 67.95 1143 PRO A CA 1
ATOM 2724 C C . PRO A 1 379 ? -35.762 52.372 32.497 1.00 71.67 1143 PRO A C 1
ATOM 2725 O O . PRO A 1 379 ? -34.638 52.018 32.834 1.00 70.47 1143 PRO A O 1
ATOM 2729 N N . ASN A 1 380 ? -36.357 51.993 31.361 1.00 70.87 1144 ASN A N 1
ATOM 2730 C CA . ASN A 1 380 ? -35.706 51.083 30.410 1.00 71.14 1144 ASN A CA 1
ATOM 2731 C C . ASN A 1 380 ? -34.382 51.613 29.946 1.00 72.08 1144 ASN A C 1
ATOM 2732 O O . ASN A 1 380 ? -33.369 50.921 30.071 1.00 71.77 1144 ASN A O 1
ATOM 2737 N N . ARG A 1 381 ? -34.388 52.837 29.409 1.00 70.29 1145 ARG A N 1
ATOM 2738 C CA . ARG A 1 381 ? -33.147 53.500 28.979 1.00 69.78 1145 ARG A CA 1
ATOM 2739 C C . ARG A 1 381 ? -32.142 53.627 30.132 1.00 70.79 1145 ARG A C 1
ATOM 2740 O O . ARG A 1 381 ? -30.950 53.299 29.984 1.00 71.02 1145 ARG A O 1
ATOM 2748 N N . ALA A 1 382 ? -32.632 54.105 31.272 1.00 68.56 1146 ALA A N 1
ATOM 2749 C CA . ALA A 1 382 ? -31.782 54.265 32.437 1.00 70.12 1146 ALA A CA 1
ATOM 2750 C C . ALA A 1 382 ? -31.211 52.906 32.844 1.00 68.68 1146 ALA A C 1
ATOM 2751 O O . ALA A 1 382 ? -30.039 52.815 33.194 1.00 70.80 1146 ALA A O 1
ATOM 2753 N N . LYS A 1 383 ? -32.029 51.862 32.786 1.00 69.92 1147 LYS A N 1
ATOM 2754 C CA . LYS A 1 383 ? -31.583 50.524 33.161 1.00 72.10 1147 LYS A CA 1
ATOM 2755 C C . LYS A 1 383 ? -30.365 50.177 32.322 1.00 72.04 1147 LYS A C 1
ATOM 2756 O O . LYS A 1 383 ? -29.317 49.794 32.881 1.00 66.93 1147 LYS A O 1
ATOM 2762 N N . ARG A 1 384 ? -30.494 50.323 30.986 1.00 73.00 1148 ARG A N 1
ATOM 2763 C CA . ARG A 1 384 ? -29.393 50.016 30.051 1.00 70.89 1148 ARG A CA 1
ATOM 2764 C C . ARG A 1 384 ? -28.135 50.860 30.239 1.00 74.78 1148 ARG A C 1
ATOM 2765 O O . ARG A 1 384 ? -27.034 50.334 30.098 1.00 80.02 1148 ARG A O 1
ATOM 2773 N N . VAL A 1 385 ? -28.270 52.150 30.547 1.00 74.24 1149 VAL A N 1
ATOM 2774 C CA . VAL A 1 385 ? -27.072 52.990 30.752 1.00 71.90 1149 VAL A CA 1
ATOM 2775 C C . VAL A 1 385 ? -26.399 52.632 32.098 1.00 74.21 1149 VAL A C 1
ATOM 2776 O O . VAL A 1 385 ? -25.188 52.478 32.164 1.00 77.27 1149 VAL A O 1
ATOM 2780 N N . ILE A 1 386 ? -27.182 52.498 33.158 1.00 70.73 1150 ILE A N 1
ATOM 2781 C CA . ILE A 1 386 ? -26.623 52.164 34.467 1.00 70.91 1150 ILE A CA 1
ATOM 2782 C C . ILE A 1 386 ? -25.901 50.823 34.437 1.00 69.25 1150 ILE A C 1
ATOM 2783 O O . ILE A 1 386 ? -24.744 50.727 34.864 1.00 74.32 1150 ILE A O 1
ATOM 2788 N N . THR A 1 387 ? -26.578 49.793 33.938 1.00 67.61 1151 THR A N 1
ATOM 2789 C CA . THR A 1 387 ? -25.954 48.476 33.707 1.00 67.20 1151 THR A CA 1
ATOM 2790 C C . THR A 1 387 ? -24.648 48.608 32.920 1.00 70.88 1151 THR A C 1
ATOM 2791 O O . THR A 1 387 ? -23.683 47.887 33.190 1.00 74.26 1151 THR A O 1
ATOM 2795 N N . THR A 1 388 ? -24.619 49.527 31.941 1.00 67.75 1152 THR A N 1
ATOM 2796 C CA . THR A 1 388 ? -23.399 49.788 31.157 1.00 70.23 1152 THR A CA 1
ATOM 2797 C C . THR A 1 388 ? -22.322 50.417 32.042 1.00 69.27 1152 THR A C 1
ATOM 2798 O O . THR A 1 388 ? -21.145 50.068 31.924 1.00 71.67 1152 THR A O 1
ATOM 2802 N N . PHE A 1 389 ? -22.719 51.337 32.913 1.00 68.71 1153 PHE A N 1
ATOM 2803 C CA . PHE A 1 389 ? -21.791 51.796 33.990 1.00 74.06 1153 PHE A CA 1
ATOM 2804 C C . PHE A 1 389 ? -21.345 50.649 34.890 1.00 70.59 1153 PHE A C 1
ATOM 2805 O O . PHE A 1 389 ? -20.232 50.662 35.389 1.00 76.73 1153 PHE A O 1
ATOM 2813 N N . ARG A 1 390 ? -22.198 49.655 35.108 1.00 70.31 1154 ARG A N 1
ATOM 2814 C CA . ARG A 1 390 ? -21.801 48.490 35.940 1.00 72.56 1154 ARG A CA 1
ATOM 2815 C C . ARG A 1 390 ? -20.774 47.559 35.312 1.00 74.07 1154 ARG A C 1
ATOM 2816 O O . ARG A 1 390 ? -19.826 47.158 35.994 1.00 75.46 1154 ARG A O 1
ATOM 2824 N N . THR A 1 391 ? -20.956 47.219 34.029 1.00 73.12 1155 THR A N 1
ATOM 2825 C CA . THR A 1 391 ? -20.095 46.232 33.346 1.00 74.07 1155 THR A CA 1
ATOM 2826 C C . THR A 1 391 ? -18.969 46.828 32.501 1.00 76.10 1155 THR A C 1
ATOM 2827 O O . THR A 1 391 ? -17.912 46.218 32.361 1.00 76.98 1155 THR A O 1
ATOM 2831 N N . GLY A 1 392 ? -19.185 48.008 31.936 1.00 75.88 1156 GLY A N 1
ATOM 2832 C CA . GLY A 1 392 ? -18.198 48.591 31.038 1.00 76.99 1156 GLY A CA 1
ATOM 2833 C C . GLY A 1 392 ? -18.113 47.829 29.703 1.00 78.89 1156 GLY A C 1
ATOM 2834 O O . GLY A 1 392 ? -17.054 47.785 29.073 1.00 77.75 1156 GLY A O 1
ATOM 2835 N N . THR A 1 393 ? -19.240 47.235 29.297 1.00 79.45 1157 THR A N 1
ATOM 2836 C CA . THR A 1 393 ? -19.388 46.573 28.025 1.00 75.30 1157 THR A CA 1
ATOM 2837 C C . THR A 1 393 ? -20.713 47.007 27.435 1.00 76.85 1157 THR A C 1
ATOM 2838 O O . THR A 1 393 ? -21.568 47.591 28.121 1.00 72.71 1157 THR A O 1
ATOM 2842 N N . TRP A 1 394 ? -20.880 46.706 26.149 1.00 75.57 1158 TRP A N 1
ATOM 2843 C CA . TRP A 1 394 ? -22.102 47.000 25.412 1.00 72.41 1158 TRP A CA 1
ATOM 2844 C C . TRP A 1 394 ? -23.213 45.956 25.579 1.00 72.74 1158 TRP A C 1
ATOM 2845 O O . TRP A 1 394 ? -24.243 46.070 24.904 1.00 74.46 1158 TRP A O 1
ATOM 2856 N N . ASP A 1 395 ? -23.019 44.955 26.460 1.00 72.02 1159 ASP A N 1
ATOM 2857 C CA . ASP A 1 395 ? -23.967 43.835 26.664 1.00 71.28 1159 ASP A CA 1
ATOM 2858 C C . ASP A 1 395 ? -25.450 44.207 26.837 1.00 72.00 1159 ASP A C 1
ATOM 2859 O O . ASP A 1 395 ? -26.316 43.422 26.450 1.00 73.98 1159 ASP A O 1
ATOM 2864 N N . ALA A 1 396 ? -25.746 45.381 27.405 1.00 72.33 1160 ALA A N 1
ATOM 2865 C CA . ALA A 1 396 ? -27.154 45.828 27.567 1.00 72.44 1160 ALA A CA 1
ATOM 2866 C C . ALA A 1 396 ? -27.815 46.215 26.238 1.00 72.65 1160 ALA A C 1
ATOM 2867 O O . ALA A 1 396 ? -29.037 46.285 26.169 1.00 75.90 1160 ALA A O 1
ATOM 2869 N N . TYR A 1 397 ? -27.010 46.465 25.200 1.00 73.56 1161 TYR A N 1
ATOM 2870 C CA . TYR A 1 397 ? -27.500 46.850 23.870 1.00 70.85 1161 TYR A CA 1
ATOM 2871 C C . TYR A 1 397 ? -27.500 45.693 22.845 1.00 71.12 1161 TYR A C 1
ATOM 2872 O O . TYR A 1 397 ? -27.779 45.928 21.684 1.00 74.87 1161 TYR A O 1
ATOM 2881 N N . LYS A 1 398 ? -27.193 44.468 23.289 1.00 68.62 263 LYS A N 1
ATOM 2882 C CA . LYS A 1 398 ? -27.211 43.302 22.437 1.00 68.39 263 LYS A CA 1
ATOM 2883 C C . LYS A 1 398 ? -28.617 42.992 22.039 1.00 68.68 263 LYS A C 1
ATOM 2884 O O . LYS A 1 398 ? -29.497 43.032 22.873 1.00 71.28 263 LYS A O 1
ATOM 2890 N N . PHE A 1 399 ? -28.823 42.683 20.766 1.00 66.31 264 PHE A N 1
ATOM 2891 C CA . PHE A 1 399 ? -30.129 42.267 20.240 1.00 67.14 264 PHE A CA 1
ATOM 2892 C C . PHE A 1 399 ? -31.247 43.272 20.499 1.00 66.08 264 PHE A C 1
ATOM 2893 O O . PHE A 1 399 ? -32.385 42.892 20.754 1.00 66.16 264 PHE A O 1
ATOM 2901 N N . CYS A 1 400 ? -30.891 44.551 20.430 1.00 66.76 265 CYS A N 1
ATOM 2902 C CA . CYS A 1 400 ? -31.837 45.636 20.494 1.00 66.33 265 CYS A CA 1
ATOM 2903 C C . CYS A 1 400 ? -32.192 46.034 19.051 1.00 66.21 265 CYS A C 1
ATOM 2904 O O . CYS A 1 400 ? -33.355 46.217 18.742 1.00 67.25 265 CYS A O 1
ATOM 2907 N N . LEU A 1 401 ? -31.183 46.163 18.186 1.00 63.62 266 LEU A N 1
ATOM 2908 C CA . LEU A 1 401 ? -31.385 46.560 16.806 1.00 65.11 266 LEU A CA 1
ATOM 2909 C C . LEU A 1 401 ? -32.130 45.487 16.037 1.00 65.91 266 LEU A C 1
ATOM 2910 O O . LEU A 1 401 ? -31.815 44.312 16.172 1.00 65.41 266 LEU A O 1
ATOM 2915 N N . LYS A 1 402 ? -33.112 45.898 15.238 1.00 68.75 267 LYS A N 1
ATOM 2916 C CA . LYS A 1 402 ? -33.870 44.973 14.350 1.00 71.90 267 LYS A CA 1
ATOM 2917 C C . LYS A 1 402 ? -32.973 44.007 13.566 1.00 69.09 267 LYS A C 1
ATOM 2918 O O . LYS A 1 402 ? -33.274 42.829 13.463 1.00 72.39 267 LYS A O 1
ATOM 2924 N N . GLU A 1 403 ? -31.877 44.519 13.024 1.00 68.14 268 GLU A N 1
ATOM 2925 C CA . GLU A 1 403 ? -30.929 43.706 12.257 1.00 68.69 268 GLU A CA 1
ATOM 2926 C C . GLU A 1 403 ? -30.232 42.665 13.125 1.00 69.97 268 GLU A C 1
ATOM 2927 O O . GLU A 1 403 ? -30.010 41.554 12.679 1.00 71.10 268 GLU A O 1
ATOM 2933 N N . HIS A 1 404 ? -29.891 43.023 14.366 1.00 70.32 269 HIS A N 1
ATOM 2934 C CA . HIS A 1 404 ? -29.274 42.065 15.287 1.00 68.22 269 HIS A CA 1
ATOM 2935 C C . HIS A 1 404 ? -30.290 41.039 15.757 1.00 66.82 269 HIS A C 1
ATOM 2936 O O . HIS A 1 404 ? -29.946 39.856 15.882 1.00 65.02 269 HIS A O 1
ATOM 2943 N N . LYS A 1 405 ? -31.526 41.477 16.014 1.00 64.48 270 LYS A N 1
ATOM 2944 C CA . LYS A 1 405 ? -32.619 40.536 16.296 1.00 67.98 270 LYS A CA 1
ATOM 2945 C C . LYS A 1 405 ? -32.761 39.521 15.146 1.00 68.82 270 LYS A C 1
ATOM 2946 O O . LYS A 1 405 ? -32.861 38.328 15.394 1.00 66.36 270 LYS A O 1
ATOM 2952 N N . ALA A 1 406 ? -32.764 40.009 13.897 1.00 69.99 271 ALA A N 1
ATOM 2953 C CA . ALA A 1 406 ? -32.855 39.121 12.713 1.00 71.38 271 ALA A CA 1
ATOM 2954 C C . ALA A 1 406 ? -31.731 38.111 12.727 1.00 71.12 271 ALA A C 1
ATOM 2955 O O . ALA A 1 406 ? -31.975 36.946 12.466 1.00 73.66 271 ALA A O 1
ATOM 2957 N N . LEU A 1 407 ? -30.502 38.548 13.034 1.00 72.07 272 LEU A N 1
ATOM 2958 C CA . LEU A 1 407 ? -29.359 37.599 13.151 1.00 74.58 272 LEU A CA 1
ATOM 2959 C C . LEU A 1 407 ? -29.561 36.513 14.240 1.00 75.85 272 LEU A C 1
ATOM 2960 O O . LEU A 1 407 ? -29.137 35.367 14.051 1.00 81.93 272 LEU A O 1
ATOM 2965 N N . LYS A 1 408 ? -30.195 36.864 15.358 1.00 76.42 273 LYS A N 1
ATOM 2966 C CA . LYS A 1 408 ? -30.509 35.866 16.403 1.00 77.14 273 LYS A CA 1
ATOM 2967 C C . LYS A 1 408 ? -31.512 34.845 15.857 1.00 77.91 273 LYS A C 1
ATOM 2968 O O . LYS A 1 408 ? -31.346 33.663 16.083 1.00 76.67 273 LYS A O 1
ATOM 2974 N N . THR A 1 409 ? -32.541 35.313 15.139 1.00 80.30 274 THR A N 1
ATOM 2975 C CA . THR A 1 409 ? -33.525 34.414 14.487 1.00 78.23 274 THR A CA 1
ATOM 2976 C C . THR A 1 409 ? -32.827 33.369 13.651 1.00 76.51 274 THR A C 1
ATOM 2977 O O . THR A 1 409 ? -33.082 32.191 13.826 1.00 75.03 274 THR A O 1
ATOM 2981 N N . LEU A 1 410 ? -31.950 33.800 12.754 1.00 73.92 275 LEU A N 1
ATOM 2982 C CA . LEU A 1 410 ? -31.183 32.862 11.925 1.00 74.39 275 LEU A CA 1
ATOM 2983 C C . LEU A 1 410 ? -30.330 31.927 12.779 1.00 75.45 275 LEU A C 1
ATOM 2984 O O . LEU A 1 410 ? -30.279 30.721 12.524 1.00 76.13 275 LEU A O 1
ATOM 2989 N N . GLY A 1 411 ? -29.663 32.476 13.797 1.00 78.78 276 GLY A N 1
ATOM 2990 C CA . GLY A 1 411 ? -28.890 31.661 14.740 1.00 73.44 276 GLY A CA 1
ATOM 2991 C C . GLY A 1 411 ? -29.740 30.605 15.422 1.00 73.61 276 GLY A C 1
ATOM 2992 O O . GLY A 1 411 ? -29.247 29.515 15.743 1.00 74.08 276 GLY A O 1
ATOM 2993 N N . ILE A 1 412 ? -31.017 30.921 15.645 1.00 73.26 277 ILE A N 1
ATOM 2994 C CA . ILE A 1 412 ? -31.955 29.987 16.286 1.00 76.95 277 ILE A CA 1
ATOM 2995 C C . ILE A 1 412 ? -32.354 28.862 15.334 1.00 75.85 277 ILE A C 1
ATOM 2996 O O . ILE A 1 412 ? -32.540 27.720 15.768 1.00 77.29 277 ILE A O 1
ATOM 3001 N N . ILE A 1 413 ? -32.481 29.188 14.048 1.00 79.83 278 ILE A N 1
ATOM 3002 C CA . ILE A 1 413 ? -32.787 28.208 13.010 1.00 77.27 278 ILE A CA 1
ATOM 3003 C C . ILE A 1 413 ? -31.630 27.225 12.931 1.00 79.77 278 ILE A C 1
ATOM 3004 O O . ILE A 1 413 ? -31.833 26.004 12.877 1.00 80.80 278 ILE A O 1
ATOM 3009 N N . MET A 1 414 ? -30.412 27.761 12.933 1.00 79.21 279 MET A N 1
ATOM 3010 C CA . MET A 1 414 ? -29.206 26.942 12.826 1.00 77.35 279 MET A CA 1
ATOM 3011 C C . MET A 1 414 ? -29.019 26.044 14.018 1.00 75.85 279 MET A C 1
ATOM 3012 O O . MET A 1 414 ? -28.798 24.844 13.852 1.00 73.53 279 MET A O 1
ATOM 3017 N N . GLY A 1 415 ? -29.112 26.625 15.214 1.00 78.82 280 GLY A N 1
ATOM 3018 C CA . GLY A 1 415 ? -28.937 25.880 16.463 1.00 76.24 280 GLY A CA 1
ATOM 3019 C C . GLY A 1 415 ? -29.970 24.785 16.660 1.00 79.31 280 GLY A C 1
ATOM 3020 O O . GLY A 1 415 ? -29.640 23.694 17.120 1.00 80.01 280 GLY A O 1
ATOM 3021 N N . THR A 1 416 ? -31.219 25.084 16.309 1.00 80.59 281 THR A N 1
ATOM 3022 C CA . THR A 1 416 ? -32.309 24.123 16.408 1.00 78.83 281 THR A CA 1
ATOM 3023 C C . THR A 1 416 ? -32.057 22.935 15.492 1.00 77.28 281 THR A C 1
ATOM 3024 O O . THR A 1 416 ? -32.190 21.801 15.923 1.00 76.07 281 THR A O 1
ATOM 3028 N N . PHE A 1 417 ? -31.694 23.205 14.237 1.00 79.67 282 PHE A N 1
ATOM 3029 C CA . PHE A 1 417 ? -31.347 22.147 13.279 1.00 77.00 282 PHE A CA 1
ATOM 3030 C C . PHE A 1 417 ? -30.221 21.282 13.817 1.00 76.25 282 PHE A C 1
ATOM 3031 O O . PHE A 1 417 ? -30.266 20.069 13.697 1.00 73.80 282 PHE A O 1
ATOM 3039 N N . THR A 1 418 ? -29.214 21.923 14.406 1.00 77.11 283 THR A N 1
ATOM 3040 C CA . THR A 1 418 ? -28.058 21.218 14.945 1.00 76.40 283 THR A CA 1
ATOM 3041 C C . TH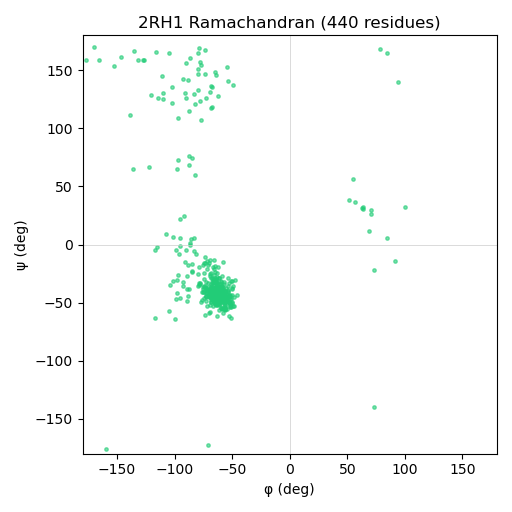R A 1 418 ? -28.460 20.311 16.078 1.00 76.62 283 THR A C 1
ATOM 3042 O O . THR A 1 418 ? -28.105 19.152 16.073 1.00 76.69 283 THR A O 1
ATOM 3046 N N . LEU A 1 419 ? -29.203 20.844 17.041 1.00 78.59 284 LEU A N 1
ATOM 3047 C CA . LEU A 1 419 ? -29.636 20.065 18.204 1.00 77.27 284 LEU A CA 1
ATOM 3048 C C . LEU A 1 419 ? -30.578 18.920 17.845 1.00 77.57 284 LEU A C 1
ATOM 3049 O O . LEU A 1 419 ? -30.560 17.886 18.500 1.00 76.25 284 LEU A O 1
ATOM 3054 N N . CYS A 1 420 ? -31.395 19.108 16.806 1.00 77.86 285 CYS A N 1
ATOM 3055 C CA . CYS A 1 420 ? -32.341 18.073 16.367 1.00 76.99 285 CYS A CA 1
ATOM 3056 C C . CYS A 1 420 ? -31.677 16.920 15.620 1.00 75.92 285 CYS A C 1
ATOM 3057 O O . CYS A 1 420 ? -32.095 15.782 15.783 1.00 75.32 285 CYS A O 1
ATOM 3060 N N . TRP A 1 421 ? -30.657 17.219 14.810 1.00 76.29 286 TRP A N 1
ATOM 3061 C CA . TRP A 1 421 ? -29.938 16.192 14.020 1.00 75.01 286 TRP A CA 1
ATOM 3062 C C . TRP A 1 421 ? -28.635 15.671 14.635 1.00 75.15 286 TRP A C 1
ATOM 3063 O O . TRP A 1 421 ? -28.250 14.544 14.330 1.00 75.31 286 TRP A O 1
ATOM 3074 N N . LEU A 1 422 ? -27.958 16.454 15.474 1.00 71.19 287 LEU A N 1
ATOM 3075 C CA . LEU A 1 422 ? -26.645 16.020 16.001 1.00 72.17 287 LEU A CA 1
ATOM 3076 C C . LEU A 1 422 ? -26.669 14.651 16.667 1.00 70.61 287 LEU A C 1
ATOM 3077 O O . LEU A 1 422 ? -25.822 13.834 16.347 1.00 73.46 287 LEU A O 1
ATOM 3082 N N . PRO A 1 423 ? -27.627 14.395 17.583 1.00 69.58 288 PRO A N 1
ATOM 3083 C CA . PRO A 1 423 ? -27.682 13.074 18.227 1.00 68.99 288 PRO A CA 1
ATOM 3084 C C . PRO A 1 423 ? -27.767 11.903 17.248 1.00 68.90 288 PRO A C 1
ATOM 3085 O O . PRO A 1 423 ? -27.052 10.906 17.406 1.00 67.39 288 PRO A O 1
ATOM 3089 N N . PHE A 1 424 ? -28.641 12.042 16.255 1.00 67.58 289 PHE A N 1
ATOM 3090 C CA . PHE A 1 424 ? -28.807 11.038 15.217 1.00 67.91 289 PHE A CA 1
ATOM 3091 C C . PHE A 1 424 ? -27.479 10.746 14.519 1.00 69.22 289 PHE A C 1
ATOM 3092 O O . PHE A 1 424 ? -27.072 9.576 14.412 1.00 68.30 289 PHE A O 1
ATOM 3100 N N . PHE A 1 425 ? -26.818 11.811 14.052 1.00 69.03 290 PHE A N 1
ATOM 3101 C CA . PHE A 1 425 ? -25.522 11.686 13.347 1.00 70.29 290 PHE A CA 1
ATOM 3102 C C . PHE A 1 425 ? -24.346 11.254 14.222 1.00 70.41 290 PHE A C 1
ATOM 3103 O O . PHE A 1 425 ? -23.386 10.677 13.697 1.00 72.74 290 PHE A O 1
ATOM 3111 N N . ILE A 1 426 ? -24.404 11.522 15.528 1.00 69.93 291 ILE A N 1
ATOM 3112 C CA . ILE A 1 426 ? -23.391 11.003 16.454 1.00 71.11 291 ILE A CA 1
ATOM 3113 C C . ILE A 1 426 ? -23.517 9.476 16.516 1.00 72.55 291 ILE A C 1
ATOM 3114 O O . ILE A 1 426 ? -22.507 8.765 16.534 1.00 76.20 291 ILE A O 1
ATOM 3119 N N . VAL A 1 427 ? -24.757 8.984 16.545 1.00 74.02 292 VAL A N 1
ATOM 3120 C CA . VAL A 1 427 ? -25.023 7.539 16.619 1.00 74.95 292 VAL A CA 1
ATOM 3121 C C . VAL A 1 427 ? -24.586 6.782 15.340 1.00 73.29 292 VAL A C 1
ATOM 3122 O O . VAL A 1 427 ? -24.192 5.619 15.426 1.00 74.16 292 VAL A O 1
ATOM 3126 N N . ASN A 1 428 ? -24.651 7.431 14.176 1.00 73.79 293 ASN A N 1
ATOM 3127 C CA . ASN A 1 428 ? -24.112 6.835 12.936 1.00 72.79 293 ASN A CA 1
ATOM 3128 C C . ASN A 1 428 ? -22.641 6.495 13.085 1.00 71.66 293 ASN A C 1
ATOM 3129 O O . ASN A 1 428 ? -22.206 5.409 12.709 1.00 72.11 293 ASN A O 1
ATOM 3134 N N . ILE A 1 429 ? -21.887 7.435 13.639 1.00 70.24 294 ILE A N 1
ATOM 3135 C CA . ILE A 1 429 ? -20.451 7.272 13.833 1.00 71.74 294 ILE A CA 1
ATOM 3136 C C . ILE A 1 429 ? -20.156 6.296 14.963 1.00 71.03 294 ILE A C 1
ATOM 3137 O O . ILE A 1 429 ? -19.288 5.437 14.807 1.00 69.26 294 ILE A O 1
ATOM 3142 N N . VAL A 1 430 ? -20.872 6.426 16.088 1.00 71.55 295 VAL A N 1
ATOM 3143 C CA . VAL A 1 430 ? -20.735 5.484 17.234 1.00 70.36 295 VAL A CA 1
ATOM 3144 C C . VAL A 1 430 ? -20.932 4.029 16.782 1.00 69.42 295 VAL A C 1
ATOM 3145 O O . VAL A 1 430 ? -20.224 3.142 17.243 1.00 66.44 295 VAL A O 1
ATOM 3149 N N . HIS A 1 431 ? -21.890 3.805 15.878 1.00 69.19 296 HIS A N 1
ATOM 3150 C CA . HIS A 1 431 ? -22.128 2.462 15.311 1.00 71.67 296 HIS A CA 1
ATOM 3151 C C . HIS A 1 431 ? -21.079 1.977 14.297 1.00 72.30 296 HIS A C 1
ATOM 3152 O O . HIS A 1 431 ? -21.022 0.785 13.996 1.00 72.47 296 HIS A O 1
ATOM 3159 N N . VAL A 1 432 ? -20.267 2.893 13.781 1.00 73.43 297 VAL A N 1
ATOM 3160 C CA . VAL A 1 432 ? -19.118 2.535 12.948 1.00 73.61 297 VAL A CA 1
ATOM 3161 C C . VAL A 1 432 ? -17.993 2.051 13.878 1.00 72.62 297 VAL A C 1
ATOM 3162 O O . VAL A 1 432 ? -17.220 1.165 13.505 1.00 73.05 297 VAL A O 1
ATOM 3166 N N . ILE A 1 433 ? -17.912 2.636 15.082 1.00 72.35 298 ILE A N 1
ATOM 3167 C CA . ILE A 1 433 ? -16.930 2.236 16.097 1.00 73.03 298 ILE A CA 1
ATOM 3168 C C . ILE A 1 433 ? -17.351 0.886 16.688 1.00 73.53 298 ILE A C 1
ATOM 3169 O O . ILE A 1 433 ? -16.612 -0.099 16.597 1.00 74.08 298 ILE A O 1
ATOM 3174 N N . GLN A 1 434 ? -18.542 0.864 17.290 1.00 73.48 299 GLN A N 1
ATOM 3175 C CA . GLN A 1 434 ? -19.132 -0.345 17.862 1.00 74.55 299 GLN A CA 1
ATOM 3176 C C . GLN A 1 434 ? -20.619 -0.354 17.524 1.00 75.17 299 GLN A C 1
ATOM 3177 O O . GLN A 1 434 ? -21.368 0.466 18.040 1.00 77.55 299 GLN A O 1
ATOM 3183 N N . ASP A 1 435 ? -21.035 -1.282 16.662 1.00 75.16 300 ASP A N 1
ATOM 3184 C CA . ASP A 1 435 ? -22.420 -1.357 16.206 1.00 76.26 300 ASP A CA 1
ATOM 3185 C C . ASP A 1 435 ? -23.306 -1.994 17.284 1.00 76.70 300 ASP A C 1
ATOM 3186 O O . ASP A 1 435 ? -22.818 -2.756 18.121 1.00 75.98 300 ASP A O 1
ATOM 3191 N N . ASN A 1 436 ? -24.601 -1.661 17.248 1.00 76.86 301 ASN A N 1
ATOM 3192 C CA . ASN A 1 436 ? -25.633 -2.196 18.177 1.00 76.17 301 ASN A CA 1
ATOM 3193 C C . ASN A 1 436 ? -25.536 -1.740 19.656 1.00 75.65 301 ASN A C 1
ATOM 3194 O O . ASN A 1 436 ? -26.220 -2.290 20.520 1.00 76.59 301 ASN A O 1
ATOM 3199 N N . LEU A 1 437 ? -24.700 -0.743 19.938 1.00 76.35 302 LEU A N 1
ATOM 3200 C CA . LEU A 1 437 ? -24.547 -0.197 21.298 1.00 78.80 302 LEU A CA 1
ATOM 3201 C C . LEU A 1 437 ? -25.815 0.534 21.817 1.00 79.26 302 LEU A C 1
ATOM 3202 O O . LEU A 1 437 ? -26.074 0.566 23.018 1.00 80.59 302 LEU A O 1
ATOM 3207 N N . ILE A 1 438 ? -26.572 1.105 20.888 1.00 79.64 303 ILE A N 1
ATOM 3208 C CA . ILE A 1 438 ? -27.765 1.886 21.120 1.00 80.47 303 ILE A CA 1
ATOM 3209 C C . ILE A 1 438 ? -28.881 1.166 20.393 1.00 80.12 303 ILE A C 1
ATOM 3210 O O . ILE A 1 438 ? -28.747 0.854 19.208 1.00 80.56 303 ILE A O 1
ATOM 3215 N N . ARG A 1 439 ? -29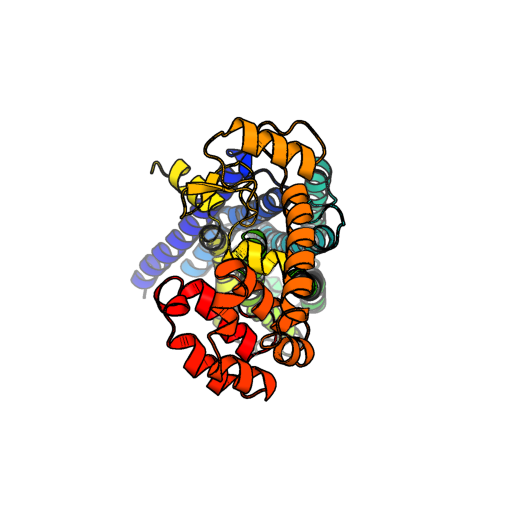.973 0.910 21.111 1.00 81.10 304 ARG A N 1
ATOM 3216 C CA . ARG A 1 439 ? -31.132 0.177 20.596 1.00 83.66 304 ARG A CA 1
ATOM 3217 C C . ARG A 1 439 ? -31.686 0.776 19.310 1.00 82.48 304 ARG A C 1
ATOM 3218 O O . ARG A 1 439 ? -31.542 1.977 19.070 1.00 83.57 304 ARG A O 1
ATOM 3226 N N . LYS A 1 440 ? -32.317 -0.069 18.496 1.00 80.96 305 LYS A N 1
ATOM 3227 C CA . LYS A 1 440 ? -32.950 0.369 17.249 1.00 82.83 305 LYS A CA 1
ATOM 3228 C C . LYS A 1 440 ? -34.024 1.432 17.501 1.00 82.19 305 LYS A C 1
ATOM 3229 O O . LYS A 1 440 ? -34.122 2.399 16.751 1.00 83.88 305 LYS A O 1
ATOM 3235 N N . GLU A 1 441 ? -34.813 1.237 18.553 1.00 79.77 306 GLU A N 1
ATOM 3236 C CA . GLU A 1 441 ? -35.888 2.166 18.928 1.00 78.91 306 GLU A CA 1
ATOM 3237 C C . GLU A 1 441 ? -35.388 3.534 19.354 1.00 75.42 306 GLU A C 1
ATOM 3238 O O . GLU A 1 441 ? -36.083 4.526 19.156 1.00 73.51 306 GLU A O 1
ATOM 3244 N N . VAL A 1 442 ? -34.191 3.586 19.938 1.00 74.31 307 VAL A N 1
ATOM 3245 C CA . VAL A 1 442 ? -33.579 4.864 20.314 1.00 73.09 307 VAL A CA 1
ATOM 3246 C C . VAL A 1 442 ? -33.126 5.563 19.040 1.00 72.26 307 VAL A C 1
ATOM 3247 O O . VAL A 1 442 ? -33.415 6.740 18.854 1.00 74.87 307 VAL A O 1
ATOM 3251 N N . TYR A 1 443 ? -32.423 4.833 18.177 1.00 71.72 308 TYR A N 1
ATOM 3252 C CA . TYR A 1 443 ? -31.955 5.366 16.892 1.00 72.58 308 TYR A CA 1
ATOM 3253 C C . TYR A 1 443 ? -33.106 5.892 16.025 1.00 72.20 308 TYR A C 1
ATOM 3254 O O . TYR A 1 443 ? -32.981 6.951 15.414 1.00 72.72 308 TYR A O 1
ATOM 3263 N N . ILE A 1 444 ? -34.214 5.152 15.979 1.00 70.18 309 ILE A N 1
ATOM 3264 C CA . ILE A 1 444 ? -35.412 5.593 15.251 1.00 71.74 309 ILE A CA 1
ATOM 3265 C C . ILE A 1 444 ? -35.959 6.873 15.863 1.00 72.46 309 ILE A C 1
ATOM 3266 O O . ILE A 1 444 ? -36.272 7.798 15.139 1.00 73.87 309 ILE A O 1
ATOM 3271 N N . LEU A 1 445 ? -36.067 6.917 17.195 1.00 74.30 310 LEU A N 1
ATOM 3272 C CA . LEU A 1 445 ? -36.561 8.109 17.895 1.00 73.71 310 LEU A CA 1
ATOM 3273 C C . LEU A 1 445 ? -35.682 9.324 17.619 1.00 75.46 310 LEU A C 1
ATOM 3274 O O . LEU A 1 445 ? -36.208 10.416 17.414 1.00 76.09 310 LEU A O 1
ATOM 3279 N N . LEU A 1 446 ? -34.358 9.142 17.612 1.00 74.63 311 LEU A N 1
ATOM 3280 C CA . LEU A 1 446 ? -33.436 10.249 17.271 1.00 73.90 311 LEU A CA 1
ATOM 3281 C C . LEU A 1 446 ? -33.611 10.744 15.829 1.00 73.58 311 LEU A C 1
ATOM 3282 O O . LEU A 1 446 ? -33.346 11.904 15.546 1.00 75.24 311 LEU A O 1
ATOM 3287 N N . ASN A 1 447 ? -34.053 9.862 14.932 1.00 73.28 312 ASN A N 1
ATOM 3288 C CA . ASN A 1 447 ? -34.337 10.228 13.551 1.00 74.59 312 ASN A CA 1
ATOM 3289 C C . ASN A 1 447 ? -35.602 11.076 13.491 1.00 74.96 312 ASN A C 1
ATOM 3290 O O . ASN A 1 447 ? -35.654 12.057 12.741 1.00 76.71 312 ASN A O 1
ATOM 3295 N N . TRP A 1 448 ? -36.614 10.702 14.275 1.00 75.65 313 TRP A N 1
ATOM 3296 C CA . TRP A 1 448 ? -37.880 11.461 14.327 1.00 73.90 313 TRP A CA 1
ATOM 3297 C C . TRP A 1 448 ? -37.748 12.844 14.967 1.00 74.02 313 TRP A C 1
ATOM 3298 O O . TRP A 1 448 ? -38.556 13.726 14.676 1.00 74.92 313 TRP A O 1
ATOM 3309 N N . ILE A 1 449 ? -36.742 13.024 15.822 1.00 71.91 314 ILE A N 1
ATOM 3310 C CA . ILE A 1 449 ? -36.411 14.336 16.368 1.00 71.31 314 ILE A CA 1
ATOM 3311 C C . ILE A 1 449 ? -35.847 15.185 15.213 1.00 71.78 314 ILE A C 1
ATOM 3312 O O . ILE A 1 449 ? -36.108 16.396 15.114 1.00 72.42 314 ILE A O 1
ATOM 3317 N N . GLY A 1 450 ? -35.072 14.536 14.350 1.00 71.45 315 GLY A N 1
ATOM 3318 C CA . GLY A 1 450 ? -34.603 15.150 13.118 1.00 73.83 315 GLY A CA 1
ATOM 3319 C C . GLY A 1 450 ? -35.780 15.520 12.237 1.00 73.35 315 GLY A C 1
ATOM 3320 O O . GLY A 1 450 ? -35.913 16.673 11.866 1.00 71.64 315 GLY A O 1
ATOM 3321 N N . TYR A 1 451 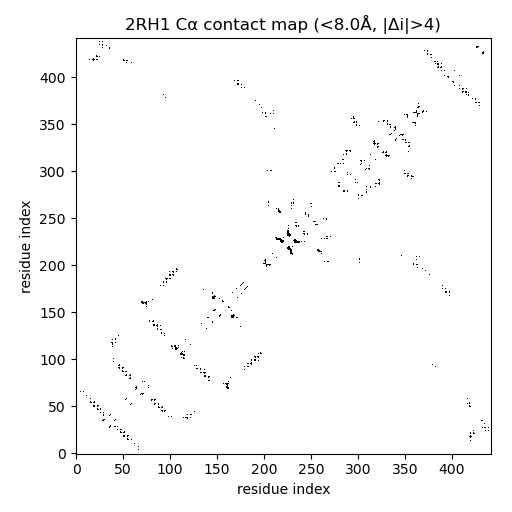? -36.634 14.545 11.909 1.00 74.36 316 TYR A N 1
ATOM 3322 C CA . TYR A 1 451 ? -37.825 14.800 11.050 1.00 74.23 316 TYR A CA 1
ATOM 3323 C C . TYR A 1 451 ? -38.668 15.970 11.526 1.00 75.48 316 TYR A C 1
ATOM 3324 O O . TYR A 1 451 ? -38.949 16.889 10.754 1.00 76.19 316 TYR A O 1
ATOM 3333 N N . VAL A 1 452 ? -39.057 15.910 12.801 1.00 74.20 317 VAL A N 1
ATOM 3334 C CA . VAL A 1 452 ? -39.872 16.934 13.466 1.00 72.51 317 VAL A CA 1
ATOM 3335 C C . VAL A 1 452 ? -39.316 18.355 13.330 1.00 72.64 317 VAL A C 1
ATOM 3336 O O . VAL A 1 452 ? -40.086 19.311 13.253 1.00 72.17 317 VAL A O 1
ATOM 3340 N N . ASN A 1 453 ? -37.988 18.491 13.296 1.00 74.61 318 ASN A N 1
ATOM 3341 C CA . ASN A 1 453 ? -37.342 19.793 13.078 1.00 75.44 318 ASN A CA 1
ATOM 3342 C C . ASN A 1 453 ? -37.882 20.548 11.857 1.00 75.25 318 ASN A C 1
ATOM 3343 O O . ASN A 1 453 ? -37.912 21.779 11.844 1.00 72.63 318 ASN A O 1
ATOM 3348 N N . SER A 1 454 ? -38.308 19.798 10.836 1.00 75.32 319 SER A N 1
ATOM 3349 C CA . SER A 1 454 ? -38.951 20.365 9.640 1.00 76.04 319 SER A CA 1
ATOM 3350 C C . SER A 1 454 ? -40.218 21.194 9.925 1.00 76.24 319 SER A C 1
ATOM 3351 O O . SER A 1 454 ? -40.670 21.930 9.046 1.00 77.32 319 SER A O 1
ATOM 3354 N N . GLY A 1 455 ? -40.782 21.078 11.133 1.00 75.25 320 GLY A N 1
ATOM 3355 C CA . GLY A 1 455 ? -41.934 21.857 11.544 1.00 74.43 320 GLY A CA 1
ATOM 3356 C C . GLY A 1 455 ? -41.642 23.110 12.350 1.00 76.72 320 GLY A C 1
ATOM 3357 O O . GLY A 1 455 ? -42.562 23.884 12.581 1.00 78.81 320 GLY A O 1
ATOM 3358 N N . PHE A 1 456 ? -40.391 23.328 12.777 1.00 75.79 321 PHE A N 1
ATOM 3359 C CA . PHE A 1 456 ? -40.076 24.440 13.706 1.00 77.01 321 PHE A CA 1
ATOM 3360 C C . PHE A 1 456 ? -39.761 25.780 13.112 1.00 77.35 321 PHE A C 1
ATOM 3361 O O . PHE A 1 456 ? -40.178 26.799 13.680 1.00 75.78 321 PHE A O 1
ATOM 3369 N N . ASN A 1 457 ? -39.040 25.807 11.996 1.00 77.86 322 ASN A N 1
ATOM 3370 C CA . ASN A 1 457 ? -38.637 27.082 11.381 1.00 78.02 322 ASN A CA 1
ATOM 3371 C C . ASN A 1 457 ? -39.785 28.061 11.142 1.00 78.43 322 ASN A C 1
ATOM 3372 O O . ASN A 1 457 ? -39.620 29.237 11.440 1.00 77.20 322 ASN A O 1
ATOM 3377 N N . PRO A 1 458 ? -40.941 27.582 10.609 1.00 78.55 323 PRO A N 1
ATOM 3378 C CA . PRO A 1 458 ? -42.088 28.479 10.469 1.00 79.23 323 PRO A CA 1
ATOM 3379 C C . PRO A 1 458 ? -42.469 29.179 11.779 1.00 80.55 323 PRO A C 1
ATOM 3380 O O . PRO A 1 458 ? -42.795 30.367 11.751 1.00 83.61 323 PRO A O 1
ATOM 3384 N N . LEU A 1 459 ? -42.426 28.454 12.899 1.00 80.72 324 LEU A N 1
ATOM 3385 C CA . LEU A 1 459 ? -42.689 29.050 14.233 1.00 81.22 324 LEU A CA 1
ATOM 3386 C C . LEU A 1 459 ? -41.580 30.013 14.651 1.00 78.60 324 LEU A C 1
ATOM 3387 O O . LEU A 1 459 ? -41.851 31.053 15.230 1.00 77.91 324 LEU A O 1
ATOM 3392 N N . ILE A 1 460 ? -40.334 29.656 14.355 1.00 77.22 325 ILE A N 1
ATOM 3393 C CA . ILE A 1 460 ? -39.186 30.504 14.689 1.00 76.61 325 ILE A CA 1
ATOM 3394 C C . ILE A 1 460 ? -39.244 31.830 13.907 1.00 75.96 325 ILE A C 1
ATOM 3395 O O . ILE A 1 460 ? -38.791 32.850 14.407 1.00 76.16 325 ILE A O 1
ATOM 3400 N N . TYR A 1 461 ? -39.803 31.815 12.690 1.00 76.28 326 TYR A N 1
ATOM 3401 C CA . TYR A 1 461 ? -39.934 33.054 11.884 1.00 76.44 326 TYR A CA 1
ATOM 3402 C C . TYR A 1 461 ? -40.978 34.017 12.416 1.00 73.86 326 TYR A C 1
ATOM 3403 O O . TYR A 1 461 ? -40.991 35.153 11.992 1.00 77.86 326 TYR A O 1
ATOM 3412 N N . CYS A 1 462 ? -41.848 33.582 13.332 1.00 72.88 327 CYS A N 1
ATOM 3413 C CA . CYS A 1 462 ? -42.782 34.496 13.999 1.00 76.25 327 CYS A CA 1
ATOM 3414 C C . CYS A 1 462 ? -42.064 35.537 14.905 1.00 78.27 327 CYS A C 1
ATOM 3415 O O . CYS A 1 462 ? -42.684 36.508 15.330 1.00 79.91 327 CYS A O 1
ATOM 3418 N N . ARG A 1 463 ? -40.770 35.320 15.191 1.00 79.14 328 ARG A N 1
ATOM 3419 C CA . ARG A 1 463 ? -39.919 36.324 15.832 1.00 79.59 328 ARG A CA 1
ATOM 3420 C C . ARG A 1 463 ? -39.781 37.596 14.984 1.00 79.99 328 ARG A C 1
ATOM 3421 O O . ARG A 1 463 ? -39.581 38.680 15.524 1.00 79.93 328 ARG A O 1
ATOM 3429 N N . SER A 1 464 ? -39.885 37.449 13.659 1.00 82.57 329 SER A N 1
ATOM 3430 C CA . SER A 1 464 ? -39.788 38.574 12.743 1.00 84.20 329 SER A CA 1
ATOM 3431 C C . SER A 1 464 ? -41.107 39.324 12.711 1.00 84.79 329 SER A C 1
ATOM 3432 O O . SER A 1 464 ? -42.151 38.687 12.597 1.00 88.37 329 SER A O 1
ATOM 3435 N N . PRO A 1 465 ? -41.076 40.675 12.814 1.00 86.62 330 PRO A N 1
ATOM 3436 C CA . PRO A 1 465 ? -42.339 41.415 12.685 1.00 85.84 330 PRO A CA 1
ATOM 3437 C C . PRO A 1 465 ? -42.905 41.369 11.253 1.00 86.45 330 PRO A C 1
ATOM 3438 O O . PRO A 1 465 ? -44.103 41.466 11.079 1.00 85.67 330 PRO A O 1
ATOM 3442 N N . ASP A 1 466 ? -42.031 41.216 10.256 1.00 87.75 331 ASP A N 1
ATOM 3443 C CA . ASP A 1 466 ? -42.440 41.127 8.854 1.00 88.35 331 ASP A CA 1
ATOM 3444 C C . ASP A 1 466 ? -43.160 39.831 8.516 1.00 88.54 331 ASP A C 1
ATOM 3445 O O . ASP A 1 466 ? -44.180 39.865 7.824 1.00 87.13 331 ASP A O 1
ATOM 3450 N N . PHE A 1 467 ? -42.638 38.697 8.992 1.00 87.91 332 PHE A N 1
ATOM 3451 C CA . PHE A 1 467 ? -43.306 37.387 8.759 1.00 85.83 332 PHE A CA 1
ATOM 3452 C C . PHE A 1 467 ? -44.596 37.298 9.525 1.00 84.97 332 PHE A C 1
ATOM 3453 O O . PHE A 1 467 ? -45.583 36.811 9.006 1.00 85.85 332 PHE A O 1
ATOM 3461 N N . ARG A 1 468 ? -44.567 37.772 10.764 1.00 85.64 333 ARG A N 1
ATOM 3462 C CA . ARG A 1 468 ? -45.742 37.795 11.618 1.00 86.23 333 ARG A CA 1
ATOM 3463 C C . ARG A 1 468 ? -46.875 38.603 10.964 1.00 85.68 333 ARG A C 1
ATOM 3464 O O . ARG A 1 468 ? -48.015 38.171 11.005 1.00 85.47 333 ARG A O 1
ATOM 3472 N N . ILE A 1 469 ? -46.534 39.755 10.373 1.00 84.51 334 ILE A N 1
ATOM 3473 C CA . ILE A 1 469 ? -47.472 40.580 9.584 1.00 83.97 334 ILE A CA 1
ATOM 3474 C C . ILE A 1 469 ? -47.898 39.862 8.316 1.00 82.02 334 ILE A C 1
ATOM 3475 O O . ILE A 1 469 ? -49.077 39.871 7.963 1.00 86.53 334 ILE A O 1
ATOM 3480 N N . ALA A 1 470 ? -46.934 39.248 7.635 1.00 80.09 335 ALA A N 1
ATOM 3481 C CA . ALA A 1 470 ? -47.202 38.470 6.433 1.00 79.44 335 ALA A CA 1
ATOM 3482 C C . ALA A 1 470 ? -48.199 37.345 6.719 1.00 78.78 335 ALA A C 1
ATOM 3483 O O . ALA A 1 470 ? -49.207 37.251 6.057 1.00 78.15 335 ALA A O 1
ATOM 3485 N N . PHE A 1 471 ? -47.896 36.511 7.714 1.00 78.39 336 PHE A N 1
ATOM 3486 C CA . PHE A 1 471 ? -48.760 35.372 8.092 1.00 77.87 336 PHE A CA 1
ATOM 3487 C C . PHE A 1 471 ? -50.184 35.751 8.427 1.00 77.70 336 PHE A C 1
ATOM 3488 O O . PHE A 1 471 ? -51.116 35.205 7.847 1.00 75.76 336 PHE A O 1
ATOM 3496 N N . GLN A 1 472 ? -50.346 36.681 9.363 1.00 78.23 337 GLN A N 1
ATOM 3497 C CA . GLN A 1 472 ? -51.691 37.124 9.792 1.00 79.51 337 GLN A CA 1
ATOM 3498 C C . GLN A 1 472 ? -52.549 37.711 8.642 1.00 78.03 337 GLN A C 1
ATOM 3499 O O . GLN A 1 472 ? -53.778 37.646 8.694 1.00 78.24 337 GLN A O 1
ATOM 3505 N N . GLU A 1 473 ? -51.900 38.271 7.622 1.00 76.38 338 GLU A N 1
ATOM 3506 C CA . GLU A 1 473 ? -52.591 38.694 6.411 1.00 74.47 338 GLU A CA 1
ATOM 3507 C C . GLU A 1 473 ? -53.085 37.448 5.670 1.00 73.86 338 GLU A C 1
ATOM 3508 O O . GLU A 1 473 ? -54.258 37.370 5.282 1.00 73.06 338 GLU A O 1
ATOM 3514 N N . LEU A 1 474 ? -52.177 36.488 5.477 1.00 70.47 339 LEU A N 1
ATOM 3515 C CA . LEU A 1 474 ? -52.475 35.242 4.763 1.00 71.14 339 LEU A CA 1
ATOM 3516 C C . LEU A 1 474 ? -53.527 34.375 5.463 1.00 72.95 339 LEU A C 1
ATOM 3517 O O . LEU A 1 474 ? -54.255 33.650 4.793 1.00 74.46 339 LEU A O 1
ATOM 3522 N N . LEU A 1 475 ? -53.599 34.455 6.796 1.00 74.28 340 LEU A N 1
ATOM 3523 C CA . LEU A 1 475 ? -54.598 33.718 7.588 1.00 75.08 340 LEU A CA 1
ATOM 3524 C C . LEU A 1 475 ? -55.848 34.573 7.901 1.00 76.80 340 LEU A C 1
ATOM 3525 O O . LEU A 1 475 ? -56.573 34.280 8.860 1.00 76.39 340 LEU A O 1
ATOM 3530 N N . CYS A 1 476 ? -56.083 35.619 7.088 1.00 79.59 341 CYS A N 1
ATOM 3531 C CA . CYS A 1 476 ? -57.280 36.477 7.152 1.00 80.75 341 CYS A CA 1
ATOM 3532 C C . CYS A 1 476 ? -57.536 37.089 8.530 1.00 81.21 341 CYS A C 1
ATOM 3533 O O . CYS A 1 476 ? -58.613 36.911 9.114 1.00 81.97 341 CYS A O 1
ATOM 3536 N N . LEU A 1 477 ? -56.533 37.809 9.031 1.00 81.84 342 LEU A N 1
ATOM 3537 C CA . LEU A 1 477 ? -56.598 38.483 10.333 1.00 82.60 342 LEU A CA 1
ATOM 3538 C C . LEU A 1 477 ? -56.370 39.993 10.158 1.00 83.35 342 LEU A C 1
ATOM 3539 O O . LEU A 1 477 ? -55.715 40.650 10.971 1.00 85.10 342 LEU A O 1
#

CATH classification: 1.20.1070.10 (+1 more: 1.10.530.40)